Protein 1KCG (pdb70)

CATH classification: 3.10.100.10

Radius of gyration: 21.99 Å; Cα contacts (8 Å, |Δi|>4): 939; chains: 3; bounding box: 59×60×41 Å

GO terms:
  GO:0034260 negative regulation of GTPase activity (P, IDA)
  GO:2000502 negative regulation of natural killer cell chemotaxis (P, IDA)
  GO:0009986 cell surface (C, IDA)
  GO:0045954 positive regulation of natural killer cell mediated cytotoxicity (P, IDA)
  GO:0005515 protein binding (F, IPI)
  GO:0005886 plasma membrane (C, TAS)
  GO:0016020 membrane (C, TAS)
  GO:0038023 signaling receptor activity (F, TAS)
  GO:0007165 signal transduction (P, TAS)
  GO:0030101 natural killer cell activation (P, TAS)
  GO:0031295 T cell costimulation (P, TAS)
  GO:0005886 plasma membrane (C, IDA)
  GO:0042267 natural killer cell mediated cytotoxicity (P, IDA)
  GO:0038023 signaling receptor activity (F, IDA)

Organism: Homo sapiens (NCBI:txid9606)

Sequence (415 aa):
SYCGPCPKNWICYKNNCYQFFDESKNWYESQASCMSQNASLLKVYSKEDQDLLKLVKSYHWMGLVHIPTNGSWQWEDGSILSPNLLTIIEMQKGDCALYASSFKGYIENCSTPNTYICMQRTESYCGPCPKNWICYKNNCYQFFDESKNWYESQASCMSQNASLLKVYSKEDQDLLKLVKSYHWMGLVHIPTNGSWQWEDGSILSPNLLTIIEMQKGDCALYASSFKGYIENCSTPNTYICMQRTDAHSLWYNFTIIHLPRHGQQWCEVQSQVDQKNFLSYDCGSDKVLSMGHLEEQLYATDAWGKQLEMLREVGQRLRLELADTEPLTLQVRMSCECEADGYIRGSWQFSFDGRKFLLFDSNNRKWTVVHAGARRMKEKWEKDSGLTTFFKMVSMRDCKSWLRDFLMHRKKRLE

Secondary structure (DSSP, 8-state):
--EEEE-TT-EEETTEEEEEEEEEE-HHHHHHHHHTTT-BS-----TTTTGGGGTB-SEEE-SEEEETTTTEEEETTS-B--SSS-EEE---S--EEEEETTTEEEEE-TTS-EEEEEEEE-/-EEE----TT-EE-SSEEEEEEEEEE-HHHHHHHHHTTT-EE-----TTTTGGGGGB-SEEEEEEEE-TTT--EEETTS-B--TTS-EEEESSSSSEEEEETTTEEEEE-TTS-EEEEEEEE-/--EEEEEEEEEESS--SS--SEEEEEEETTEEEEEEETTTTEE-----TTS--SSSHHHHHHHHHHHHHHHHHHHHHHT----EEEEEEEEEE-SS---EEEEEEESSSSEEEEEETTTTEEEESSGGGHHHHHHHHH-HHHHHHHHHIIIIIHHHHHHHHHHHHHHHH-

InterPro domains:
  IPR001304 C-type lectin-like [PF00059] (117-212)
  IPR001304 C-type lectin-like [PS50041] (106-212)
  IPR001304 C-type lectin-like [SM00034] (99-212)
  IPR016186 C-type lectin-like/link domain superfamily [G3DSA:3.10.100.10] (93-215)
  IPR016187 C-type lectin fold [SSF56436] (95-213)
  IPR033992 Natural killer cell receptor-like, C-type lectin-like domain [cd03593] (99-213)
  IPR042169 NKG2-D type II integral membrane protein [PTHR47494] (1-216)

Structure (mmCIF, N/CA/C/O backbone):
data_1KCG
#
_entry.id   1KCG
#
_cell.length_a   62.050
_cell.length_b   62.050
_cell.length_c   237.310
_cell.angle_alpha   90.00
_cell.angle_beta   90.00
_cell.angle_gamma   90.00
#
_symmetry.space_group_name_H-M   'P 43 21 2'
#
loop_
_entity.id
_entity.type
_entity.pdbx_description
1 polymer 'NKG2-D type II integral membrane protein'
2 polymer 'UL16-binding protein 3'
3 non-polymer Glutathione
4 water water
#
loop_
_atom_site.group_PDB
_atom_site.id
_atom_site.type_symbol
_atom_site.label_atom_id
_atom_site.label_alt_id
_atom_site.label_comp_id
_atom_site.label_asym_id
_atom_site.label_entity_id
_atom_site.label_seq_id
_atom_site.pdbx_PDB_ins_code
_atom_site.Cartn_x
_atom_site.Cartn_y
_atom_site.Cartn_z
_atom_site.occupancy
_atom_site.B_iso_or_equiv
_atom_site.auth_seq_id
_atom_site.auth_comp_id
_atom_site.auth_asym_id
_atom_site.auth_atom_id
_atom_site.pdbx_PDB_model_num
ATOM 1 N N . SER A 1 2 ? 13.573 40.407 32.418 1.00 40.62 94 SER A N 1
ATOM 2 C CA . SER A 1 2 ? 14.693 41.372 32.629 1.00 47.53 94 SER A CA 1
ATOM 3 C C . SER A 1 2 ? 14.801 41.714 34.110 1.00 50.87 94 SER A C 1
ATOM 4 O O . SER A 1 2 ? 15.864 42.093 34.613 1.00 42.30 94 SER A O 1
ATOM 7 N N . TYR A 1 3 ? 13.677 41.579 34.799 1.00 54.93 95 TYR A N 1
ATOM 8 C CA . TYR A 1 3 ? 13.607 41.841 36.228 1.00 58.94 95 TYR A CA 1
ATOM 9 C C . TYR A 1 3 ? 12.932 40.653 36.887 1.00 58.00 95 TYR A C 1
ATOM 10 O O . TYR A 1 3 ? 11.871 40.205 36.438 1.00 54.28 95 TYR A O 1
ATOM 19 N N . CYS A 1 4 ? 13.551 40.128 37.941 1.00 50.63 96 CYS A N 1
ATOM 20 C CA . CYS A 1 4 ? 12.985 38.971 38.611 1.00 44.38 96 CYS A CA 1
ATOM 21 C C . CYS A 1 4 ? 11.968 39.394 39.654 1.00 38.00 96 CYS A C 1
ATOM 22 O O . CYS A 1 4 ? 12.282 40.163 40.562 1.00 26.09 96 CYS A O 1
ATOM 25 N N . GLY A 1 5 ? 10.752 38.872 39.490 1.00 39.24 97 GLY A N 1
ATOM 26 C CA . GLY A 1 5 ? 9.623 39.161 40.360 1.00 42.66 97 GLY A CA 1
ATOM 27 C C . GLY A 1 5 ? 9.911 39.649 41.762 1.00 49.63 97 GLY A C 1
ATOM 28 O O . GLY A 1 5 ? 11.005 39.466 42.280 1.00 58.79 97 GLY A O 1
ATOM 29 N N . PRO A 1 6 ? 8.924 40.274 42.413 1.00 47.56 98 PRO A N 1
ATOM 30 C CA . PRO A 1 6 ? 9.087 40.790 43.777 1.00 47.57 98 PRO A CA 1
ATOM 31 C C . PRO A 1 6 ? 9.591 39.729 44.762 1.00 38.56 98 PRO A C 1
ATOM 32 O O . PRO A 1 6 ? 9.053 38.626 44.824 1.00 30.66 98 PRO A O 1
ATOM 36 N N . CYS A 1 7 ? 10.627 40.082 45.520 1.00 27.09 99 CYS A N 1
ATOM 37 C CA . CYS A 1 7 ? 11.229 39.208 46.526 1.00 31.99 99 CYS A CA 1
ATOM 38 C C . CYS A 1 7 ? 11.815 40.041 47.654 1.00 39.86 99 CYS A C 1
ATOM 39 O O . CYS A 1 7 ? 12.034 41.242 47.499 1.00 52.79 99 CYS A O 1
ATOM 42 N N . PRO A 1 8 ? 12.080 39.411 48.809 1.00 44.74 100 PRO A N 1
ATOM 43 C CA . PRO A 1 8 ? 12.653 40.155 49.936 1.00 42.60 100 PRO A CA 1
ATOM 44 C C . PRO A 1 8 ? 14.086 40.574 49.609 1.00 42.93 100 PRO A C 1
ATOM 45 O O . PRO A 1 8 ? 14.531 40.467 48.477 1.00 46.87 100 PRO A O 1
ATOM 49 N N . LYS A 1 9 ? 14.841 40.964 50.624 1.00 47.01 101 LYS A N 1
ATOM 50 C CA . LYS A 1 9 ? 16.223 41.376 50.397 1.00 57.65 101 LYS A CA 1
ATOM 51 C C . LYS A 1 9 ? 17.122 40.161 50.524 1.00 55.86 101 LYS A C 1
ATOM 52 O O . LYS A 1 9 ? 16.985 39.401 51.479 1.00 55.61 101 LYS A O 1
ATOM 58 N N . ASN A 1 10 ? 18.033 39.981 49.569 1.00 48.28 102 ASN A N 1
ATOM 59 C CA . ASN A 1 10 ? 18.969 38.867 49.614 1.00 47.49 102 ASN A CA 1
ATOM 60 C C . ASN A 1 10 ? 18.322 37.481 49.559 1.00 40.65 102 ASN A C 1
ATOM 61 O O . ASN A 1 10 ? 18.734 36.568 50.279 1.00 44.83 102 ASN A O 1
ATOM 66 N N . TRP A 1 11 ? 17.310 37.332 48.712 1.00 28.63 103 TRP A N 1
ATOM 67 C CA . TRP A 1 11 ? 16.626 36.054 48.534 1.00 33.09 103 TRP A CA 1
ATOM 68 C C . TRP A 1 11 ? 16.827 35.616 47.085 1.00 31.82 103 TRP A C 1
ATOM 69 O O . TRP A 1 11 ? 16.717 36.418 46.168 1.00 27.05 103 TRP A O 1
ATOM 80 N N . ILE A 1 12 ? 17.120 34.345 46.869 1.00 33.26 104 ILE A N 1
ATOM 81 C CA . ILE A 1 12 ? 17.309 33.881 45.504 1.00 29.67 104 ILE A CA 1
ATOM 82 C C . ILE A 1 12 ? 16.009 34.045 44.725 1.00 27.62 104 ILE A C 1
ATOM 83 O O . ILE A 1 12 ? 14.951 33.615 45.169 1.00 35.29 104 ILE A O 1
ATOM 88 N N . CYS A 1 13 ? 16.092 34.688 43.567 1.00 32.39 105 CYS A N 1
ATOM 89 C CA . CYS A 1 13 ? 14.923 34.880 42.723 1.00 34.98 105 CYS A CA 1
ATOM 90 C C . CYS A 1 13 ? 15.186 34.246 41.370 1.00 34.06 105 CYS A C 1
ATOM 91 O O . CYS A 1 13 ? 16.227 34.478 40.762 1.00 43.33 105 CYS A O 1
ATOM 94 N N . TYR A 1 14 ? 14.238 33.440 40.910 1.00 28.03 106 TYR A N 1
ATOM 95 C CA . TYR A 1 14 ? 14.359 32.747 39.637 1.00 27.73 106 TYR A CA 1
ATOM 96 C C . TYR A 1 14 ? 12.958 32.552 39.092 1.00 29.93 106 TYR A C 1
ATOM 97 O O . TYR A 1 14 ? 12.113 31.920 39.725 1.00 31.38 106 TYR A O 1
ATOM 106 N N . LYS A 1 15 ? 12.723 33.113 37.913 1.00 30.52 107 LYS A N 1
ATOM 107 C CA . LYS A 1 15 ? 11.421 33.055 37.266 1.00 32.92 107 LYS A CA 1
ATOM 108 C C . LYS A 1 15 ? 10.337 33.537 38.228 1.00 32.81 107 LYS A C 1
ATOM 109 O O . LYS A 1 15 ? 9.283 32.925 38.360 1.00 22.53 107 LYS A O 1
ATOM 115 N N . ASN A 1 16 ? 10.636 34.645 38.903 1.00 43.36 108 ASN A N 1
ATOM 116 C CA . ASN A 1 16 ? 9.739 35.298 39.857 1.00 46.22 108 ASN A CA 1
ATOM 117 C C . ASN A 1 16 ? 9.374 34.513 41.106 1.00 49.74 108 ASN A C 1
ATOM 118 O O . ASN A 1 16 ? 8.406 34.851 41.799 1.00 48.28 108 ASN A O 1
ATOM 123 N N . ASN A 1 17 ? 10.121 33.453 41.388 1.00 46.15 109 ASN A N 1
ATOM 124 C CA . ASN A 1 17 ? 9.880 32.704 42.607 1.00 38.06 109 ASN A CA 1
ATOM 125 C C . ASN A 1 17 ? 10.995 33.209 43.502 1.00 36.43 109 ASN A C 1
ATOM 126 O O . ASN A 1 17 ? 12.027 33.663 43.000 1.00 30.77 109 ASN A O 1
ATOM 131 N N . CYS A 1 18 ? 10.785 33.166 44.814 1.00 34.60 110 CYS A N 1
ATOM 132 C CA . CYS A 1 18 ? 11.799 33.628 45.753 1.00 31.45 110 CYS A CA 1
ATOM 133 C C . CYS A 1 18 ? 12.174 32.514 46.702 1.00 31.44 110 CYS A C 1
ATOM 134 O O . CYS A 1 18 ? 11.356 32.054 47.493 1.00 42.89 110 CYS A O 1
ATOM 137 N N . TYR A 1 19 ? 13.419 32.086 46.632 1.00 25.19 111 TYR A N 1
ATOM 138 C CA . TYR A 1 19 ? 13.861 31.025 47.495 1.00 23.33 111 TYR A CA 1
ATOM 139 C C . TYR A 1 19 ? 14.877 31.537 48.489 1.00 26.31 111 TYR A C 1
ATOM 140 O O . TYR A 1 19 ? 15.494 32.586 48.288 1.00 30.77 111 TYR A O 1
ATOM 149 N N . GLN A 1 20 ? 15.026 30.793 49.576 1.00 27.86 112 GLN A N 1
ATOM 150 C CA . GLN A 1 20 ? 15.979 31.130 50.617 1.00 33.02 112 GLN A CA 1
ATOM 151 C C . GLN A 1 20 ? 16.417 29.859 51.340 1.00 31.89 112 GLN A C 1
ATOM 152 O O . GLN A 1 20 ? 15.592 29.150 51.933 1.00 34.81 112 GLN A O 1
ATOM 158 N N . PHE A 1 21 ? 17.716 29.576 51.261 1.00 17.37 113 PHE A N 1
ATOM 159 C CA . PHE A 1 21 ? 18.308 28.399 51.882 1.00 23.39 113 PHE A CA 1
ATOM 160 C C . PHE A 1 21 ? 18.903 28.722 53.237 1.00 23.36 113 PHE A C 1
ATOM 161 O O . PHE A 1 21 ? 19.894 29.441 53.324 1.00 33.17 113 PHE A O 1
ATOM 169 N N . PHE A 1 22 ? 18.314 28.178 54.297 1.00 32.35 114 PHE A N 1
ATOM 170 C CA . PHE A 1 22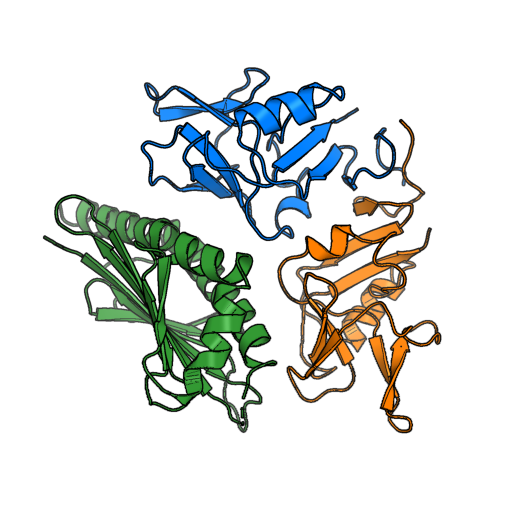 ? 18.820 28.444 55.634 1.00 33.73 114 PHE A CA 1
ATOM 171 C C . PHE A 1 22 ? 19.822 27.414 56.141 1.00 31.47 114 PHE A C 1
ATOM 172 O O . PHE A 1 22 ? 19.486 26.255 56.370 1.00 32.79 114 PHE A O 1
ATOM 180 N N . ASP A 1 23 ? 21.063 27.860 56.305 1.00 36.22 115 ASP A N 1
ATOM 181 C CA . ASP A 1 23 ? 22.147 27.016 56.799 1.00 44.01 115 ASP A CA 1
ATOM 182 C C . ASP A 1 23 ? 21.890 26.423 58.176 1.00 36.28 115 ASP A C 1
ATOM 183 O O . ASP A 1 23 ? 22.449 25.389 58.524 1.00 39.96 115 ASP A O 1
ATOM 188 N N . GLU A 1 24 ? 21.057 27.089 58.963 1.00 35.59 116 GLU A N 1
ATOM 189 C CA . GLU A 1 24 ? 20.759 26.627 60.309 1.00 41.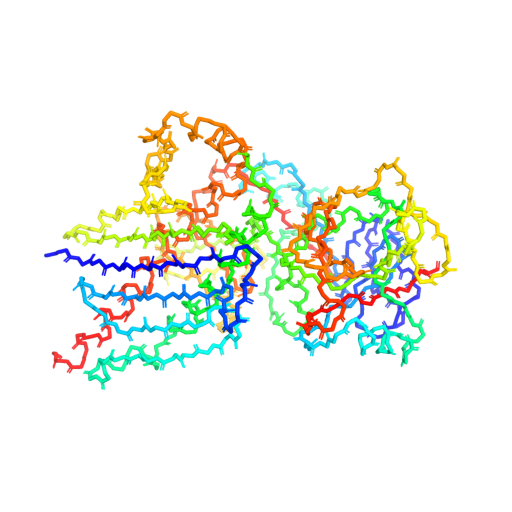82 116 GLU A CA 1
ATOM 190 C C . GLU A 1 24 ? 20.036 25.307 60.280 1.00 27.01 116 GLU A C 1
ATOM 191 O O . GLU A 1 24 ? 19.139 25.102 59.481 1.00 44.16 116 GLU A O 1
ATOM 197 N N . SER A 1 25 ? 20.432 24.411 61.168 1.00 33.24 117 SER A N 1
ATOM 198 C CA . SER A 1 25 ? 19.851 23.082 61.220 1.00 39.04 117 SER A CA 1
ATOM 199 C C . SER A 1 25 ? 18.759 22.941 62.275 1.00 43.19 117 SER A C 1
ATOM 200 O O . SER A 1 25 ? 19.040 22.942 63.476 1.00 50.95 117 SER A O 1
ATOM 203 N N . LYS A 1 26 ? 17.513 22.822 61.826 1.00 38.55 118 LYS A N 1
ATOM 204 C CA . LYS A 1 26 ? 16.393 22.653 62.741 1.00 42.09 118 LYS A CA 1
ATOM 205 C C . LYS A 1 26 ? 15.447 21.571 62.222 1.00 44.38 118 LYS A C 1
ATOM 206 O O . LYS A 1 26 ? 15.625 21.073 61.107 1.00 51.87 118 LYS A O 1
ATOM 212 N N . ASN A 1 27 ? 14.461 21.185 63.027 1.00 40.37 119 ASN A N 1
ATOM 213 C CA . ASN A 1 27 ? 13.527 20.139 62.606 1.00 38.37 119 ASN A CA 1
ATOM 214 C C . ASN A 1 27 ? 12.410 20.704 61.728 1.00 33.05 119 ASN A C 1
ATOM 215 O O . ASN A 1 27 ? 12.221 21.911 61.636 1.00 24.36 119 ASN A O 1
ATOM 220 N N . TRP A 1 28 ? 11.666 19.819 61.084 1.00 32.85 120 TRP A N 1
ATOM 221 C CA . TRP A 1 28 ? 10.592 20.247 60.209 1.00 32.89 120 TRP A CA 1
ATOM 222 C C . TRP A 1 28 ? 9.699 21.281 60.882 1.00 32.84 120 TRP A C 1
ATOM 223 O O . TRP A 1 28 ? 9.575 22.411 60.405 1.00 41.11 120 TRP A O 1
ATOM 234 N N . TYR A 1 29 ? 9.071 20.889 61.986 1.00 37.58 121 TYR A N 1
ATOM 235 C CA . TYR A 1 29 ? 8.180 21.779 62.736 1.00 29.97 121 TYR A CA 1
ATOM 236 C C . TYR A 1 29 ? 8.778 23.175 62.869 1.00 29.50 121 TYR A C 1
ATOM 237 O O . TYR A 1 29 ? 8.133 24.173 62.546 1.00 19.74 121 TYR A O 1
ATOM 246 N N . GLU A 1 30 ? 10.019 23.235 63.339 1.00 27.42 122 GLU A N 1
ATOM 247 C CA . GLU A 1 30 ? 10.705 24.504 63.495 1.00 27.37 122 GLU A CA 1
ATOM 248 C C . GLU A 1 30 ? 10.937 25.192 62.146 1.00 30.50 122 GLU A C 1
ATOM 249 O O . GLU A 1 30 ? 10.699 26.397 62.014 1.00 41.62 122 GLU A O 1
ATOM 255 N N . SER A 1 31 ? 11.390 24.430 61.149 1.00 30.32 123 SER A N 1
ATOM 256 C CA . SER A 1 31 ? 11.631 24.959 59.798 1.00 26.73 123 SER A CA 1
ATOM 257 C C . SER A 1 31 ? 10.357 25.607 59.265 1.00 26.78 123 SER A C 1
A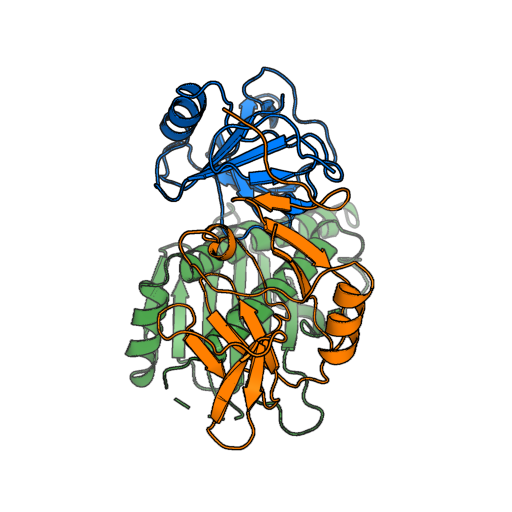TOM 258 O O . SER A 1 31 ? 10.394 26.679 58.665 1.00 22.44 123 SER A O 1
ATOM 261 N N . GLN A 1 32 ? 9.238 24.926 59.496 1.00 25.42 124 GLN A N 1
ATOM 262 C CA . GLN A 1 32 ? 7.910 25.369 59.091 1.00 30.52 124 GLN A CA 1
ATOM 263 C C . GLN A 1 32 ? 7.659 26.771 59.643 1.00 36.14 124 GLN A C 1
ATOM 264 O O . GLN A 1 32 ? 7.427 27.731 58.896 1.00 36.05 124 GLN A O 1
ATOM 270 N N . ALA A 1 33 ? 7.714 26.872 60.966 1.00 39.39 125 ALA A N 1
ATOM 271 C CA . ALA A 1 33 ? 7.504 28.131 61.667 1.00 41.04 125 ALA A CA 1
ATOM 272 C C . ALA A 1 33 ? 8.436 29.223 61.139 1.00 40.17 125 ALA A C 1
ATOM 273 O O . ALA A 1 33 ? 7.999 30.349 60.869 1.00 29.66 125 ALA A O 1
ATOM 275 N N . SER A 1 34 ? 9.717 28.881 61.001 1.00 28.45 126 SER A N 1
ATOM 276 C CA . SER A 1 34 ? 10.725 29.817 60.514 1.00 28.31 126 SER A CA 1
ATOM 277 C C . SER A 1 34 ? 10.272 30.502 59.220 1.00 31.96 126 SER A C 1
ATOM 278 O O . SER A 1 34 ? 10.301 31.729 59.106 1.00 29.15 126 SER A O 1
ATOM 281 N N . CYS A 1 35 ? 9.849 29.710 58.243 1.00 32.85 127 CYS A N 1
ATOM 282 C CA . CYS A 1 35 ? 9.391 30.286 56.988 1.00 35.97 127 CYS A CA 1
ATOM 283 C C . CYS A 1 35 ? 8.153 31.083 57.314 1.00 35.40 127 CYS A C 1
ATOM 284 O O . CYS A 1 35 ? 8.048 32.262 56.975 1.00 49.05 127 CYS A O 1
ATOM 287 N N . MET A 1 36 ? 7.222 30.418 57.989 1.00 40.40 128 MET A N 1
ATOM 288 C CA . MET A 1 36 ? 5.952 31.012 58.396 1.00 43.67 128 MET A CA 1
ATOM 289 C C . MET A 1 36 ? 6.159 32.438 58.913 1.00 44.06 128 MET A C 1
ATOM 290 O O . MET A 1 36 ? 5.524 33.382 58.444 1.00 29.61 128 MET A O 1
ATOM 295 N N . SER A 1 37 ? 7.072 32.570 59.870 1.00 34.18 129 SER A N 1
ATOM 296 C CA . SER A 1 37 ? 7.385 33.841 60.502 1.00 41.03 129 SER A CA 1
ATOM 297 C C . SER A 1 37 ? 7.913 34.939 59.584 1.00 46.49 129 SER A C 1
ATOM 298 O O . SER A 1 37 ? 8.367 35.974 60.067 1.00 45.56 129 SER A O 1
ATOM 301 N N . GLN A 1 38 ? 7.885 34.717 58.274 1.00 48.32 130 GLN A N 1
ATOM 302 C CA . GLN A 1 38 ? 8.349 35.732 57.335 1.00 50.51 130 GLN A CA 1
ATOM 303 C C . GLN A 1 38 ? 7.570 35.650 56.035 1.00 49.02 130 GLN A C 1
ATOM 304 O O . GLN A 1 38 ? 8.129 35.524 54.952 1.00 55.29 130 GLN A O 1
ATOM 310 N N . ASN A 1 39 ? 6.255 35.744 56.188 1.00 50.19 131 ASN A N 1
ATOM 311 C CA . ASN A 1 39 ? 5.291 35.695 55.104 1.00 44.54 131 ASN A CA 1
ATOM 312 C C . ASN A 1 39 ? 5.684 34.751 53.969 1.00 42.50 131 ASN A C 1
ATOM 313 O O . ASN A 1 39 ? 5.534 35.082 52.789 1.00 34.24 131 ASN A O 1
ATOM 318 N N . ALA A 1 40 ? 6.171 33.566 54.332 1.00 34.71 132 ALA A N 1
ATOM 319 C CA . ALA A 1 40 ? 6.574 32.579 53.341 1.00 33.95 132 ALA A CA 1
ATOM 320 C C . ALA A 1 40 ? 6.246 31.172 53.820 1.00 30.95 132 ALA A C 1
ATOM 321 O O . ALA A 1 40 ? 5.948 30.973 54.991 1.00 25.44 132 ALA A O 1
ATOM 323 N N . SER A 1 41 ? 6.295 30.213 52.893 1.00 26.10 133 SER A N 1
ATOM 324 C CA . SER A 1 41 ? 6.048 28.800 53.167 1.00 18.88 133 SER A CA 1
ATOM 325 C C . SER A 1 41 ? 7.398 28.108 53.170 1.00 27.98 133 SER A C 1
ATOM 326 O O . SER A 1 41 ? 8.435 28.753 53.065 1.00 26.00 133 SER A O 1
ATOM 329 N N . LEU A 1 42 ? 7.382 26.788 53.283 1.00 32.72 134 LEU A N 1
ATOM 330 C CA . LEU A 1 42 ? 8.616 26.024 53.285 1.00 37.00 134 LEU A CA 1
ATOM 331 C C . LEU A 1 42 ? 9.152 26.012 51.845 1.00 37.67 134 LEU A C 1
ATOM 332 O O . LEU A 1 42 ? 9.855 26.927 51.428 1.00 54.53 134 LEU A O 1
ATOM 337 N N . LEU A 1 43 ? 8.823 24.991 51.082 1.00 27.07 135 LEU A N 1
ATOM 338 C CA . LEU A 1 43 ? 9.267 24.913 49.701 1.00 25.30 135 LEU A CA 1
ATOM 339 C C . LEU A 1 43 ? 8.244 24.025 49.047 1.00 26.76 135 LEU A C 1
ATOM 340 O O . LEU A 1 43 ? 8.025 22.898 49.486 1.00 22.70 135 LEU A O 1
ATOM 345 N N . LYS A 1 44 ? 7.598 24.546 48.015 1.00 26.59 136 LYS A N 1
ATOM 346 C CA . LYS A 1 44 ? 6.587 23.794 47.306 1.00 25.07 136 LYS A CA 1
ATOM 347 C C . LYS A 1 44 ? 7.017 23.588 45.851 1.00 33.43 136 LYS A C 1
ATOM 348 O O . LYS A 1 44 ? 7.283 24.553 45.120 1.00 34.25 136 LYS A O 1
ATOM 354 N N . VAL A 1 45 ? 7.107 22.328 45.436 1.00 33.56 137 VAL A N 1
ATOM 355 C CA . VAL A 1 45 ? 7.490 22.012 44.061 1.00 24.20 137 VAL A CA 1
ATOM 356 C C . VAL A 1 45 ? 6.224 21.766 43.239 1.00 26.55 137 VAL A C 1
ATOM 357 O O . VAL A 1 45 ? 5.471 20.819 43.509 1.00 22.24 137 VAL A O 1
ATOM 361 N N . TYR A 1 46 ? 5.997 22.609 42.234 1.00 22.41 138 TYR A N 1
ATOM 362 C CA . TYR A 1 46 ? 4.809 22.479 41.400 1.00 24.47 138 TYR A CA 1
ATOM 363 C C . TYR A 1 46 ? 5.166 22.433 39.925 1.00 27.99 138 TYR A C 1
ATOM 364 O O . TYR A 1 46 ? 4.332 22.086 39.095 1.00 33.66 138 TYR A O 1
ATOM 373 N N . SER A 1 47 ? 6.400 22.802 39.600 1.00 31.23 139 SER A N 1
ATOM 374 C CA . SER A 1 47 ? 6.845 22.812 38.211 1.00 33.50 139 SER A CA 1
ATOM 375 C C . SER A 1 47 ? 8.340 22.537 38.028 1.00 36.58 139 SER A C 1
ATOM 376 O O . SER A 1 47 ? 9.185 23.263 38.549 1.00 28.35 139 SER A O 1
ATOM 379 N N . LYS A 1 48 ? 8.660 21.486 37.280 1.00 38.84 140 LYS A N 1
ATOM 380 C CA . LYS A 1 48 ? 10.053 21.146 37.011 1.00 36.56 140 LYS A CA 1
ATOM 381 C C . LYS A 1 48 ? 10.701 22.238 36.157 1.00 38.80 140 LYS A C 1
ATOM 382 O O . LYS A 1 48 ? 11.877 22.571 36.347 1.00 44.57 140 LYS A O 1
ATOM 388 N N . GLU A 1 49 ? 9.915 22.791 35.227 1.00 40.19 141 GLU A N 1
ATOM 389 C CA . GLU A 1 49 ? 10.355 23.859 34.329 1.00 32.03 141 GLU A CA 1
ATOM 390 C C . GLU A 1 49 ? 10.530 25.181 35.065 1.00 37.83 141 GLU A C 1
ATOM 391 O O . GLU A 1 49 ? 11.624 25.746 35.082 1.00 43.61 141 GLU A O 1
ATOM 397 N N . ASP A 1 50 ? 9.449 25.676 35.665 1.00 26.99 142 ASP A N 1
ATOM 398 C CA . ASP A 1 50 ? 9.498 26.933 36.411 1.00 28.69 142 ASP A CA 1
ATOM 399 C C . ASP A 1 50 ? 10.475 26.885 37.576 1.00 26.71 142 ASP A C 1
ATOM 400 O O . ASP A 1 50 ? 10.975 27.917 38.008 1.00 28.75 142 ASP A O 1
ATOM 405 N N . GLN A 1 51 ? 10.734 25.686 38.091 1.00 20.98 143 GLN A N 1
ATOM 406 C CA . GLN A 1 51 ? 11.626 25.520 39.227 1.00 22.17 143 GLN A CA 1
ATOM 407 C C . GLN A 1 51 ? 12.788 24.647 38.818 1.00 27.17 143 GLN A C 1
ATOM 408 O O . GLN A 1 51 ? 13.113 23.647 39.457 1.00 31.17 143 GLN A O 1
ATOM 414 N N . ASP A 1 52 ? 13.421 25.075 37.739 1.00 31.19 144 ASP A N 1
ATOM 415 C CA . ASP A 1 52 ? 14.555 24.399 37.138 1.00 33.74 144 ASP A CA 1
ATOM 416 C C . ASP A 1 52 ? 15.831 24.380 37.987 1.00 29.41 144 ASP A C 1
ATOM 417 O O . ASP A 1 52 ? 16.489 23.351 38.109 1.00 33.03 144 ASP A O 1
ATOM 422 N N . LEU A 1 53 ? 16.180 25.521 38.566 1.00 22.96 145 LEU A N 1
ATOM 423 C CA . LEU A 1 53 ? 17.395 25.626 39.363 1.00 17.07 145 LEU A CA 1
ATOM 424 C C . LEU A 1 53 ? 17.509 24.606 40.493 1.00 23.91 145 LEU A C 1
ATOM 425 O O . LEU A 1 53 ? 18.606 24.338 40.979 1.00 31.53 145 LEU A O 1
ATOM 430 N N . LEU A 1 54 ? 16.384 24.034 40.910 1.00 27.33 146 LEU A N 1
ATOM 431 C CA . LEU A 1 54 ? 16.398 23.063 41.990 1.00 18.90 146 LEU A CA 1
ATOM 432 C C . LEU A 1 54 ? 17.228 21.817 41.722 1.00 25.12 146 LEU A C 1
ATOM 433 O O . LEU A 1 54 ? 17.455 21.031 42.631 1.00 23.73 146 LEU A O 1
ATOM 438 N N . LYS A 1 55 ? 17.674 21.615 40.487 1.00 26.24 147 LYS A N 1
ATOM 439 C CA . LYS A 1 55 ? 18.485 20.440 40.194 1.00 24.34 147 LYS A CA 1
ATOM 440 C C . LYS A 1 55 ? 19.978 20.742 40.274 1.00 25.41 147 LYS A C 1
ATOM 441 O O . LYS A 1 55 ? 20.802 19.913 39.906 1.00 23.21 147 LYS A O 1
ATOM 447 N N . LEU A 1 56 ? 20.333 21.931 40.752 1.00 26.35 148 LEU A N 1
ATOM 448 C CA . LEU A 1 56 ? 21.748 22.276 40.887 1.00 35.04 148 LEU A CA 1
ATOM 449 C C . LEU A 1 56 ? 22.146 22.298 42.353 1.00 34.69 148 LEU A C 1
ATOM 450 O O . LEU A 1 56 ? 23.328 22.315 42.693 1.00 34.24 148 LEU A O 1
ATOM 455 N N . VAL A 1 57 ? 21.130 22.285 43.210 1.00 33.57 149 VAL A N 1
ATOM 456 C CA . VAL A 1 57 ? 21.288 22.292 44.661 1.00 33.83 149 VAL A CA 1
ATOM 457 C C . VAL A 1 57 ? 21.855 20.973 45.208 1.00 31.84 149 VAL A C 1
ATOM 458 O O . VAL A 1 57 ? 21.460 19.894 44.772 1.00 28.65 149 VAL A O 1
ATOM 462 N N . LYS A 1 58 ? 22.781 21.056 46.159 1.00 20.65 150 LYS A N 1
ATOM 463 C CA . LYS A 1 58 ? 23.329 19.841 46.753 1.00 32.04 150 LYS A CA 1
ATOM 464 C C . LYS A 1 58 ? 22.781 19.710 48.174 1.00 30.66 150 LYS A C 1
ATOM 465 O O . LYS A 1 58 ? 22.154 20.635 48.683 1.00 31.98 150 LYS A O 1
ATOM 471 N N . SER A 1 59 ? 23.026 18.561 48.802 1.00 34.21 151 SER A N 1
ATOM 472 C CA . SER A 1 59 ? 22.575 18.273 50.170 1.00 32.91 151 SER A CA 1
ATOM 473 C C . SER A 1 59 ? 21.050 18.053 50.256 1.00 33.32 151 SER A C 1
ATOM 474 O O . SER A 1 59 ? 20.373 17.990 49.231 1.00 25.82 151 SER A O 1
ATOM 477 N N . TYR A 1 60 ? 20.516 17.935 51.473 1.00 32.00 152 TYR A N 1
ATOM 478 C CA . TYR A 1 60 ? 19.079 17.707 51.663 1.00 28.32 152 TYR A CA 1
ATOM 479 C C . TYR A 1 60 ? 18.448 18.849 52.462 1.00 31.12 152 TYR A C 1
ATOM 480 O O . TYR A 1 60 ? 19.067 19.374 53.389 1.00 34.23 152 TYR A O 1
ATOM 489 N N . HIS A 1 61 ? 17.218 19.230 52.112 1.00 26.72 153 HIS A N 1
ATOM 490 C CA . HIS A 1 61 ? 16.545 20.351 52.788 1.00 29.34 153 HIS A CA 1
ATOM 491 C C . HIS A 1 61 ? 15.038 20.132 52.997 1.00 29.28 153 HIS A C 1
ATOM 492 O O . HIS A 1 61 ? 14.349 19.663 52.090 1.00 29.87 153 HIS A O 1
ATOM 499 N N . TRP A 1 62 ? 14.523 20.475 54.177 1.00 21.67 154 TRP A N 1
ATOM 500 C CA . TRP A 1 62 ? 13.096 20.298 54.439 1.00 17.96 154 TRP A CA 1
ATOM 501 C C . TRP A 1 62 ? 12.271 21.025 53.384 1.00 18.59 154 TRP A C 1
ATOM 502 O O . TRP A 1 62 ? 12.652 22.096 52.931 1.00 16.48 154 TRP A O 1
ATOM 513 N N . MET A 1 63 ? 11.150 20.421 53.003 1.00 19.40 155 MET A N 1
ATOM 514 C CA . MET A 1 63 ? 10.204 20.977 52.039 1.00 18.61 155 MET A CA 1
ATOM 515 C C . MET A 1 63 ? 8.891 21.124 52.801 1.00 21.25 155 MET A C 1
ATOM 516 O O . MET A 1 63 ? 8.768 20.635 53.920 1.00 28.76 155 MET A O 1
ATOM 521 N N . GLY A 1 64 ? 7.897 21.751 52.177 1.00 19.20 156 GLY A N 1
ATOM 522 C CA . GLY A 1 64 ? 6.610 21.918 52.830 1.00 25.02 156 GLY A CA 1
ATOM 523 C C . GLY A 1 64 ? 5.665 20.762 52.548 1.00 23.06 156 GLY A C 1
ATOM 524 O O . GLY A 1 64 ? 4.487 20.966 52.256 1.00 30.19 156 GLY A O 1
ATOM 525 N N . LEU A 1 65 ? 6.179 19.542 52.649 1.00 24.08 157 LEU A N 1
ATOM 526 C CA . LEU A 1 65 ? 5.384 18.348 52.384 1.00 25.93 157 LEU A CA 1
ATOM 527 C C . LEU A 1 65 ? 4.885 17.717 53.674 1.00 29.32 157 LEU A C 1
ATOM 528 O O . LEU A 1 65 ? 5.642 17.590 54.640 1.00 34.83 157 LEU A O 1
ATOM 533 N N . VAL A 1 66 ? 3.606 17.342 53.689 1.00 29.07 158 VAL A N 1
ATOM 534 C CA . VAL A 1 66 ? 2.980 16.706 54.853 1.00 25.77 158 VAL A CA 1
ATOM 535 C C . VAL A 1 66 ? 2.117 15.564 54.336 1.00 24.92 158 VAL A C 1
ATOM 536 O O . VAL A 1 66 ? 1.247 15.790 53.498 1.00 16.80 158 VAL A O 1
ATOM 540 N N . HIS A 1 67 ? 2.337 14.338 54.808 1.00 29.94 159 HIS A N 1
ATOM 541 C CA . HIS A 1 67 ? 1.505 13.265 54.282 1.00 45.08 159 HIS A CA 1
ATOM 542 C C . HIS A 1 67 ? 0.440 12.722 55.193 1.00 50.03 159 HIS A C 1
ATOM 543 O O . HIS A 1 67 ? 0.434 12.946 56.410 1.00 38.45 159 HIS A O 1
ATOM 550 N N . ILE A 1 68 ? -0.485 12.027 54.544 1.00 56.76 160 ILE A N 1
ATOM 551 C CA . ILE A 1 68 ? -1.611 11.398 55.191 1.00 64.00 160 ILE A CA 1
ATOM 552 C C . ILE A 1 68 ? -1.314 9.921 55.041 1.00 61.33 160 ILE A C 1
ATOM 553 O O . ILE A 1 68 ? -1.623 9.322 54.010 1.00 52.43 160 ILE A O 1
ATOM 558 N N . PRO A 1 69 ? -0.668 9.327 56.054 1.00 66.05 161 PRO A N 1
ATOM 559 C CA . PRO A 1 69 ? -0.313 7.907 56.052 1.00 71.01 161 PRO A CA 1
ATOM 560 C C . PRO A 1 69 ? -1.552 7.018 56.120 1.00 72.92 161 PRO A C 1
ATOM 561 O O . PRO A 1 69 ? -1.691 6.180 57.010 1.00 79.01 161 PRO A O 1
ATOM 565 N N . THR A 1 70 ? -2.452 7.226 55.170 1.00 72.08 162 THR A N 1
ATOM 566 C CA . THR A 1 70 ? -3.682 6.458 55.081 1.00 73.49 162 THR A CA 1
ATOM 567 C C . THR A 1 70 ? -4.007 6.305 53.602 1.00 74.21 162 THR A C 1
ATOM 568 O O . THR A 1 70 ? -4.681 5.366 53.185 1.00 76.88 162 THR A O 1
ATOM 572 N N . ASN A 1 71 ? -3.498 7.241 52.813 1.00 74.94 163 ASN A N 1
ATOM 573 C CA . ASN A 1 71 ? -3.683 7.218 51.374 1.00 76.89 163 ASN A CA 1
ATOM 574 C C . ASN A 1 71 ? -2.276 7.159 50.794 1.00 77.74 163 ASN A C 1
ATOM 575 O O . ASN A 1 71 ? -2.081 7.207 49.576 1.00 79.80 163 ASN A O 1
ATOM 580 N N . GLY A 1 72 ? -1.299 7.060 51.693 1.00 76.78 164 GLY A N 1
ATOM 581 C CA . GLY A 1 72 ? 0.093 7.023 51.292 1.00 73.57 164 GLY A CA 1
ATOM 582 C C . GLY A 1 72 ? 0.407 8.259 50.473 1.00 71.37 164 GLY A C 1
ATOM 583 O O . GLY A 1 72 ? 1.494 8.385 49.905 1.00 76.97 164 GLY A O 1
ATOM 584 N N . SER A 1 73 ? -0.555 9.175 50.419 1.00 61.78 165 SER A N 1
ATOM 585 C CA . SER A 1 73 ? -0.408 10.406 49.659 1.00 53.68 165 SER A CA 1
ATOM 586 C C . SER A 1 73 ? 0.279 11.513 50.453 1.00 46.54 165 SER A C 1
ATOM 587 O O . SER A 1 73 ? 0.403 11.442 51.678 1.00 36.72 165 SER A O 1
ATOM 590 N N . TRP A 1 74 ? 0.730 12.533 49.730 1.00 41.56 166 TRP A N 1
ATOM 591 C CA . TRP A 1 74 ? 1.389 13.686 50.336 1.00 40.77 166 TRP A CA 1
ATOM 592 C C . TRP A 1 74 ? 0.662 14.940 49.853 1.00 34.36 166 TRP A C 1
ATOM 593 O O . TRP A 1 74 ? 0.022 14.923 48.802 1.00 24.02 166 TRP A O 1
ATOM 604 N N . GLN A 1 75 ? 0.740 16.011 50.638 1.00 35.14 167 GLN A N 1
ATOM 605 C CA . GLN A 1 75 ? 0.128 17.293 50.278 1.00 35.37 167 GLN A CA 1
ATOM 606 C C . GLN A 1 75 ? 1.000 18.402 50.843 1.00 26.45 167 GLN A C 1
ATOM 607 O O . GLN A 1 75 ? 1.764 18.183 51.779 1.00 35.18 167 GLN A O 1
ATOM 613 N N . TRP A 1 76 ? 0.910 19.592 50.275 1.00 19.65 168 TRP A N 1
ATOM 614 C CA . TRP A 1 76 ? 1.738 20.673 50.775 1.00 30.86 168 TRP A CA 1
ATOM 615 C C . TRP A 1 76 ? 1.050 21.388 51.923 1.00 33.00 168 TRP A C 1
ATOM 616 O O . TRP A 1 76 ? -0.114 21.123 52.225 1.00 37.78 168 TRP A O 1
ATOM 627 N N . GLU A 1 77 ? 1.788 22.288 52.562 1.00 27.93 169 GLU A N 1
ATOM 628 C CA . GLU A 1 77 ? 1.268 23.077 53.665 1.00 27.50 169 GLU A CA 1
ATOM 629 C C . GLU A 1 77 ? -0.015 23.795 53.260 1.00 29.16 169 GLU A C 1
ATOM 630 O O . GLU A 1 77 ? -1.009 23.755 53.981 1.00 39.92 169 GLU A O 1
ATOM 636 N N . ASP A 1 78 ? 0.013 24.447 52.101 1.00 28.02 170 ASP A N 1
ATOM 637 C CA . ASP A 1 78 ? -1.137 25.201 51.622 1.00 18.06 170 ASP A CA 1
ATOM 638 C C . ASP A 1 78 ? -2.354 24.371 51.289 1.00 14.16 170 ASP A C 1
ATOM 639 O O . ASP A 1 78 ? -3.259 24.854 50.619 1.00 25.61 170 ASP A O 1
ATOM 644 N N . GLY A 1 79 ? -2.365 23.121 51.730 1.00 15.79 171 GLY A N 1
ATOM 645 C CA . GLY A 1 79 ? -3.502 22.250 51.476 1.00 22.88 171 GLY A CA 1
ATOM 646 C C . GLY A 1 79 ? -3.550 21.523 50.144 1.00 22.24 171 GLY A C 1
ATOM 647 O O . GLY A 1 79 ? -4.276 20.532 50.010 1.00 23.12 171 GLY A O 1
ATOM 648 N N . SER A 1 80 ? -2.795 22.002 49.158 1.00 23.58 172 SER A N 1
ATOM 649 C CA . SER A 1 80 ? -2.785 21.356 47.848 1.00 26.57 172 SER A CA 1
ATOM 650 C C . SER A 1 80 ? -2.074 20.006 47.865 1.00 28.38 172 SER A C 1
ATOM 651 O O . SER A 1 80 ? -1.181 19.761 48.675 1.00 36.59 172 SER A O 1
ATOM 654 N N . ILE A 1 81 ? -2.503 19.129 46.967 1.00 37.50 173 ILE A N 1
ATOM 655 C CA . ILE A 1 81 ? -1.952 17.785 46.841 1.00 37.13 173 ILE A CA 1
ATOM 656 C C . ILE A 1 81 ? -0.669 17.816 46.014 1.00 33.86 173 ILE A C 1
ATOM 657 O O . ILE A 1 81 ? -0.450 18.740 45.232 1.00 39.39 173 ILE A O 1
ATOM 662 N N . LEU A 1 82 ? 0.178 16.808 46.192 1.00 29.19 174 LEU A N 1
ATOM 663 C CA . LEU A 1 82 ? 1.411 16.722 45.428 1.00 30.23 174 LEU A CA 1
ATOM 664 C C . LEU A 1 82 ? 1.079 16.141 44.061 1.00 33.17 174 LEU A C 1
ATOM 665 O O . LEU A 1 82 ? 0.908 14.931 43.924 1.00 39.16 174 LEU A O 1
ATOM 670 N N . SER A 1 83 ? 0.984 16.997 43.049 1.00 31.89 175 SER A N 1
ATOM 671 C CA . SER A 1 83 ? 0.677 16.523 41.703 1.00 34.87 175 SER A CA 1
ATOM 672 C C . SER A 1 83 ? 1.664 15.432 41.340 1.00 28.48 175 SER A C 1
ATOM 673 O O . SER A 1 83 ? 2.797 15.434 41.815 1.00 15.60 175 SER A O 1
ATOM 676 N N . PRO A 1 84 ? 1.244 14.473 40.507 1.00 31.16 176 PRO A N 1
ATOM 677 C CA . PRO A 1 84 ? 2.178 13.412 40.134 1.00 32.86 176 PRO A CA 1
ATOM 678 C C . PRO A 1 84 ? 3.229 13.891 39.131 1.00 32.33 176 PRO A C 1
ATOM 679 O O . PRO A 1 84 ? 3.140 14.995 38.593 1.00 25.40 176 PRO A O 1
ATOM 683 N N . ASN A 1 85 ? 4.246 13.062 38.925 1.00 36.56 177 ASN A N 1
ATOM 684 C CA . ASN A 1 85 ? 5.319 13.337 37.975 1.00 34.10 177 ASN A CA 1
ATOM 685 C C . ASN A 1 85 ? 6.152 14.589 38.258 1.00 33.47 177 ASN A C 1
ATOM 686 O O . ASN A 1 85 ? 6.644 15.234 37.331 1.00 36.57 177 ASN A O 1
ATOM 691 N N . LEU A 1 86 ? 6.320 14.927 39.534 1.00 32.21 178 LEU A N 1
ATOM 692 C CA . LEU A 1 86 ? 7.111 16.100 39.905 1.00 29.69 178 LEU A CA 1
ATOM 693 C C . LEU A 1 86 ? 8.251 15.723 40.825 1.00 25.25 178 LEU A C 1
ATOM 694 O O . LEU A 1 86 ? 9.355 16.255 40.722 1.00 35.50 178 LEU A O 1
ATOM 699 N N . LEU A 1 87 ? 7.972 14.803 41.733 1.00 24.34 179 LEU A N 1
ATOM 700 C CA . LEU A 1 87 ? 8.965 14.391 42.701 1.00 26.20 179 LEU A CA 1
ATOM 701 C C . LEU A 1 87 ? 9.079 12.887 42.839 1.00 22.89 179 LEU A C 1
ATOM 702 O O . LEU A 1 87 ? 8.076 12.186 42.939 1.00 28.31 179 LEU A O 1
ATOM 707 N N . THR A 1 88 ? 10.301 12.379 42.822 1.00 23.00 180 THR A N 1
ATOM 708 C CA . THR A 1 88 ? 10.475 10.951 43.009 1.00 29.20 180 THR A CA 1
ATOM 709 C C . THR A 1 88 ? 10.688 10.736 44.501 1.00 26.90 180 THR A C 1
ATOM 710 O O . THR A 1 88 ? 11.786 10.913 45.003 1.00 25.53 180 THR A O 1
ATOM 714 N N . ILE A 1 89 ? 9.627 10.377 45.209 1.00 33.51 181 ILE A N 1
ATOM 715 C CA . ILE A 1 89 ? 9.702 10.147 46.642 1.00 34.67 181 ILE A CA 1
ATOM 716 C C . ILE A 1 89 ? 10.407 8.838 46.965 1.00 33.87 181 ILE A C 1
ATOM 717 O O . ILE A 1 89 ? 10.036 7.785 46.472 1.00 41.66 181 ILE A O 1
ATOM 722 N N . ILE A 1 90 ? 11.463 8.928 47.764 1.00 36.94 182 ILE A N 1
ATOM 723 C CA . ILE A 1 90 ? 12.212 7.749 48.194 1.00 38.24 182 ILE A CA 1
ATOM 724 C C . ILE A 1 90 ? 11.645 7.332 49.544 1.00 48.15 182 ILE A C 1
ATOM 725 O O . ILE A 1 90 ? 11.748 8.059 50.548 1.00 39.67 182 ILE A O 1
ATOM 730 N N . GLU A 1 91 ? 11.043 6.147 49.513 1.00 61.86 183 GLU A N 1
ATOM 731 C CA . GLU A 1 91 ? 10.330 5.515 50.606 1.00 68.53 183 GLU A CA 1
ATOM 732 C C . GLU A 1 91 ? 10.886 4.751 51.881 1.00 74.36 183 GLU A C 1
ATOM 733 O O . GLU A 1 91 ? 10.175 3.865 52.396 1.00 78.88 183 GLU A O 1
ATOM 739 N N . MET A 1 92 ? 12.097 4.931 52.421 1.00 80.03 184 MET A N 1
ATOM 740 C CA . MET A 1 92 ? 12.197 4.171 53.692 1.00 84.44 184 MET A CA 1
ATOM 741 C C . MET A 1 92 ? 11.561 5.126 54.667 1.00 83.76 184 MET A C 1
ATOM 742 O O . MET A 1 92 ? 11.836 6.329 54.695 1.00 82.35 184 MET A O 1
ATOM 747 N N . GLN A 1 93 ? 10.700 4.553 55.482 1.00 84.08 185 GLN A N 1
ATOM 748 C CA . GLN A 1 93 ? 9.883 5.327 56.370 1.00 85.05 185 GLN A CA 1
ATOM 749 C C . GLN A 1 93 ? 9.893 5.171 57.855 1.00 85.21 185 GLN A C 1
ATOM 750 O O . GLN A 1 93 ? 10.896 4.851 58.504 1.00 83.54 185 GLN A O 1
ATOM 756 N N . LYS A 1 94 ? 8.663 5.380 58.324 1.00 86.44 186 LYS A N 1
ATOM 757 C CA . LYS A 1 94 ? 8.224 5.455 59.687 1.00 81.14 186 LYS A CA 1
ATOM 758 C C . LYS A 1 94 ? 8.281 6.966 59.845 1.00 76.04 186 LYS A C 1
ATOM 759 O O . LYS A 1 94 ? 7.543 7.541 60.666 1.00 77.18 186 LYS A O 1
ATOM 765 N N . GLY A 1 95 ? 9.148 7.585 59.033 1.00 62.31 187 GLY A N 1
ATOM 766 C CA . GLY A 1 95 ? 9.254 9.026 59.029 1.00 51.96 187 GLY A CA 1
ATOM 767 C C . GLY A 1 95 ? 8.022 9.591 58.340 1.00 50.20 187 GLY A C 1
ATOM 768 O O . GLY A 1 95 ? 7.362 8.893 57.565 1.00 48.07 187 GLY A O 1
ATOM 769 N N . ASP A 1 96 ? 7.685 10.843 58.635 1.00 40.19 188 ASP A N 1
ATOM 770 C CA . ASP A 1 96 ? 6.509 11.464 58.031 1.00 44.33 188 ASP A CA 1
ATOM 771 C C . ASP A 1 96 ? 6.762 12.836 57.407 1.00 40.68 188 ASP A C 1
ATOM 772 O O . ASP A 1 96 ? 5.854 13.620 57.185 1.00 36.60 188 ASP A O 1
ATOM 777 N N . CYS A 1 97 ? 8.016 13.111 57.105 1.00 38.97 189 CYS A N 1
ATOM 778 C CA . CYS A 1 97 ? 8.404 14.367 56.491 1.00 40.90 189 CYS A CA 1
ATOM 779 C C . CYS A 1 97 ? 9.335 14.071 55.326 1.00 43.29 189 CYS A C 1
ATOM 780 O O . CYS A 1 97 ? 9.898 12.978 55.239 1.00 44.74 189 CYS A O 1
ATOM 783 N N . ALA A 1 98 ? 9.465 15.022 54.408 1.00 37.11 190 ALA A N 1
ATOM 784 C CA . ALA A 1 98 ? 10.321 14.815 53.255 1.00 31.41 190 ALA A CA 1
ATOM 785 C C . ALA A 1 98 ? 11.384 15.883 53.134 1.00 30.86 190 ALA A C 1
ATOM 786 O O . ALA A 1 98 ? 11.151 17.050 53.441 1.00 32.89 190 ALA A O 1
ATOM 788 N N . LEU A 1 99 ? 12.568 15.465 52.706 1.00 32.41 191 LEU A N 1
ATOM 789 C CA . LEU A 1 99 ? 13.674 16.391 52.492 1.00 26.75 191 LEU A CA 1
ATOM 790 C C . LEU A 1 99 ? 13.861 16.498 50.980 1.00 23.33 191 LEU A C 1
ATOM 791 O O . LEU A 1 99 ? 13.961 15.468 50.295 1.00 13.28 191 LEU A O 1
ATOM 796 N N . TYR A 1 100 ? 13.879 17.727 50.462 1.00 12.55 192 TYR A N 1
ATOM 797 C CA . TYR A 1 100 ? 14.107 17.922 49.046 1.00 18.61 192 TYR A CA 1
ATOM 798 C C . TYR A 1 100 ? 15.568 17.610 48.756 1.00 19.94 192 TYR A C 1
ATOM 799 O O . TYR A 1 100 ? 16.467 18.035 49.489 1.00 24.82 192 TYR A O 1
ATOM 808 N N . ALA A 1 101 ? 15.805 16.892 47.670 1.00 13.88 193 ALA A N 1
ATOM 809 C CA . ALA A 1 101 ? 17.160 16.549 47.304 1.00 20.99 193 ALA A CA 1
ATOM 810 C C . ALA A 1 101 ? 17.301 16.766 45.806 1.00 27.88 193 ALA A C 1
ATOM 811 O O . ALA A 1 101 ? 16.327 16.697 45.061 1.00 17.35 193 ALA A O 1
ATOM 813 N N . SER A 1 102 ? 18.530 17.001 45.369 1.00 34.66 194 SER A N 1
ATOM 814 C CA . SER A 1 102 ? 18.793 17.310 43.976 1.00 25.60 194 SER A CA 1
ATOM 815 C C . SER A 1 102 ? 18.265 16.393 42.900 1.00 26.30 194 SER A C 1
ATOM 816 O O . SER A 1 102 ? 18.485 15.180 42.891 1.00 19.94 194 SER A O 1
ATOM 819 N N . SER A 1 103 ? 17.581 17.048 41.973 1.00 33.30 195 SER A N 1
ATOM 820 C CA . SER A 1 103 ? 16.942 16.472 40.802 1.00 28.85 195 SER A CA 1
ATOM 821 C C . SER A 1 103 ? 15.572 15.931 41.122 1.00 25.49 195 SER A C 1
ATOM 822 O O . SER A 1 103 ? 15.240 14.792 40.834 1.00 27.75 195 SER A O 1
ATOM 825 N N . PHE A 1 104 ? 14.785 16.800 41.738 1.00 29.06 196 PHE A N 1
ATOM 826 C CA . PHE A 1 104 ? 13.414 16.521 42.103 1.00 27.43 196 PHE A CA 1
ATOM 827 C C . PHE A 1 104 ? 13.169 15.223 42.840 1.00 25.62 196 PHE A C 1
ATOM 828 O O . PHE A 1 104 ? 12.415 14.358 42.397 1.00 26.06 196 PHE A O 1
ATOM 836 N N . LYS A 1 105 ? 13.812 15.114 43.994 1.00 21.72 197 LYS A N 1
ATOM 837 C CA . LYS A 1 105 ? 13.666 13.950 44.841 1.00 25.74 197 LYS A CA 1
ATOM 838 C C . LYS A 1 105 ? 13.254 14.427 46.227 1.00 23.77 197 LYS A C 1
ATOM 839 O O . LYS A 1 105 ? 13.511 15.567 46.606 1.00 27.84 197 LYS A O 1
ATOM 845 N N . GLY A 1 106 ? 12.601 13.547 46.966 1.00 21.56 198 GLY A N 1
ATOM 846 C CA . GLY A 1 106 ? 12.172 13.870 48.309 1.00 20.41 198 GLY A CA 1
ATOM 847 C C . GLY A 1 106 ? 12.418 12.646 49.165 1.00 27.03 198 GLY A C 1
ATOM 848 O O . GLY A 1 106 ? 11.811 11.599 48.939 1.00 29.42 198 GLY A O 1
ATOM 849 N N . TYR A 1 107 ? 13.330 12.755 50.124 1.00 26.35 199 TYR A N 1
ATOM 850 C CA . TYR A 1 107 ? 13.610 11.633 51.005 1.00 28.76 199 TYR A CA 1
ATOM 851 C C . TYR A 1 107 ? 12.736 11.784 52.230 1.00 29.23 199 TYR A C 1
ATOM 852 O O . TYR A 1 107 ? 12.704 12.857 52.832 1.00 27.36 199 TYR A O 1
ATOM 861 N N . ILE A 1 108 ? 12.026 10.719 52.590 1.00 28.83 200 ILE A N 1
ATOM 862 C CA . ILE A 1 108 ? 11.173 10.750 53.767 1.00 38.22 200 ILE A CA 1
ATOM 863 C C . ILE A 1 108 ? 12.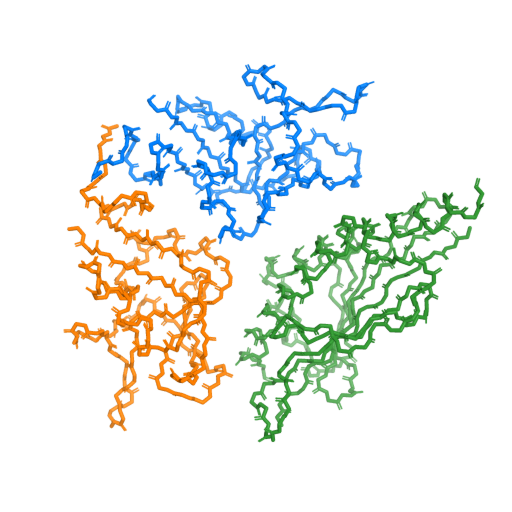080 10.577 54.975 1.00 41.08 200 ILE A C 1
ATOM 864 O O . ILE A 1 108 ? 12.963 9.720 54.957 1.00 42.81 200 ILE A O 1
ATOM 869 N N . GLU A 1 109 ? 11.872 11.386 56.013 1.00 38.44 201 GLU A N 1
ATOM 870 C CA . GLU A 1 109 ? 12.702 11.296 57.213 1.00 42.23 201 GLU A CA 1
ATOM 871 C C . GLU A 1 109 ? 11.901 11.611 58.467 1.00 38.93 201 GLU A C 1
ATOM 872 O O . GLU A 1 109 ? 10.759 12.059 58.396 1.00 35.37 201 GLU A O 1
ATOM 878 N N . ASN A 1 110 ? 12.506 11.381 59.621 1.00 31.72 202 ASN A N 1
ATOM 879 C CA . ASN A 1 110 ? 11.828 11.675 60.862 1.00 35.85 202 ASN A CA 1
ATOM 880 C C . ASN A 1 110 ? 11.664 13.187 60.936 1.00 33.92 202 ASN A C 1
ATOM 881 O O . ASN A 1 110 ? 12.642 13.915 60.777 1.00 35.48 202 ASN A O 1
ATOM 886 N N . CYS A 1 111 ? 10.442 13.660 61.181 1.00 30.48 203 CYS A N 1
ATOM 887 C CA . CYS A 1 111 ? 10.179 15.102 61.261 1.00 31.51 203 CYS A CA 1
ATOM 888 C C . CYS A 1 111 ? 10.940 15.814 62.375 1.00 25.30 203 CYS A C 1
ATOM 889 O O . CYS A 1 111 ? 11.060 17.036 62.374 1.00 39.20 203 CYS A O 1
ATOM 892 N N . SER A 1 112 ? 11.466 15.056 63.323 1.00 30.59 204 SER A N 1
ATOM 893 C CA . SER A 1 112 ? 12.191 15.658 64.427 1.00 30.37 204 SER A CA 1
ATOM 894 C C . SER A 1 112 ? 13.702 15.678 64.240 1.00 29.09 204 SER A C 1
ATOM 895 O O . SER A 1 112 ? 14.426 16.121 65.129 1.00 28.16 204 SER A O 1
ATOM 898 N N . THR A 1 113 ? 14.179 15.205 63.089 1.00 29.57 205 THR A N 1
ATOM 899 C CA . THR A 1 113 ? 15.617 15.203 62.798 1.00 32.17 205 THR A CA 1
ATOM 900 C C . THR A 1 113 ? 16.040 16.584 62.296 1.00 32.40 205 THR A C 1
ATOM 901 O O . THR A 1 113 ? 15.529 17.071 61.285 1.00 42.21 205 THR A O 1
ATOM 905 N N . PRO A 1 114 ? 16.976 17.237 62.991 1.00 31.03 206 PRO A N 1
ATOM 906 C CA . PRO A 1 114 ? 17.419 18.569 62.555 1.00 38.04 206 PRO A CA 1
ATOM 907 C C . PRO A 1 114 ? 17.925 18.547 61.111 1.00 34.07 206 PRO A C 1
ATOM 908 O O . PRO A 1 114 ? 18.558 17.577 60.696 1.00 36.50 206 PRO A O 1
ATOM 912 N N . ASN A 1 115 ? 17.635 19.607 60.355 1.00 34.14 207 ASN A N 1
ATOM 913 C CA . ASN A 1 115 ? 18.043 19.713 58.946 1.00 32.17 207 ASN A CA 1
ATOM 914 C C . ASN A 1 115 ? 17.895 21.127 58.377 1.00 25.97 207 ASN A C 1
ATOM 915 O O . ASN A 1 115 ? 17.030 21.894 58.814 1.00 27.52 207 ASN A O 1
ATOM 920 N N . THR A 1 116 ? 18.739 21.465 57.403 1.00 19.35 208 THR A N 1
ATOM 921 C CA . THR A 1 116 ? 18.682 22.777 56.741 1.00 17.37 208 THR A CA 1
ATOM 922 C C . THR A 1 116 ? 17.377 22.787 55.945 1.00 12.20 208 THR A C 1
ATOM 923 O O . THR A 1 116 ? 16.835 21.732 55.619 1.00 24.86 208 THR A O 1
ATOM 927 N N . TYR A 1 117 ? 16.853 23.957 55.627 1.00 23.76 209 TYR A N 1
ATOM 928 C CA . TYR A 1 117 ? 15.584 23.994 54.900 1.00 24.28 209 TYR A CA 1
ATOM 929 C C . TYR A 1 117 ? 15.481 25.143 53.900 1.00 17.20 209 TYR A C 1
ATOM 930 O O . TYR A 1 117 ? 16.293 26.064 53.904 1.00 23.01 209 TYR A O 1
ATOM 939 N N . ILE A 1 118 ? 14.469 25.073 53.045 1.00 22.10 210 ILE A N 1
ATOM 940 C CA . ILE A 1 118 ? 14.247 26.074 52.012 1.00 25.66 210 ILE A CA 1
ATOM 941 C C . ILE A 1 118 ? 12.888 26.748 52.178 1.00 31.56 210 ILE A C 1
ATOM 942 O O . ILE A 1 118 ? 11.867 26.071 52.319 1.00 34.55 210 ILE A O 1
ATOM 947 N N . CYS A 1 119 ? 12.881 28.078 52.169 1.00 26.92 211 CYS A N 1
ATOM 948 C CA . CYS A 1 119 ? 11.635 28.831 52.273 1.00 27.34 211 CYS A CA 1
ATOM 949 C C . CYS A 1 119 ? 11.370 29.417 50.893 1.00 23.06 211 CYS A C 1
ATOM 950 O O . CYS A 1 119 ? 12.298 29.832 50.202 1.00 33.09 211 CYS A O 1
ATOM 953 N N . MET A 1 120 ? 10.108 29.447 50.488 1.00 16.68 212 MET A N 1
ATOM 954 C CA . MET A 1 120 ? 9.756 29.982 49.184 1.00 24.36 212 MET A CA 1
ATOM 955 C C . MET A 1 120 ? 8.658 31.018 49.318 1.00 30.93 212 MET A C 1
ATOM 956 O O . MET A 1 120 ? 7.877 30.988 50.261 1.00 35.35 212 MET A O 1
ATOM 961 N N . GLN A 1 121 ? 8.603 31.933 48.357 1.00 46.15 213 GLN A N 1
ATOM 962 C CA . GLN A 1 121 ? 7.610 33.002 48.350 1.00 44.34 213 GLN A CA 1
ATOM 963 C C . GLN A 1 121 ? 7.472 33.540 46.933 1.00 49.80 213 GLN A C 1
ATOM 964 O O . GLN A 1 121 ? 8.423 34.115 46.416 1.00 55.63 213 GLN A O 1
ATOM 970 N N . ARG A 1 122 ? 6.326 33.342 46.285 1.00 55.73 214 ARG A N 1
ATOM 971 C CA . ARG A 1 122 ? 6.161 33.906 44.945 1.00 65.14 214 ARG A CA 1
ATOM 972 C C . ARG A 1 122 ? 5.136 35.029 44.943 1.00 67.61 214 ARG A C 1
ATOM 973 O O . ARG A 1 122 ? 4.008 34.855 45.405 1.00 61.49 214 ARG A O 1
ATOM 981 N N . THR A 1 123 ? 5.554 36.178 44.416 1.00 74.08 215 THR A N 1
ATOM 982 C CA . THR A 1 123 ? 4.721 37.374 44.312 1.00 77.50 215 THR A CA 1
ATOM 983 C C . THR A 1 123 ? 4.580 38.080 45.652 1.00 77.76 215 THR A C 1
ATOM 984 O O . THR A 1 123 ? 3.829 37.569 46.509 1.00 83.39 215 THR A O 1
ATOM 988 N N . GLU B 1 1 ? 11.650 44.134 51.556 1.00 65.53 93 GLU B N 1
ATOM 989 C CA . GLU B 1 1 ? 11.127 43.597 50.264 1.00 78.93 93 GLU B CA 1
ATOM 990 C C . GLU B 1 1 ? 11.501 44.507 49.098 1.00 78.29 93 GLU B C 1
ATOM 991 O O . GLU B 1 1 ? 11.359 45.728 49.190 1.00 82.64 93 GLU B O 1
ATOM 997 N N . SER B 1 2 ? 11.966 43.916 47.998 1.00 73.93 94 SER B N 1
ATOM 998 C CA . SER B 1 2 ? 12.364 44.700 46.835 1.00 66.94 94 SER B CA 1
ATOM 999 C C . SER B 1 2 ? 12.574 43.895 45.555 1.00 64.26 94 SER B C 1
ATOM 1000 O O . SER B 1 2 ? 12.063 42.788 45.413 1.00 62.85 94 SER B O 1
ATOM 1003 N N . TYR B 1 3 ? 13.325 44.470 44.620 1.00 64.63 95 TYR B N 1
ATOM 1004 C CA . TYR B 1 3 ? 13.602 43.824 43.336 1.00 68.02 95 TYR B CA 1
ATOM 1005 C C . TYR B 1 3 ? 15.060 43.442 43.149 1.00 66.58 95 TYR B C 1
ATOM 1006 O O . TYR B 1 3 ? 15.958 44.045 43.743 1.00 68.53 95 TYR B O 1
ATOM 1015 N N . CYS B 1 4 ? 15.285 42.450 42.292 1.00 63.21 96 CYS B N 1
ATOM 1016 C CA . CYS B 1 4 ? 16.631 41.972 42.018 1.00 55.23 96 CYS B CA 1
ATOM 1017 C C . CYS B 1 4 ? 17.087 42.396 40.623 1.00 51.01 96 CYS B C 1
ATOM 1018 O O . CYS B 1 4 ? 16.485 42.004 39.622 1.00 28.54 96 CYS B O 1
ATOM 1021 N N . GLY B 1 5 ? 18.155 43.202 40.598 1.00 49.13 97 GLY B N 1
ATOM 1022 C CA . GLY B 1 5 ? 18.754 43.750 39.386 1.00 54.86 97 GLY B CA 1
ATOM 1023 C C . GLY B 1 5 ? 18.377 43.235 38.003 1.00 59.12 97 GLY B C 1
ATOM 1024 O O . GLY B 1 5 ? 17.802 42.150 37.860 1.00 61.52 97 GLY B O 1
ATOM 1025 N N . PRO B 1 6 ? 18.703 44.004 36.947 1.00 54.23 98 PRO B N 1
ATOM 1026 C CA . PRO B 1 6 ? 18.380 43.582 35.578 1.00 52.96 98 PRO B CA 1
ATOM 1027 C C . PRO B 1 6 ? 19.208 42.357 35.197 1.00 50.70 98 PRO B C 1
ATOM 1028 O O . PRO B 1 6 ? 20.438 42.378 35.294 1.00 51.81 98 PRO B O 1
ATOM 1032 N N . CYS B 1 7 ? 18.532 41.290 34.784 1.00 47.16 99 CYS B N 1
ATOM 1033 C CA . CYS B 1 7 ? 19.214 40.060 34.392 1.00 44.03 99 CYS B CA 1
ATOM 1034 C C . CYS B 1 7 ? 18.586 39.486 33.142 1.00 46.63 99 CYS B C 1
ATOM 1035 O O . CYS B 1 7 ? 17.388 39.648 32.908 1.00 56.93 99 CYS B O 1
ATOM 1038 N N . PRO B 1 8 ? 19.386 38.788 32.326 1.00 44.40 100 PRO B N 1
ATOM 1039 C CA . PRO B 1 8 ? 18.854 38.197 31.098 1.00 41.43 100 PRO B CA 1
ATOM 1040 C C . PRO B 1 8 ? 17.602 37.384 31.417 1.00 42.65 100 PRO B C 1
ATOM 1041 O O . PRO B 1 8 ? 17.266 37.178 32.583 1.00 46.83 100 PRO B O 1
ATOM 1045 N N . LYS B 1 9 ? 16.915 36.920 30.386 1.00 36.33 101 LYS B N 1
ATOM 1046 C CA . LYS B 1 9 ? 15.699 36.158 30.596 1.00 41.32 101 LYS B CA 1
ATOM 1047 C C . LYS B 1 9 ? 15.946 34.795 31.235 1.00 43.07 101 LYS B C 1
ATOM 1048 O O . LYS B 1 9 ? 16.750 34.006 30.738 1.00 47.84 101 LYS B O 1
ATOM 1054 N N . ASN B 1 10 ? 15.244 34.533 32.338 1.00 42.95 102 ASN B N 1
ATOM 1055 C CA . ASN 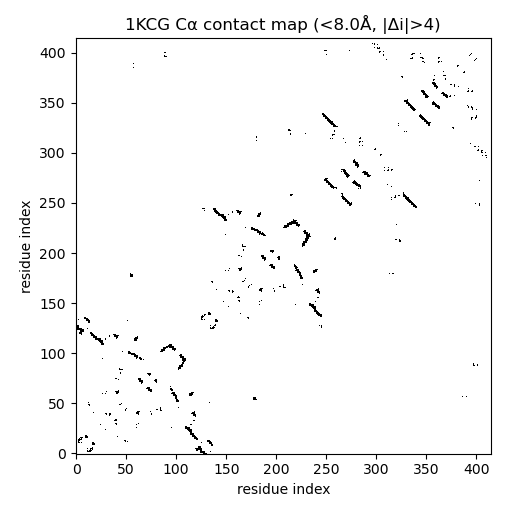B 1 10 ? 15.321 33.258 33.062 1.00 41.95 102 ASN B CA 1
ATOM 1056 C C . ASN B 1 10 ? 16.660 32.947 33.691 1.00 37.01 102 ASN B C 1
ATOM 1057 O O . ASN B 1 10 ? 17.168 31.836 33.571 1.00 40.98 102 ASN B O 1
ATOM 1062 N N . TRP B 1 11 ? 17.221 33.928 34.376 1.00 35.87 103 TRP B N 1
ATOM 1063 C CA . TRP B 1 11 ? 18.503 33.762 35.020 1.00 32.62 103 TRP B CA 1
ATOM 1064 C C . TRP B 1 11 ? 18.380 33.975 36.513 1.00 36.15 103 TRP B C 1
ATOM 1065 O O . TRP B 1 11 ? 17.672 34.869 36.978 1.00 44.83 103 TRP B O 1
ATOM 1076 N N . ILE B 1 12 ? 19.076 33.132 37.258 1.00 35.73 104 ILE B N 1
ATOM 1077 C CA . ILE B 1 12 ? 19.066 33.204 38.702 1.00 33.03 104 ILE B CA 1
ATOM 1078 C C . ILE B 1 12 ? 19.593 34.555 39.161 1.00 44.17 104 ILE B C 1
ATOM 1079 O O . ILE B 1 12 ? 20.796 34.828 39.057 1.00 51.90 104 ILE B O 1
ATOM 1084 N N . CYS B 1 13 ? 18.699 35.396 39.673 1.00 44.03 105 CYS B N 1
ATOM 1085 C CA . CYS B 1 13 ? 19.103 36.706 40.152 1.00 39.63 105 CYS B CA 1
ATOM 1086 C C . CYS B 1 13 ? 19.339 36.662 41.658 1.00 40.92 105 CYS B C 1
ATOM 1087 O O . CYS B 1 13 ? 18.458 36.263 42.422 1.00 42.61 105 CYS B O 1
ATOM 1090 N N . TYR B 1 14 ? 20.527 37.081 42.081 1.00 35.99 106 TYR B N 1
ATOM 1091 C CA . TYR B 1 14 ? 20.866 37.084 43.495 1.00 31.41 106 TYR B CA 1
ATOM 1092 C C . TYR B 1 14 ? 21.932 38.128 43.829 1.00 37.41 106 TYR B C 1
ATOM 1093 O O . TYR B 1 14 ? 22.972 38.201 43.168 1.00 30.85 106 TYR B O 1
ATOM 1102 N N . LYS B 1 15 ? 21.658 38.922 44.864 1.00 37.54 107 LYS B N 1
ATOM 1103 C CA . LYS B 1 15 ? 22.554 39.976 45.314 1.00 33.96 107 LYS B CA 1
ATOM 1104 C C . LYS B 1 15 ? 23.025 40.827 44.145 1.00 48.56 107 LYS B C 1
ATOM 1105 O O . LYS B 1 15 ? 24.191 41.234 44.095 1.00 48.44 107 LYS B O 1
ATOM 1111 N N . ASN B 1 16 ? 22.118 41.094 43.208 1.00 53.76 108 ASN B N 1
ATOM 1112 C CA . ASN B 1 16 ? 22.442 41.900 42.034 1.00 57.04 108 ASN B CA 1
ATOM 1113 C C . ASN B 1 16 ? 23.575 41.278 41.223 1.00 56.52 108 ASN B C 1
ATOM 1114 O O . ASN B 1 16 ? 24.641 41.870 41.051 1.00 61.73 108 ASN B O 1
ATOM 1119 N N . ASN B 1 17 ? 23.321 40.064 40.745 1.00 52.09 109 ASN B N 1
ATOM 1120 C CA . ASN B 1 17 ? 24.247 39.298 39.919 1.00 40.94 109 ASN B CA 1
ATOM 1121 C C . ASN B 1 17 ? 23.405 38.293 39.174 1.00 41.16 109 ASN B C 1
ATOM 1122 O O . ASN B 1 17 ? 22.355 37.876 39.664 1.00 40.04 109 ASN B O 1
ATOM 1127 N N . CYS B 1 18 ? 23.861 37.890 37.997 1.00 38.70 110 CYS B N 1
ATOM 1128 C CA . CYS B 1 18 ? 23.098 36.942 37.215 1.00 41.53 110 CYS B CA 1
ATOM 1129 C C . CYS B 1 18 ? 23.925 35.707 36.895 1.00 39.41 110 CYS B C 1
ATOM 1130 O O . CYS B 1 18 ? 25.100 35.806 36.542 1.00 29.12 110 CYS B O 1
ATOM 1133 N N . TYR B 1 19 ? 23.295 34.543 37.043 1.00 38.21 111 TYR B N 1
ATOM 1134 C CA . TYR B 1 19 ? 23.938 33.270 36.756 1.00 26.04 111 TYR B CA 1
ATOM 1135 C C . TYR B 1 19 ? 23.030 32.384 35.920 1.00 20.66 111 TYR B C 1
ATOM 1136 O O . TYR B 1 19 ? 21.823 32.575 35.853 1.00 22.18 111 TYR B O 1
ATOM 1145 N N . GLN B 1 20 ? 23.634 31.412 35.265 1.00 20.87 112 GLN B N 1
ATOM 1146 C CA . GLN B 1 20 ? 22.892 30.486 34.446 1.00 20.75 112 GLN B CA 1
ATOM 1147 C C . GLN B 1 20 ? 23.798 29.288 34.260 1.00 25.70 112 GLN B C 1
ATOM 1148 O O . GLN B 1 20 ? 24.942 29.418 33.832 1.00 42.43 112 GLN B O 1
ATOM 1154 N N . PHE B 1 21 ? 23.291 28.120 34.607 1.00 23.81 113 PHE B N 1
ATOM 1155 C CA . PHE B 1 21 ? 24.066 26.907 34.490 1.00 13.16 113 PHE B CA 1
ATOM 1156 C C . PHE B 1 21 ? 23.714 26.200 33.198 1.00 20.06 113 PHE B C 1
ATOM 1157 O O . PHE B 1 21 ? 22.534 26.034 32.872 1.00 14.94 113 PHE B O 1
ATOM 1165 N N . PHE B 1 22 ? 24.745 25.798 32.460 1.00 15.48 114 PHE B N 1
ATOM 1166 C CA . PHE B 1 22 ? 24.539 25.093 31.212 1.00 20.11 114 PHE B CA 1
ATOM 1167 C C . PHE B 1 22 ? 24.948 23.632 31.355 1.00 25.31 114 PHE B C 1
ATOM 1168 O O . PHE B 1 22 ? 26.076 23.327 31.762 1.00 23.66 114 PHE B O 1
ATOM 1176 N N . ASP B 1 23 ? 24.000 22.748 31.035 1.00 27.15 115 ASP B N 1
ATOM 1177 C CA . ASP B 1 23 ? 24.168 21.294 31.086 1.00 27.87 115 ASP B CA 1
ATOM 1178 C C . ASP B 1 23 ? 24.990 20.814 29.893 1.00 30.19 115 ASP B C 1
ATOM 1179 O O . ASP B 1 23 ? 25.383 19.649 29.826 1.00 32.39 115 ASP B O 1
ATOM 1184 N N . GLU B 1 24 ? 25.233 21.724 28.954 1.00 35.69 116 GLU B N 1
ATOM 1185 C CA . GLU B 1 24 ? 26.001 21.436 27.741 1.00 40.51 116 GLU B CA 1
ATOM 1186 C C . GLU B 1 24 ? 27.493 21.415 28.061 1.00 30.77 116 GLU B C 1
ATOM 1187 O O . GLU B 1 24 ? 28.022 22.362 28.636 1.00 43.72 116 GLU B O 1
ATOM 1193 N N . SER B 1 25 ? 28.170 20.332 27.703 1.00 30.14 117 SER B N 1
ATOM 1194 C CA . SER B 1 25 ? 29.599 20.224 27.976 1.00 28.00 117 SER B CA 1
ATOM 1195 C C . SER B 1 25 ? 30.447 20.790 26.848 1.00 24.23 117 SER B C 1
ATOM 1196 O O . SER B 1 25 ? 30.374 20.336 25.707 1.00 35.61 117 SE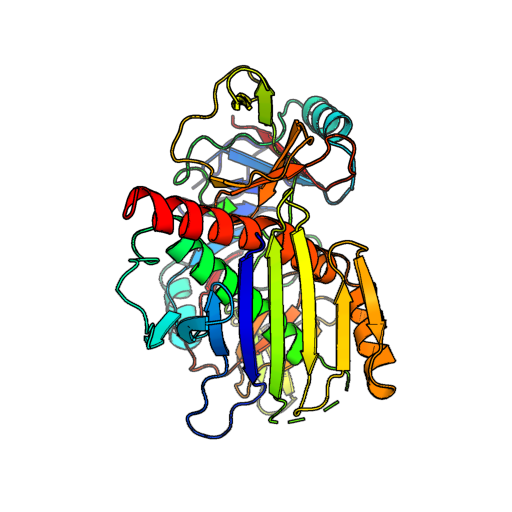R B O 1
ATOM 1199 N N . LYS B 1 26 ? 31.249 21.791 27.192 1.00 27.02 118 LYS B N 1
ATOM 1200 C CA . LYS B 1 26 ? 32.151 22.469 26.264 1.00 24.00 118 LYS B CA 1
ATOM 1201 C C . LYS B 1 26 ? 33.504 22.594 26.963 1.00 18.90 118 LYS B C 1
ATOM 1202 O O . LYS B 1 26 ? 33.588 22.393 28.180 1.00 24.39 118 LYS B O 1
ATOM 1208 N N . ASN B 1 27 ? 34.570 22.894 26.225 1.00 17.56 119 ASN B N 1
ATOM 1209 C CA . ASN B 1 27 ? 35.852 23.044 26.907 1.00 12.29 119 ASN B CA 1
ATOM 1210 C C . ASN B 1 27 ? 35.874 24.483 27.371 1.00 19.87 119 ASN B C 1
ATOM 1211 O O . ASN B 1 27 ? 34.916 25.224 27.135 1.00 20.52 119 ASN B O 1
ATOM 1216 N N . TRP B 1 28 ? 36.938 24.887 28.041 1.00 17.10 120 TRP B N 1
ATOM 1217 C CA . TRP B 1 28 ? 36.978 26.235 28.557 1.00 18.04 120 TRP B CA 1
ATOM 1218 C C . TRP B 1 28 ? 36.721 27.254 27.461 1.00 25.78 120 TRP B C 1
ATOM 1219 O O . TRP B 1 28 ? 35.775 28.038 27.557 1.00 29.79 120 TRP B O 1
ATOM 1230 N N . TYR B 1 29 ? 37.539 27.235 26.410 1.00 28.23 121 TYR B N 1
ATOM 1231 C CA . TYR B 1 29 ? 37.387 28.193 25.306 1.00 27.63 121 TYR B CA 1
ATOM 1232 C C . TYR B 1 29 ? 35.964 28.220 24.766 1.00 19.03 121 TYR B C 1
ATOM 1233 O O . TYR B 1 29 ? 35.356 29.279 24.684 1.00 30.55 121 TYR B O 1
ATOM 1242 N N . GLU B 1 30 ? 35.433 27.053 24.418 1.00 24.11 122 GLU B N 1
ATOM 1243 C CA . GLU B 1 30 ? 34.077 26.962 23.883 1.00 31.50 122 GLU B CA 1
ATOM 1244 C C . GLU B 1 30 ? 33.044 27.515 24.866 1.00 33.21 122 GLU B C 1
ATOM 1245 O O . GLU B 1 30 ? 32.050 28.120 24.460 1.00 41.70 122 GLU B O 1
ATOM 1251 N N . SER B 1 31 ? 33.274 27.311 26.157 1.00 36.09 123 SER B N 1
ATOM 1252 C CA . SER B 1 31 ? 32.354 27.816 27.170 1.00 29.74 123 SER B CA 1
ATOM 1253 C C . SER B 1 31 ? 32.492 29.321 27.239 1.00 34.48 123 SER B C 1
ATOM 1254 O O . SER B 1 31 ? 31.507 30.045 27.088 1.00 39.28 123 SER B O 1
ATOM 1257 N N . GLN B 1 32 ? 33.716 29.790 27.468 1.00 31.07 124 GLN B N 1
ATOM 1258 C CA . GLN B 1 32 ? 33.964 31.222 27.554 1.00 32.40 124 GLN B CA 1
ATOM 1259 C C . GLN B 1 32 ? 33.277 31.928 26.397 1.00 37.15 124 GLN B C 1
ATOM 1260 O O . GLN B 1 32 ? 32.686 32.996 26.570 1.00 46.45 124 GLN B O 1
ATOM 1266 N N . ALA B 1 33 ? 33.365 31.332 25.215 1.00 24.06 125 ALA B N 1
ATOM 1267 C CA . ALA B 1 33 ? 32.753 31.926 24.046 1.00 31.03 125 ALA B CA 1
ATOM 1268 C C . ALA B 1 33 ? 31.247 32.026 24.240 1.00 34.30 125 ALA B C 1
ATOM 1269 O O . ALA B 1 33 ? 30.643 33.056 23.920 1.00 42.59 125 ALA B O 1
ATOM 1271 N N . SER B 1 34 ? 30.643 30.966 24.773 1.00 33.22 126 SER B N 1
ATOM 1272 C CA . SER B 1 34 ? 29.204 30.952 24.987 1.00 28.15 126 SER B CA 1
ATOM 1273 C C . SER B 1 34 ? 28.719 32.103 25.850 1.00 23.23 126 SER B C 1
ATOM 1274 O O . SER B 1 34 ? 27.718 32.740 25.524 1.00 28.72 126 SER B O 1
ATOM 1277 N N . CYS B 1 35 ? 29.423 32.367 26.947 1.00 22.80 127 CYS B N 1
ATOM 1278 C CA . CYS B 1 35 ? 29.042 33.451 27.855 1.00 29.24 127 CYS B CA 1
ATOM 1279 C C . CYS B 1 35 ? 29.226 34.806 27.183 1.00 30.49 127 CYS B C 1
ATOM 1280 O O . CYS B 1 35 ? 28.440 35.734 27.413 1.00 34.63 127 CYS B O 1
ATOM 1283 N N . MET B 1 36 ? 30.263 34.926 26.360 1.00 28.13 128 MET B N 1
ATOM 1284 C CA . MET B 1 36 ? 30.501 36.176 25.662 1.00 19.83 128 MET B CA 1
ATOM 1285 C C . MET B 1 36 ? 29.349 36.453 24.701 1.00 14.00 128 MET B C 1
ATOM 1286 O O . MET B 1 36 ? 28.890 37.587 24.607 1.00 26.21 128 MET B O 1
ATOM 1291 N N . SER B 1 37 ? 28.860 35.418 24.019 1.00 16.43 129 SER B N 1
ATOM 1292 C CA . SER B 1 37 ? 27.752 35.573 23.072 1.00 26.89 129 SER B CA 1
ATOM 1293 C C . SER B 1 37 ? 26.422 35.827 23.788 1.00 37.39 129 SER B C 1
ATOM 1294 O O . SER B 1 37 ? 25.348 35.618 23.217 1.00 39.31 129 SER B O 1
ATOM 1297 N N . GLN B 1 38 ? 26.496 36.266 25.040 1.00 40.36 130 GLN B N 1
ATOM 1298 C CA . GLN B 1 38 ? 25.302 36.555 25.824 1.00 42.59 130 GLN B CA 1
ATOM 1299 C C . GLN B 1 38 ? 25.565 37.694 26.783 1.00 37.90 130 GLN B C 1
ATOM 1300 O O . GLN B 1 38 ? 25.014 37.728 27.877 1.00 47.40 130 GLN B O 1
ATOM 1306 N N . ASN B 1 39 ? 26.414 38.620 26.368 1.00 40.32 131 ASN B N 1
ATOM 1307 C CA . ASN B 1 39 ? 26.745 39.779 27.183 1.00 49.90 131 ASN B CA 1
ATOM 1308 C C . ASN B 1 39 ? 27.162 39.378 28.589 1.00 49.37 131 ASN B C 1
ATOM 1309 O O . ASN B 1 39 ? 26.943 40.125 29.545 1.00 52.33 131 ASN B O 1
ATOM 1314 N N . ALA B 1 40 ? 27.772 38.202 28.713 1.00 48.44 132 ALA B N 1
ATOM 1315 C CA . ALA B 1 40 ? 28.213 37.712 30.015 1.00 39.51 132 ALA B CA 1
ATOM 1316 C C . ALA B 1 40 ? 29.577 37.043 29.948 1.00 41.06 132 ALA B C 1
ATOM 1317 O O . ALA B 1 40 ? 30.161 36.893 28.876 1.00 38.42 132 ALA B O 1
ATOM 1319 N N . SER B 1 41 ? 30.078 36.640 31.110 1.00 43.83 133 SER B N 1
ATOM 1320 C CA . SER B 1 41 ? 31.363 35.968 31.208 1.00 40.70 133 SER B CA 1
ATOM 1321 C C . SER B 1 41 ? 31.180 34.683 32.015 1.00 40.25 133 SER B C 1
ATOM 1322 O O . SER B 1 41 ? 30.064 34.346 32.422 1.00 42.49 133 SER B O 1
ATOM 1325 N N . LEU B 1 42 ? 32.275 33.964 32.237 1.00 31.04 134 LEU B N 1
ATOM 1326 C CA . LEU B 1 42 ? 32.234 32.736 33.020 1.00 27.17 134 LEU B CA 1
ATOM 1327 C C . LEU B 1 42 ? 32.187 33.182 34.481 1.00 26.93 134 LEU B C 1
ATOM 1328 O O . LEU B 1 42 ? 32.657 34.271 34.806 1.00 34.22 134 LEU B O 1
ATOM 1333 N N . LEU B 1 43 ? 31.619 32.352 35.350 1.00 23.99 135 LEU B N 1
ATOM 1334 C CA . LEU B 1 43 ? 31.513 32.674 36.764 1.00 17.53 135 LEU B CA 1
ATOM 1335 C C . LEU B 1 43 ? 32.776 33.318 37.296 1.00 22.88 135 LEU B C 1
ATOM 1336 O O . LEU B 1 43 ? 33.881 32.931 36.917 1.00 26.19 135 LEU B O 1
ATOM 1341 N N . LYS B 1 44 ? 32.609 34.308 38.171 1.00 27.92 136 LYS B N 1
ATOM 1342 C CA . LYS B 1 44 ? 33.750 34.978 38.796 1.00 28.03 136 LYS B CA 1
ATOM 1343 C C . LYS B 1 44 ? 33.499 35.160 40.288 1.00 28.50 136 LYS B C 1
ATOM 1344 O O . LYS B 1 44 ? 32.522 35.795 40.690 1.00 25.21 136 LYS B O 1
ATOM 1350 N N . VAL B 1 45 ? 34.405 34.619 41.098 1.00 30.26 137 VAL B N 1
ATOM 1351 C CA . VAL B 1 45 ? 34.287 34.681 42.549 1.00 34.37 137 VAL B CA 1
ATOM 1352 C C . VAL B 1 45 ? 35.072 35.819 43.193 1.00 36.35 137 VAL B C 1
ATOM 1353 O O . VAL B 1 45 ? 36.300 35.780 43.266 1.00 32.65 137 VAL B O 1
ATOM 1357 N N . TYR B 1 46 ? 34.350 36.823 43.680 1.00 42.18 138 TYR B N 1
ATOM 1358 C CA . TYR B 1 46 ? 34.979 37.969 44.325 1.00 44.28 138 TYR B CA 1
ATOM 1359 C C . TYR B 1 46 ? 34.539 38.120 45.771 1.00 42.64 138 TYR B C 1
ATOM 1360 O O . TYR B 1 46 ? 35.225 38.761 46.560 1.00 40.75 138 TYR B O 1
ATOM 1369 N N . SER B 1 47 ? 33.402 37.523 46.119 1.00 45.36 139 SER B N 1
ATOM 1370 C CA . SER B 1 47 ? 32.882 37.636 47.478 1.00 42.12 139 SER B CA 1
ATOM 1371 C C . SER B 1 47 ? 32.046 36.462 47.972 1.00 40.76 139 SER B C 1
ATOM 1372 O O . SER B 1 47 ? 30.973 36.175 47.434 1.00 37.12 139 SER B O 1
ATOM 1375 N N . LYS B 1 48 ? 32.539 35.801 49.015 1.00 39.82 140 LYS B N 1
ATOM 1376 C CA . LYS B 1 48 ? 31.837 34.678 49.616 1.00 38.57 140 LYS B CA 1
ATOM 1377 C C . LYS B 1 48 ? 30.557 35.231 50.233 1.00 43.70 140 LYS 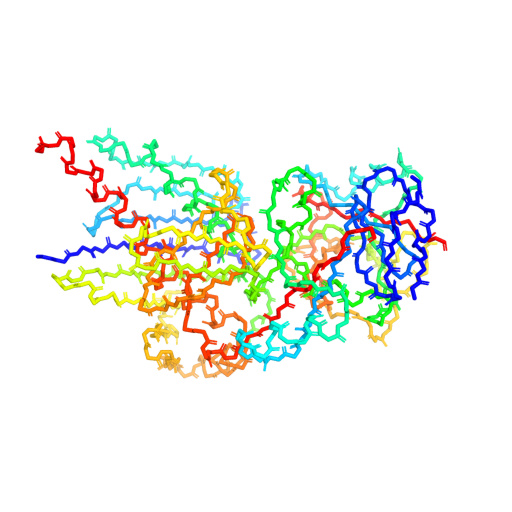B C 1
ATOM 1378 O O . LYS B 1 48 ? 29.591 34.506 50.476 1.00 52.77 140 LYS B O 1
ATOM 1384 N N . GLU B 1 49 ? 30.573 36.533 50.485 1.00 46.67 141 GLU B N 1
ATOM 1385 C CA . GLU B 1 49 ? 29.443 37.227 51.075 1.00 44.56 141 GLU B CA 1
ATOM 1386 C C . GLU B 1 49 ? 28.369 37.451 50.021 1.00 45.21 141 GLU B C 1
ATOM 1387 O O . GLU B 1 49 ? 27.259 36.938 50.132 1.00 43.52 141 GLU B O 1
ATOM 1393 N N . ASP B 1 50 ? 28.706 38.209 48.987 1.00 44.87 142 ASP B N 1
ATOM 1394 C CA . ASP B 1 50 ? 27.756 38.499 47.925 1.00 46.52 142 ASP B CA 1
ATOM 1395 C C . ASP B 1 50 ? 27.377 37.285 47.076 1.00 50.62 142 ASP B C 1
ATOM 1396 O O . ASP B 1 50 ? 26.393 37.330 46.337 1.00 47.03 142 ASP B O 1
ATOM 1401 N N . GLN B 1 51 ? 28.143 36.201 47.181 1.00 45.79 143 GLN B N 1
ATOM 1402 C CA . GLN B 1 51 ? 27.862 35.009 46.386 1.00 46.41 143 GLN B CA 1
ATOM 1403 C C . GLN B 1 51 ? 27.837 33.726 47.220 1.00 56.76 143 GLN B C 1
ATOM 1404 O O . GLN B 1 51 ? 28.329 32.672 46.784 1.00 59.79 143 GLN B O 1
ATOM 1410 N N . ASP B 1 52 ? 27.258 33.813 48.413 1.00 52.65 144 ASP B N 1
ATOM 1411 C CA . ASP B 1 52 ? 27.177 32.670 49.311 1.00 46.71 144 ASP B CA 1
ATOM 1412 C C . ASP B 1 52 ? 26.378 31.500 48.736 1.00 41.39 144 ASP B C 1
ATOM 1413 O O . ASP B 1 52 ? 26.587 30.359 49.123 1.00 41.49 144 ASP B O 1
ATOM 1418 N N . LEU B 1 53 ? 25.462 31.773 47.816 1.00 33.71 145 LEU B N 1
ATOM 1419 C CA . LEU B 1 53 ? 24.659 30.693 47.249 1.00 31.68 145 LEU B CA 1
ATOM 1420 C C . LEU B 1 53 ? 25.528 29.721 46.454 1.00 31.66 145 LEU B C 1
ATOM 1421 O O . LEU B 1 53 ? 25.064 28.661 46.018 1.00 29.49 145 LEU B O 1
ATOM 1426 N N . LEU B 1 54 ? 26.785 30.096 46.253 1.00 30.03 146 LEU B N 1
ATOM 1427 C CA . LEU B 1 54 ? 27.721 29.262 45.519 1.00 27.38 146 LEU B CA 1
ATOM 1428 C C . LEU B 1 54 ? 28.097 28.009 46.311 1.00 29.85 146 LEU B C 1
ATOM 1429 O O . LEU B 1 54 ? 28.617 27.051 45.751 1.00 36.09 146 LEU B O 1
ATOM 1434 N N . LYS B 1 55 ? 27.840 28.010 47.614 1.00 33.63 147 LYS B N 1
ATOM 1435 C CA . LYS B 1 55 ? 28.163 26.835 48.416 1.00 37.62 147 LYS B CA 1
ATOM 1436 C C . LYS B 1 55 ? 26.984 25.882 48.339 1.00 30.39 147 LYS B C 1
ATOM 1437 O O . LYS B 1 55 ? 26.968 24.832 48.968 1.00 36.15 147 LYS B O 1
ATOM 1443 N N . LEU B 1 56 ? 26.006 26.264 47.528 1.00 29.16 148 LEU B N 1
ATOM 1444 C CA . LEU B 1 56 ? 24.803 25.477 47.316 1.00 26.02 148 LEU B CA 1
ATOM 1445 C C . LEU B 1 56 ? 24.934 24.613 46.066 1.00 24.16 148 LEU B C 1
ATOM 1446 O O . LEU B 1 56 ? 24.202 23.645 45.888 1.00 19.34 148 LEU B O 1
ATOM 1451 N N . VAL B 1 57 ? 25.883 24.973 45.210 1.00 27.23 149 VAL B N 1
ATOM 1452 C CA . VAL B 1 57 ? 26.101 24.292 43.940 1.00 27.69 149 VAL B CA 1
ATOM 1453 C C . VAL B 1 57 ? 26.628 22.865 43.958 1.00 30.95 149 VAL B C 1
ATOM 1454 O O . VAL B 1 57 ? 27.678 22.580 44.535 1.00 28.74 149 VAL B O 1
ATOM 1458 N N . LYS B 1 58 ? 25.902 21.975 43.288 1.00 23.29 150 LYS B N 1
ATOM 1459 C CA . LYS B 1 58 ? 26.305 20.581 43.176 1.00 24.96 150 LYS B CA 1
ATOM 1460 C C . LYS B 1 58 ? 27.131 20.424 41.887 1.00 27.88 150 LYS B C 1
ATOM 1461 O O . LYS B 1 58 ? 26.866 21.102 40.891 1.00 30.75 150 LYS B O 1
ATOM 1467 N N . SER B 1 59 ? 28.123 19.533 41.920 1.00 25.78 151 SER B N 1
ATOM 1468 C CA . SER B 1 59 ? 28.997 19.226 40.780 1.00 22.57 151 SER B CA 1
ATOM 1469 C C . SER B 1 59 ? 30.043 20.307 40.468 1.00 27.71 151 SER B C 1
ATOM 1470 O O . SER B 1 59 ? 30.081 21.362 41.108 1.00 30.91 151 SER B O 1
ATOM 1473 N N . TYR B 1 60 ? 30.906 20.026 39.493 1.00 20.93 152 TYR B N 1
ATOM 1474 C CA . TYR B 1 60 ? 31.936 20.973 39.105 1.00 18.47 152 TYR B CA 1
ATOM 1475 C C . TYR B 1 60 ? 31.627 21.595 37.763 1.00 17.61 152 TYR B C 1
ATOM 1476 O O . TYR B 1 60 ? 31.062 20.942 36.883 1.00 22.09 152 TYR B O 1
ATOM 1485 N N . HIS B 1 61 ? 31.986 22.866 37.617 1.00 16.95 153 HIS B N 1
ATOM 1486 C CA . HIS B 1 61 ? 31.715 23.608 36.389 1.00 16.31 153 HIS B CA 1
ATOM 1487 C C . HIS B 1 61 ? 32.816 24.617 36.082 1.00 14.53 153 HIS B C 1
ATOM 1488 O O . HIS B 1 61 ? 33.465 25.137 36.986 1.00 19.94 153 HIS B O 1
ATOM 1495 N N . TRP B 1 62 ? 33.016 24.901 34.803 1.00 16.09 154 TRP B N 1
ATOM 1496 C CA . TRP B 1 62 ? 34.011 25.887 34.397 1.00 17.55 154 TRP B CA 1
ATOM 1497 C C . TRP B 1 62 ? 33.701 27.242 35.031 1.00 19.76 154 TRP B C 1
ATOM 1498 O O . TRP B 1 62 ? 32.541 27.621 35.172 1.00 17.96 154 TRP B O 1
ATOM 1509 N N . MET B 1 63 ? 34.746 27.961 35.419 1.00 22.78 155 MET B N 1
ATOM 1510 C CA . MET B 1 63 ? 34.594 29.298 35.962 1.00 21.64 155 MET B CA 1
ATOM 1511 C C . MET B 1 63 ? 35.673 30.071 35.197 1.00 31.22 155 MET B C 1
ATOM 1512 O O . MET B 1 63 ? 36.642 29.465 34.719 1.00 32.06 155 MET B O 1
ATOM 1517 N N . GLY B 1 64 ? 35.508 31.383 35.045 1.00 31.73 156 GLY B N 1
ATOM 1518 C CA . GLY B 1 64 ? 36.474 32.157 34.274 1.00 34.96 156 GLY B CA 1
ATOM 1519 C C . GLY B 1 64 ? 37.846 32.337 34.880 1.00 32.83 156 GLY B C 1
ATOM 1520 O O . GLY B 1 64 ? 38.456 33.397 34.747 1.00 43.29 156 GLY B O 1
ATOM 1521 N N . LEU B 1 65 ? 38.350 31.297 35.525 1.00 29.47 157 LEU B N 1
ATOM 1522 C CA . LEU B 1 65 ? 39.648 31.385 36.176 1.00 32.24 157 LEU B CA 1
ATOM 1523 C C . LEU B 1 65 ? 40.750 30.721 35.354 1.00 35.12 157 LEU B C 1
ATOM 1524 O O . LEU B 1 65 ? 40.633 29.552 34.978 1.00 40.40 157 LEU B O 1
ATOM 1529 N N . VAL B 1 66 ? 41.818 31.472 35.084 1.00 34.19 158 VAL B N 1
ATOM 1530 C CA . VAL B 1 66 ? 42.944 30.976 34.294 1.00 30.52 158 VAL B CA 1
ATOM 1531 C C . VAL B 1 66 ? 44.272 31.089 35.020 1.00 34.93 158 VAL B C 1
ATOM 1532 O O . VAL B 1 66 ? 44.437 31.905 35.926 1.00 42.46 158 VAL B O 1
ATOM 1536 N N . HIS B 1 67 ? 45.230 30.276 34.592 1.00 38.60 159 HIS B N 1
ATOM 1537 C CA . HIS B 1 67 ? 46.557 30.253 35.200 1.00 38.84 159 HIS B CA 1
ATOM 1538 C C . HIS B 1 67 ? 47.598 31.032 34.390 1.00 34.60 159 HIS B C 1
ATOM 1539 O O . HIS B 1 67 ? 47.662 30.915 33.165 1.00 32.28 159 HIS B O 1
ATOM 1546 N N . ILE B 1 68 ? 48.413 31.825 35.075 1.00 34.61 160 ILE B N 1
ATOM 1547 C CA . ILE B 1 68 ? 49.450 32.598 34.395 1.00 34.79 160 ILE B CA 1
ATOM 1548 C C . ILE B 1 68 ? 50.722 31.756 34.397 1.00 29.90 160 ILE B C 1
ATOM 1549 O O . ILE B 1 68 ? 51.318 31.510 35.446 1.00 25.83 160 ILE B O 1
ATOM 1554 N N . PRO B 1 69 ? 51.140 31.295 33.209 1.00 30.16 161 PRO B N 1
ATOM 1555 C CA . PRO B 1 69 ? 52.317 30.453 32.944 1.00 37.42 161 PRO B CA 1
ATOM 1556 C C . PRO B 1 69 ? 53.630 30.829 33.623 1.00 37.48 161 PRO B C 1
ATOM 1557 O O . PRO B 1 69 ? 54.522 29.997 33.737 1.00 38.71 161 PRO B O 1
ATOM 1561 N N . THR B 1 70 ? 53.757 32.071 34.068 1.00 36.82 162 THR B N 1
ATOM 1562 C CA . THR B 1 70 ? 54.990 32.495 34.708 1.00 36.84 162 THR B CA 1
ATOM 1563 C C . THR B 1 70 ? 54.934 32.550 36.226 1.00 38.94 162 THR B C 1
ATOM 1564 O O . THR B 1 70 ? 55.453 31.665 36.901 1.00 33.61 162 THR B O 1
ATOM 1568 N N . ASN B 1 71 ? 54.305 33.599 36.753 1.00 44.63 163 ASN B N 1
ATOM 1569 C CA . ASN B 1 71 ? 54.205 33.811 38.195 1.00 52.99 163 ASN B CA 1
ATOM 1570 C C . ASN B 1 71 ? 53.309 32.815 38.927 1.00 57.11 163 ASN B C 1
ATOM 1571 O O . ASN B 1 71 ? 53.069 32.957 40.129 1.00 70.99 163 ASN B O 1
ATOM 1576 N N . GLY B 1 72 ? 52.809 31.821 38.201 1.00 56.41 164 GLY B N 1
ATOM 1577 C CA . GLY B 1 72 ? 51.966 30.799 38.801 1.00 47.22 164 GLY B CA 1
ATOM 1578 C C . GLY B 1 72 ? 50.746 31.244 39.598 1.00 44.31 164 GLY B C 1
ATOM 1579 O O . GLY B 1 72 ? 50.310 30.519 40.497 1.00 44.20 164 GLY B O 1
ATOM 1580 N N . SER B 1 73 ? 50.199 32.419 39.291 1.00 31.13 165 SER B N 1
ATOM 1581 C CA . SER B 1 73 ? 49.007 32.904 39.981 1.00 30.87 165 SER B CA 1
ATOM 1582 C C . SER B 1 73 ? 47.812 32.777 39.038 1.00 37.32 165 SER B C 1
ATOM 1583 O O . SER B 1 73 ? 47.987 32.614 37.822 1.00 41.46 165 SER B O 1
ATOM 1586 N N . TRP B 1 74 ? 46.603 32.860 39.593 1.00 34.35 166 TRP B N 1
ATOM 1587 C CA . TRP B 1 74 ? 45.384 32.740 38.789 1.00 33.75 166 TRP B CA 1
ATOM 1588 C C . TRP B 1 74 ? 44.680 34.072 38.619 1.00 37.61 166 TRP B C 1
ATOM 1589 O O . TRP B 1 74 ? 44.656 34.888 39.540 1.00 41.34 166 TRP B O 1
ATOM 1600 N N . GLN B 1 75 ? 44.105 34.284 37.438 1.00 29.12 167 GLN B N 1
ATOM 1601 C CA . GLN B 1 75 ? 43.399 35.526 37.148 1.00 35.09 167 GLN B CA 1
ATOM 1602 C C . GLN B 1 75 ? 42.098 35.253 36.422 1.00 26.99 167 GLN B C 1
ATOM 1603 O O . GLN B 1 75 ? 41.942 34.212 35.789 1.00 25.75 167 GLN B O 1
ATOM 1609 N N . TRP B 1 76 ? 41.161 36.188 36.514 1.00 19.91 168 TRP B N 1
ATOM 1610 C CA . TRP B 1 76 ? 39.885 36.012 35.838 1.00 30.17 168 TRP B CA 1
ATOM 1611 C C . TRP B 1 76 ? 39.996 36.479 34.402 1.00 20.85 168 TRP B C 1
ATOM 1612 O O . TRP B 1 76 ? 41.028 36.984 33.990 1.00 30.99 168 TRP B O 1
ATOM 1623 N N . GLU B 1 77 ? 38.933 36.288 33.639 1.00 22.09 169 GLU B N 1
ATOM 1624 C CA . GLU B 1 77 ? 38.923 36.700 32.252 1.00 24.49 169 GLU B CA 1
ATOM 1625 C C . GLU B 1 77 ? 39.151 38.205 32.131 1.00 33.82 169 GLU B C 1
ATOM 1626 O O . GLU B 1 77 ? 39.890 38.658 31.254 1.00 27.74 169 GLU B O 1
ATOM 1632 N N . ASP B 1 78 ? 38.515 38.972 33.020 1.00 33.10 170 ASP B N 1
ATOM 1633 C CA . ASP B 1 78 ? 38.616 40.424 32.989 1.00 27.12 170 ASP B CA 1
ATOM 1634 C C . ASP B 1 78 ? 40.017 40.956 33.232 1.00 33.07 170 ASP B C 1
ATOM 1635 O O . ASP B 1 78 ? 40.288 42.132 32.998 1.00 46.92 170 ASP B O 1
ATOM 1640 N N . GLY B 1 79 ? 40.902 40.105 33.727 1.00 27.95 171 GLY B N 1
ATOM 1641 C CA . GLY B 1 79 ? 42.263 40.539 33.968 1.00 31.20 171 GLY B CA 1
ATOM 1642 C C . GLY B 1 79 ? 42.643 40.614 35.431 1.00 39.71 171 GLY B C 1
ATOM 1643 O O . GLY B 1 79 ? 43.801 40.380 35.788 1.00 43.80 171 GLY B O 1
ATOM 1644 N N . SER B 1 80 ? 41.682 40.950 36.284 1.00 35.43 172 SER B N 1
ATOM 1645 C CA . SER B 1 80 ? 41.956 41.051 37.711 1.00 35.52 172 SER B CA 1
ATOM 1646 C C . SER B 1 80 ? 42.573 39.762 38.219 1.00 30.87 172 SER B C 1
ATOM 1647 O O . SER B 1 80 ? 42.569 38.743 37.529 1.00 32.74 172 SER B O 1
ATOM 1650 N N . ILE B 1 81 ? 43.108 39.804 39.429 1.00 27.94 173 ILE B N 1
ATOM 1651 C CA . ILE B 1 81 ? 43.725 38.622 39.998 1.00 36.06 173 ILE B CA 1
ATOM 1652 C C . ILE B 1 81 ? 42.953 38.091 41.202 1.00 36.73 173 ILE B C 1
ATOM 1653 O O . ILE B 1 81 ? 42.409 38.853 41.999 1.00 48.24 173 ILE B O 1
ATOM 1658 N N . LEU B 1 82 ? 42.897 36.769 41.305 1.00 38.16 174 LEU B N 1
ATOM 1659 C CA . LEU B 1 82 ? 42.201 36.089 42.391 1.00 39.12 174 LEU B CA 1
ATOM 1660 C C . LEU B 1 82 ? 42.720 36.622 43.718 1.00 42.43 174 LEU B C 1
ATOM 1661 O O . LEU B 1 82 ? 43.929 36.649 43.953 1.00 44.73 174 LEU B O 1
ATOM 1666 N N . SER B 1 83 ? 41.796 37.042 44.579 1.00 45.15 175 SER B N 1
ATOM 1667 C CA . SER B 1 83 ? 42.159 37.609 45.868 1.00 51.54 175 SER B CA 1
ATOM 1668 C C . SER B 1 83 ? 42.261 36.565 46.954 1.00 53.03 175 SER B C 1
ATOM 1669 O O . SER B 1 83 ? 41.339 35.788 47.169 1.00 55.06 175 SER B O 1
ATOM 1672 N N . PRO B 1 84 ? 43.399 36.542 47.670 1.00 68.84 176 PRO B N 1
ATOM 1673 C CA . PRO B 1 84 ? 43.638 35.570 48.757 1.00 77.19 176 PRO B CA 1
ATOM 1674 C C . PRO B 1 84 ? 42.607 35.674 49.882 1.00 78.75 176 PRO B C 1
ATOM 1675 O O . PRO B 1 84 ? 42.784 36.496 50.782 1.00 83.89 176 PRO B O 1
ATOM 1679 N N . ASN B 1 85 ? 41.588 34.819 49.868 1.00 76.69 177 ASN B N 1
ATOM 1680 C CA . ASN B 1 85 ? 40.491 34.951 50.822 1.00 73.56 177 ASN B CA 1
ATOM 1681 C C . ASN B 1 85 ? 39.238 34.307 50.255 1.00 67.87 177 ASN B C 1
ATOM 1682 O O . ASN B 1 85 ? 38.299 34.136 50.992 1.00 71.53 177 ASN B O 1
ATOM 1687 N N . LEU B 1 86 ? 39.200 34.037 48.946 1.00 52.30 178 LEU B N 1
ATOM 1688 C CA . LEU B 1 86 ? 38.005 33.469 48.306 1.00 44.02 178 LEU B CA 1
ATOM 1689 C C . LEU B 1 86 ? 38.011 31.971 47.965 1.00 46.60 178 LEU B C 1
ATOM 1690 O O . LEU B 1 86 ? 37.111 31.214 48.365 1.00 44.77 178 LEU B O 1
ATOM 1695 N N . LEU B 1 87 ? 39.019 31.531 47.223 1.00 41.16 179 LEU B N 1
ATOM 1696 C CA . LEU B 1 87 ? 39.078 30.133 46.827 1.00 34.11 179 LEU B CA 1
ATOM 1697 C C . LEU B 1 87 ? 40.280 29.325 47.287 1.00 32.90 179 LEU B C 1
ATOM 1698 O O . LEU B 1 87 ? 41.344 29.865 47.565 1.00 33.40 179 LEU B O 1
ATOM 1703 N N . THR B 1 88 ? 40.073 28.013 47.356 1.00 39.15 180 THR B N 1
ATOM 1704 C CA . THR B 1 88 ? 41.090 27.037 47.742 1.00 30.80 180 THR B CA 1
ATOM 1705 C C . THR B 1 88 ? 41.261 26.226 46.463 1.00 33.93 180 THR B C 1
ATOM 1706 O O . THR B 1 88 ? 40.318 25.587 45.980 1.00 22.88 180 THR B O 1
ATOM 1710 N N . ILE B 1 89 ? 42.461 26.263 45.905 1.00 33.06 181 ILE B N 1
ATOM 1711 C CA . ILE B 1 89 ? 42.705 25.566 44.661 1.00 28.66 181 ILE B CA 1
ATOM 1712 C C . ILE B 1 89 ? 43.379 24.220 44.820 1.00 29.72 181 ILE B C 1
ATOM 1713 O O . ILE B 1 89 ? 44.462 24.107 45.367 1.00 35.46 181 ILE B O 1
ATOM 1718 N N . ILE B 1 90 ? 42.706 23.189 44.330 1.00 37.86 182 ILE B N 1
ATOM 1719 C CA . ILE B 1 90 ? 43.212 21.831 44.404 1.00 25.79 182 ILE B CA 1
ATOM 1720 C C . ILE B 1 90 ? 43.354 21.308 42.985 1.00 29.72 182 ILE B C 1
ATOM 1721 O O . ILE B 1 90 ? 42.501 21.566 42.122 1.00 31.13 182 ILE B O 1
ATOM 1726 N N . GLU B 1 91 ? 44.426 20.569 42.741 1.00 22.98 183 GLU B N 1
ATOM 1727 C CA . GLU B 1 91 ? 44.657 20.024 41.418 1.00 23.26 183 GLU B CA 1
ATOM 1728 C C . GLU B 1 91 ? 43.872 18.742 41.203 1.00 24.21 183 GLU B C 1
ATOM 1729 O O . GLU B 1 91 ? 44.067 17.764 41.923 1.00 23.15 183 GLU B O 1
ATOM 1735 N N . MET B 1 92 ? 42.986 18.752 40.211 1.00 21.27 184 MET B N 1
ATOM 1736 C CA . MET B 1 92 ? 42.201 17.565 39.885 1.00 12.92 184 MET B CA 1
ATOM 1737 C C . MET B 1 92 ? 42.827 16.927 38.668 1.00 24.68 184 MET B C 1
ATOM 1738 O O . MET B 1 92 ? 42.960 15.702 38.572 1.00 15.46 184 MET B O 1
ATOM 1743 N N . GLN B 1 93 ? 43.211 17.781 37.726 1.00 20.73 185 GLN B N 1
ATOM 1744 C CA . GLN B 1 93 ? 43.822 17.313 36.490 1.00 23.08 185 GLN B CA 1
ATOM 1745 C C . GLN B 1 93 ? 44.735 18.392 35.872 1.00 24.46 185 GLN B C 1
ATOM 1746 O O . GLN B 1 93 ? 44.555 19.578 36.127 1.00 27.07 185 GLN B O 1
ATOM 1752 N N . LYS B 1 94 ? 45.698 17.955 35.061 1.00 34.81 186 LYS B N 1
ATOM 1753 C CA . LYS B 1 94 ? 46.664 18.805 34.346 1.00 39.83 186 LYS B CA 1
ATOM 1754 C C . LYS B 1 94 ? 46.324 20.300 34.122 1.00 32.87 186 LYS B C 1
ATOM 1755 O O . LYS B 1 94 ? 46.663 21.154 34.887 1.00 40.03 186 LYS B O 1
ATOM 1761 N N . GLY B 1 95 ? 45.834 20.594 32.928 1.00 30.76 187 GLY B N 1
ATOM 1762 C CA . GLY B 1 95 ? 45.430 21.947 32.504 1.00 34.94 187 GLY B CA 1
ATOM 1763 C C . GLY B 1 95 ? 45.814 23.298 33.159 1.00 27.49 187 GLY B C 1
ATOM 1764 O O . GLY B 1 95 ? 46.578 23.397 34.130 1.00 9.77 187 GLY B O 1
ATOM 1765 N N . ASP B 1 96 ? 45.284 24.380 32.588 1.00 22.89 188 ASP B N 1
ATOM 1766 C CA . ASP B 1 96 ? 45.560 25.738 33.079 1.00 27.19 188 ASP B CA 1
ATOM 1767 C C . ASP B 1 96 ? 44.264 26.483 33.366 1.00 26.14 188 ASP B C 1
ATOM 1768 O O . ASP B 1 96 ? 44.244 27.711 33.497 1.00 18.12 188 ASP B O 1
ATOM 1773 N N . CYS B 1 97 ? 43.180 25.723 33.440 1.00 18.82 189 CYS B N 1
ATOM 1774 C CA . CYS B 1 97 ? 41.864 26.280 33.711 1.00 21.14 189 CYS B CA 1
ATOM 1775 C C . CYS B 1 97 ? 41.326 25.701 35.026 1.00 16.53 189 CYS B C 1
ATOM 1776 O O . CYS B 1 97 ? 41.773 24.649 35.473 1.00 19.27 189 CYS B O 1
ATOM 1779 N N . ALA B 1 98 ? 40.388 26.400 35.654 1.00 14.95 190 ALA B N 1
ATOM 1780 C CA . ALA B 1 98 ? 39.834 25.944 36.912 1.00 11.23 190 ALA B CA 1
ATOM 1781 C C . ALA B 1 98 ? 38.314 25.759 36.921 1.00 19.54 190 ALA B C 1
ATOM 1782 O O . ALA B 1 98 ? 37.553 26.619 36.453 1.00 18.02 190 ALA B O 1
ATOM 1784 N N . LEU B 1 99 ? 37.882 24.621 37.458 1.00 17.25 191 LEU B N 1
ATOM 1785 C CA . LEU B 1 99 ? 36.464 24.312 37.584 1.00 16.57 191 LEU B CA 1
ATOM 1786 C C . LEU B 1 99 ? 36.036 24.771 38.973 1.00 14.14 191 LEU B C 1
ATOM 1787 O O . LEU B 1 99 ? 36.818 24.716 39.915 1.00 19.79 191 LEU B O 1
ATOM 1792 N N . TYR B 1 100 ? 34.800 25.225 39.100 1.00 12.94 192 TYR B N 1
ATOM 1793 C CA . TYR B 1 100 ? 34.280 25.616 40.402 1.00 20.43 192 TYR B CA 1
ATOM 1794 C C . TYR B 1 100 ? 33.592 24.394 41.049 1.00 14.23 192 TYR B C 1
ATOM 1795 O O . TYR B 1 100 ? 32.994 23.574 40.365 1.00 19.01 192 TYR B O 1
ATOM 1804 N N . ALA B 1 101 ? 33.679 24.272 42.366 1.00 23.19 193 ALA B N 1
ATOM 1805 C CA . ALA B 1 101 ? 33.008 23.179 43.073 1.00 20.38 193 ALA B CA 1
ATOM 1806 C C . ALA B 1 101 ? 32.458 23.751 44.368 1.00 16.40 193 ALA B C 1
ATOM 1807 O O . ALA B 1 101 ? 33.138 24.523 45.041 1.00 15.24 193 ALA B O 1
ATOM 1809 N N . SER B 1 102 ? 31.231 23.360 44.703 1.00 32.42 194 SER B N 1
ATOM 1810 C CA . SER B 1 102 ? 30.540 23.804 45.916 1.00 32.77 194 SER B CA 1
ATOM 1811 C C . SER B 1 102 ? 31.428 24.008 47.122 1.00 37.16 194 SER B C 1
ATOM 1812 O O . SER B 1 102 ? 32.244 23.150 47.466 1.00 34.93 194 SER B O 1
ATOM 1815 N N . SER B 1 103 ? 31.218 25.142 47.778 1.00 47.45 195 SER B N 1
ATOM 1816 C CA . SER B 1 103 ? 31.963 25.533 48.965 1.00 49.41 195 SER B CA 1
ATOM 1817 C C . SER B 1 103 ? 33.298 26.138 48.560 1.00 45.04 195 SER B C 1
ATOM 1818 O O . SER B 1 103 ? 34.370 25.702 48.986 1.00 37.50 195 SER B O 1
ATOM 1821 N N . PHE B 1 104 ? 33.199 27.150 47.713 1.00 40.89 196 PHE B N 1
ATOM 1822 C CA . PHE B 1 104 ? 34.345 27.888 47.226 1.00 40.93 196 PHE B CA 1
ATOM 1823 C C . PHE B 1 104 ? 35.613 27.081 47.111 1.00 38.24 196 PHE B C 1
ATOM 1824 O O . PHE B 1 104 ? 36.535 27.204 47.920 1.00 41.55 196 PHE B O 1
ATOM 1832 N N . LYS B 1 105 ? 35.641 26.242 46.089 1.00 36.23 197 LYS B N 1
ATOM 1833 C CA . LYS B 1 105 ? 36.794 25.416 45.820 1.00 30.66 197 LYS B CA 1
ATOM 1834 C C . LYS B 1 105 ? 37.041 25.476 44.330 1.00 24.95 197 LYS B C 1
ATOM 1835 O O . LYS B 1 105 ? 36.114 25.429 43.525 1.00 28.77 197 LYS B O 1
ATOM 1841 N N . GLY B 1 106 ? 38.300 25.624 43.964 1.00 24.64 198 GLY B N 1
ATOM 1842 C CA . GLY B 1 106 ? 38.638 25.684 42.563 1.00 17.65 198 GLY B CA 1
ATOM 1843 C C . GLY B 1 106 ? 39.462 24.461 42.241 1.00 22.82 198 GLY B C 1
ATOM 1844 O O . GLY B 1 106 ? 40.512 24.251 42.853 1.00 24.11 198 GLY B O 1
ATOM 1845 N N . TYR B 1 107 ? 38.979 23.650 41.302 1.00 19.60 199 TYR B N 1
ATOM 1846 C CA . TYR B 1 107 ? 39.677 22.436 40.897 1.00 19.06 199 TYR B CA 1
ATOM 1847 C C . TYR B 1 107 ? 40.327 22.606 39.547 1.00 17.45 199 TYR B C 1
ATOM 1848 O O . TYR B 1 107 ? 39.667 22.974 38.575 1.00 17.53 199 TYR B O 1
ATOM 1857 N N . ILE B 1 108 ? 41.631 22.342 39.489 1.00 26.10 200 ILE B N 1
ATOM 1858 C CA . ILE B 1 108 ? 42.371 22.493 38.240 1.00 28.75 200 ILE B CA 1
ATOM 1859 C C . ILE B 1 108 ? 41.963 21.419 37.249 1.00 27.21 200 ILE B C 1
ATOM 1860 O O . ILE B 1 108 ? 41.853 20.236 37.610 1.00 31.82 200 ILE B O 1
ATOM 1865 N N . GLU B 1 109 ? 41.746 21.833 36.004 1.00 16.44 201 GLU B N 1
ATOM 1866 C CA . GLU B 1 109 ? 41.324 20.913 34.951 1.00 28.42 201 GLU B CA 1
ATOM 1867 C C . GLU B 1 109 ? 41.935 21.239 33.571 1.00 28.47 201 GLU B C 1
ATOM 1868 O O . GLU B 1 109 ? 42.356 22.369 33.308 1.00 21.40 201 GLU B O 1
ATOM 1874 N N . ASN B 1 110 ? 41.993 20.231 32.703 1.00 30.96 202 ASN B N 1
ATOM 1875 C CA . ASN B 1 110 ? 42.533 20.381 31.355 1.00 23.38 202 ASN B CA 1
ATOM 1876 C C . ASN B 1 110 ? 41.614 21.342 30.602 1.00 27.91 202 ASN B C 1
ATOM 1877 O O . ASN B 1 110 ? 40.455 21.005 30.346 1.00 29.98 202 ASN B O 1
ATOM 1882 N N . CYS B 1 111 ? 42.125 22.524 30.247 1.00 16.92 203 CYS B N 1
ATOM 1883 C CA . CYS B 1 111 ? 41.319 23.526 29.545 1.00 23.18 203 CYS B CA 1
ATOM 1884 C C . CYS B 1 111 ? 40.543 22.977 28.363 1.00 18.36 203 CYS B C 1
ATOM 1885 O O . CYS B 1 111 ? 39.532 23.546 27.956 1.00 23.30 203 CYS B O 1
ATOM 1888 N N . SER B 1 112 ? 41.015 21.864 27.818 1.00 17.17 204 SER B N 1
ATOM 1889 C CA . SER B 1 112 ? 40.395 21.296 26.643 1.00 16.23 204 SER B CA 1
ATOM 1890 C C . SER B 1 112 ? 39.366 20.207 26.899 1.00 19.63 204 SER B C 1
ATOM 1891 O O . SER B 1 112 ? 38.688 19.757 25.968 1.00 16.55 204 SER B O 1
ATOM 1894 N N . THR B 1 113 ? 39.239 19.776 28.148 1.00 14.34 205 THR B N 1
ATOM 1895 C CA . THR B 1 113 ? 38.248 18.753 28.449 1.00 22.56 205 THR B CA 1
ATOM 1896 C C . THR B 1 113 ? 36.880 19.407 28.636 1.00 15.27 205 THR B C 1
ATOM 1897 O O . THR B 1 113 ? 36.744 20.414 29.330 1.00 24.89 205 THR B O 1
ATOM 1901 N N . PRO B 1 114 ? 35.851 18.852 27.987 1.00 13.10 206 PRO B N 1
ATOM 1902 C CA . PRO B 1 114 ? 34.468 19.341 28.047 1.00 21.87 206 PRO B CA 1
ATOM 1903 C C . PRO B 1 114 ? 33.843 19.209 29.432 1.00 15.13 206 PRO B C 1
ATOM 1904 O O . PRO B 1 114 ? 33.908 18.155 30.052 1.00 17.09 206 PRO B O 1
ATOM 1908 N N . ASN B 1 115 ? 33.219 20.289 29.888 1.00 23.09 207 ASN B N 1
ATOM 1909 C CA . ASN B 1 115 ? 32.554 20.349 31.187 1.00 19.04 207 ASN B CA 1
ATOM 1910 C C . ASN B 1 115 ? 31.346 21.269 31.111 1.00 26.44 207 ASN B C 1
ATOM 1911 O O . ASN B 1 115 ? 31.184 22.024 30.148 1.00 19.08 207 ASN B O 1
ATOM 1916 N N . THR B 1 116 ? 30.498 21.212 32.131 1.00 16.34 208 THR B N 1
ATOM 1917 C CA . THR B 1 116 ? 29.359 22.108 32.164 1.00 24.12 208 THR B CA 1
ATOM 1918 C C . THR B 1 116 ? 29.958 23.443 32.589 1.00 24.01 208 THR B C 1
ATOM 1919 O O . THR B 1 116 ? 31.127 23.489 32.989 1.00 24.25 208 THR B O 1
ATOM 1923 N N . TYR B 1 117 ? 29.184 24.521 32.496 1.00 25.65 209 TYR B N 1
ATOM 1924 C CA . TYR B 1 117 ? 29.697 25.833 32.866 1.00 17.49 209 TYR B CA 1
ATOM 1925 C C . TYR B 1 117 ? 28.677 26.791 33.476 1.00 27.22 209 TYR B C 1
ATOM 1926 O O . TYR B 1 117 ? 27.461 26.592 33.378 1.00 29.15 209 TYR B O 1
ATOM 1935 N N . ILE B 1 118 ? 29.190 27.853 34.085 1.00 23.59 210 ILE B N 1
ATOM 1936 C CA . ILE B 1 118 ? 28.346 28.846 34.724 1.00 26.93 210 ILE B CA 1
ATOM 1937 C C . ILE B 1 118 ? 28.643 30.247 34.203 1.00 29.01 210 ILE B C 1
ATOM 1938 O O . ILE B 1 118 ? 29.720 30.785 34.447 1.00 26.24 210 ILE B O 1
ATOM 1943 N N . CYS B 1 119 ? 27.697 30.835 33.476 1.00 31.77 211 CYS B N 1
ATOM 1944 C CA . CYS B 1 119 ? 27.880 32.193 32.964 1.00 29.77 211 CYS B CA 1
ATOM 1945 C C . CYS B 1 119 ? 27.370 33.149 34.021 1.00 36.73 211 CYS B C 1
ATOM 1946 O O . CYS B 1 119 ? 26.350 32.879 34.668 1.00 29.49 211 CYS B O 1
ATOM 1949 N N . MET B 1 120 ? 28.073 34.265 34.184 1.00 34.68 212 MET B N 1
ATOM 1950 C CA . MET B 1 120 ? 27.698 35.284 35.156 1.00 33.56 212 MET B CA 1
ATOM 1951 C C . MET B 1 120 ? 27.608 36.631 34.438 1.00 37.67 212 MET B C 1
ATOM 1952 O O . MET B 1 120 ? 28.075 36.768 33.312 1.00 36.19 212 MET B O 1
ATOM 1957 N N . GLN B 1 121 ? 26.988 37.614 35.082 1.00 46.75 213 GLN B N 1
ATOM 1958 C CA . GLN B 1 121 ? 26.862 38.957 34.518 1.00 47.97 213 GLN B CA 1
ATOM 1959 C C . GLN B 1 121 ? 26.720 39.915 35.688 1.00 49.25 213 GLN B C 1
ATOM 1960 O O . GLN B 1 121 ? 25.630 40.087 36.227 1.00 42.61 213 GLN B O 1
ATOM 1966 N N . ARG B 1 122 ? 27.832 40.519 36.100 1.00 62.42 214 ARG B N 1
ATOM 1967 C CA . ARG B 1 122 ? 27.811 41.447 37.227 1.00 67.08 214 ARG B CA 1
ATOM 1968 C C . ARG B 1 122 ? 26.885 42.605 36.889 1.00 69.07 214 ARG B C 1
ATOM 1969 O O . ARG B 1 122 ? 27.089 43.308 35.902 1.00 68.11 214 ARG B O 1
ATOM 1977 N N . THR B 1 123 ? 25.853 42.780 37.706 1.00 74.94 215 THR B N 1
ATOM 1978 C CA . THR B 1 123 ? 24.879 43.844 37.500 1.00 77.02 215 THR B CA 1
ATOM 1979 C C . THR B 1 123 ? 25.509 45.217 37.754 1.00 72.44 215 THR B C 1
ATOM 1980 O O . THR B 1 123 ? 25.753 45.547 38.933 1.00 70.27 215 THR B O 1
ATOM 1984 N N . ASP C 2 1 ? 14.129 -14.576 52.192 1.00 75.44 9 ASP C N 1
ATOM 1985 C CA . ASP C 2 1 ? 15.535 -14.540 51.696 1.00 74.99 9 ASP C CA 1
ATOM 1986 C C . ASP C 2 1 ? 16.102 -13.122 51.660 1.00 72.34 9 ASP C C 1
ATOM 1987 O O . ASP C 2 1 ? 15.385 -12.143 51.908 1.00 71.03 9 ASP C O 1
ATOM 1992 N N . ALA C 2 2 ? 17.395 -13.023 51.364 1.00 62.08 10 ALA C N 1
ATOM 1993 C CA . ALA C 2 2 ? 18.074 -11.734 51.302 1.00 54.90 10 ALA C CA 1
ATOM 1994 C C . ALA C 2 2 ? 18.606 -11.432 49.901 1.00 54.02 10 ALA C C 1
ATOM 1995 O O . ALA C 2 2 ? 19.017 -12.329 49.161 1.00 55.39 10 ALA C O 1
ATOM 1997 N N . HIS C 2 3 ? 18.590 -10.156 49.541 1.00 45.50 11 HIS C N 1
ATOM 1998 C CA . HIS C 2 3 ? 19.072 -9.727 48.239 1.00 41.00 11 HIS C CA 1
ATOM 1999 C C . HIS C 2 3 ? 20.067 -8.590 48.405 1.00 35.52 11 HIS C C 1
ATOM 2000 O O . HIS C 2 3 ? 19.983 -7.815 49.353 1.00 44.57 11 HIS C O 1
ATOM 2007 N N . SER C 2 4 ? 21.014 -8.487 47.486 1.00 26.81 12 SER C N 1
ATOM 2008 C CA . SER C 2 4 ? 22.003 -7.433 47.593 1.00 29.86 12 SER C CA 1
ATOM 2009 C C . SER C 2 4 ? 22.258 -6.726 46.274 1.00 25.57 12 SER C C 1
ATOM 2010 O O . SER C 2 4 ? 21.853 -7.177 45.211 1.00 31.45 12 SER C O 1
ATOM 2013 N N . LEU C 2 5 ? 22.959 -5.609 46.372 1.00 29.31 13 LEU C N 1
ATOM 2014 C CA . LEU C 2 5 ? 23.309 -4.800 45.227 1.00 27.61 13 LEU C CA 1
ATOM 2015 C C . LEU C 2 5 ? 24.718 -4.296 45.521 1.00 20.40 13 LEU C C 1
ATOM 2016 O O . LEU C 2 5 ? 24.944 -3.674 46.547 1.00 18.99 13 LEU C O 1
ATOM 2021 N N . TRP C 2 6 ? 25.660 -4.596 44.627 1.00 24.23 14 TRP C N 1
ATOM 2022 C CA . TRP C 2 6 ? 27.059 -4.189 44.777 1.00 18.96 14 TRP C CA 1
ATOM 2023 C C . TRP C 2 6 ? 27.529 -3.298 43.631 1.00 23.55 14 TRP C C 1
ATOM 2024 O O . TRP C 2 6 ? 27.371 -3.635 42.461 1.00 15.35 14 TRP C O 1
ATOM 2035 N N . TYR C 2 7 ? 28.105 -2.152 43.975 1.00 29.36 15 TYR C N 1
ATOM 2036 C CA . TYR C 2 7 ? 28.625 -1.240 42.968 1.00 20.40 15 TYR C CA 1
ATOM 2037 C C . TYR C 2 7 ? 30.093 -1.057 43.239 1.00 24.96 15 TYR C C 1
ATOM 2038 O O . TYR C 2 7 ? 30.484 -0.564 44.297 1.00 30.68 15 TYR C O 1
ATOM 2047 N N . ASN C 2 8 ? 30.909 -1.468 42.278 1.00 17.21 16 ASN C N 1
ATOM 2048 C CA . ASN C 2 8 ? 32.341 -1.375 42.436 1.00 25.69 16 ASN C CA 1
ATOM 2049 C C . ASN C 2 8 ? 32.902 -0.306 41.537 1.00 23.42 16 ASN C C 1
ATOM 2050 O O . ASN C 2 8 ? 32.989 -0.461 40.316 1.00 25.03 16 ASN C O 1
ATOM 2055 N N . PHE C 2 9 ? 33.273 0.792 42.174 1.00 22.27 17 PHE C N 1
ATOM 2056 C CA . PHE C 2 9 ? 33.829 1.942 41.492 1.00 21.09 17 PHE C CA 1
ATOM 2057 C C . PHE C 2 9 ? 35.340 1.847 41.422 1.00 23.40 17 PHE C C 1
ATOM 2058 O O . PHE C 2 9 ? 35.998 1.269 42.294 1.00 24.16 17 PHE C O 1
ATOM 2066 N N . THR C 2 10 ? 35.876 2.430 40.366 1.00 12.67 18 THR C N 1
ATOM 2067 C CA . THR C 2 10 ? 37.303 2.504 40.173 1.00 15.59 18 THR C CA 1
ATOM 2068 C C . THR C 2 10 ? 37.483 3.943 39.722 1.00 22.91 18 THR C C 1
ATOM 2069 O O . THR C 2 10 ? 37.070 4.316 38.618 1.00 25.91 18 THR C O 1
ATOM 2073 N N . ILE C 2 11 ? 38.056 4.754 40.603 1.00 17.21 19 ILE C N 1
ATOM 2074 C CA . ILE C 2 11 ? 38.249 6.166 40.327 1.00 17.47 19 ILE C CA 1
ATOM 2075 C C . ILE C 2 11 ? 39.721 6.485 40.255 1.00 18.77 19 ILE C C 1
ATOM 2076 O O . ILE C 2 11 ? 40.469 6.196 41.185 1.00 21.37 19 ILE C O 1
ATOM 2081 N N . ILE C 2 12 ? 40.148 7.091 39.153 1.00 21.99 20 ILE C N 1
ATOM 2082 C CA . ILE C 2 12 ? 41.569 7.381 38.999 1.00 19.50 20 ILE C CA 1
ATOM 2083 C C . ILE C 2 12 ? 41.936 8.857 38.959 1.00 15.87 20 ILE C C 1
ATOM 2084 O O . ILE C 2 12 ? 41.378 9.636 38.194 1.00 19.15 20 ILE C O 1
ATOM 2089 N N . HIS C 2 13 ? 42.879 9.239 39.802 1.00 23.62 21 HIS C N 1
ATOM 2090 C CA . HIS C 2 13 ? 43.357 10.606 39.820 1.00 25.20 21 HIS C CA 1
ATOM 2091 C C . HIS C 2 13 ? 44.581 10.640 38.884 1.00 29.49 21 HIS C C 1
ATOM 2092 O O . HIS C 2 13 ? 45.521 9.866 39.057 1.00 28.60 21 HIS C O 1
ATOM 2099 N N . LEU C 2 14 ? 44.560 11.523 37.889 1.00 35.71 22 LEU C N 1
ATOM 2100 C CA . LEU C 2 14 ? 45.663 11.660 36.926 1.00 35.93 22 LEU C CA 1
ATOM 2101 C C . LEU C 2 14 ? 45.862 10.442 36.019 1.00 35.62 22 LEU C C 1
ATOM 2102 O O . LEU C 2 14 ? 46.955 9.873 35.970 1.00 40.94 22 LEU C O 1
ATOM 2107 N N . PRO C 2 15 ? 44.811 10.034 35.283 1.00 31.49 23 PRO C N 1
ATOM 2108 C CA . PRO C 2 15 ? 44.828 8.888 34.359 1.00 33.82 23 PRO C CA 1
ATOM 2109 C C . PRO C 2 15 ? 46.019 9.012 33.409 1.00 35.67 23 PRO C C 1
ATOM 2110 O O . PRO C 2 15 ? 46.273 10.107 32.896 1.00 36.91 23 PRO C O 1
ATOM 2114 N N . ARG C 2 16 ? 46.719 7.900 33.154 1.00 40.53 24 ARG C N 1
ATOM 2115 C CA . ARG C 2 16 ? 47.921 7.906 32.301 1.00 50.23 24 ARG C CA 1
ATOM 2116 C C . ARG C 2 16 ? 47.827 7.686 30.793 1.00 51.87 24 ARG C C 1
ATOM 2117 O O . ARG C 2 16 ? 48.387 8.465 30.012 1.00 55.37 24 ARG C O 1
ATOM 2125 N N . HIS C 2 17 ? 47.159 6.619 30.377 1.00 49.99 25 HIS C N 1
ATOM 2126 C CA . HIS C 2 17 ? 47.063 6.323 28.952 1.00 46.47 25 HIS C CA 1
ATOM 2127 C C . HIS C 2 17 ? 45.678 6.633 28.421 1.00 52.07 25 HIS C C 1
ATOM 2128 O O . HIS C 2 17 ? 45.296 7.802 28.316 1.00 62.04 25 HIS C O 1
ATOM 2135 N N . GLY C 2 18 ? 44.930 5.592 28.074 1.00 50.70 26 GLY C N 1
ATOM 2136 C CA . GLY C 2 18 ? 43.584 5.791 27.574 1.00 47.51 26 GLY C CA 1
ATOM 2137 C C . GLY C 2 18 ? 42.629 5.469 28.699 1.00 41.21 26 GLY C C 1
ATOM 2138 O O . GLY C 2 18 ? 41.446 5.219 28.487 1.00 46.64 26 GLY C O 1
ATOM 2139 N N . GLN C 2 19 ? 43.169 5.463 29.910 1.00 35.31 27 GLN C N 1
ATOM 2140 C CA . GLN C 2 19 ? 42.387 5.178 31.098 1.00 32.22 27 GLN C CA 1
ATOM 2141 C C . GLN C 2 19 ? 41.271 6.204 31.323 1.00 22.28 27 GLN C C 1
ATOM 2142 O O . GLN C 2 19 ? 41.482 7.411 31.219 1.00 26.40 27 GLN C O 1
ATOM 2148 N N . GLN C 2 20 ? 40.087 5.700 31.637 1.00 22.77 28 GLN C N 1
ATOM 2149 C CA . GLN C 2 20 ? 38.922 6.522 31.927 1.00 29.04 28 GLN C CA 1
ATOM 2150 C C . GLN C 2 20 ? 38.953 6.749 33.441 1.00 26.21 28 GLN C C 1
ATOM 2151 O O . GLN C 2 20 ? 39.140 5.799 34.200 1.00 31.61 28 GLN C O 1
ATOM 2157 N N . TRP C 2 21 ? 38.768 7.985 33.894 1.00 21.89 29 TRP C N 1
ATOM 2158 C CA . TRP C 2 21 ? 38.844 8.228 35.332 1.00 24.25 29 TRP C CA 1
ATOM 2159 C C . TRP C 2 21 ? 37.750 7.557 36.134 1.00 23.98 29 TRP C C 1
ATOM 2160 O O . TRP C 2 21 ? 37.943 7.292 37.323 1.00 22.96 29 TRP C O 1
ATOM 2171 N N . CYS C 2 22 ? 36.616 7.272 35.492 1.00 25.07 30 CYS C N 1
ATOM 2172 C CA . CYS C 2 22 ? 35.487 6.641 36.180 1.00 27.61 30 CYS C CA 1
ATOM 2173 C C . CYS C 2 22 ? 34.981 5.349 35.541 1.00 26.28 30 CYS C C 1
ATOM 2174 O O . CYS C 2 22 ? 34.619 5.323 34.362 1.00 42.49 30 CYS C O 1
ATOM 2177 N N . GLU C 2 23 ? 34.948 4.284 36.334 1.00 20.57 31 GLU C N 1
ATOM 2178 C CA . GLU C 2 23 ? 34.445 2.992 35.884 1.00 20.03 31 GLU C CA 1
ATOM 2179 C C . GLU C 2 23 ? 33.663 2.346 37.040 1.00 24.06 31 GLU C C 1
ATOM 2180 O O . GLU C 2 23 ? 34.067 2.449 38.196 1.00 34.01 31 GLU C O 1
ATOM 2186 N N . VAL C 2 24 ? 32.546 1.694 36.731 1.00 19.68 32 VAL C N 1
ATOM 2187 C CA . VAL C 2 24 ? 31.729 1.055 37.756 1.00 15.43 32 VAL C CA 1
ATOM 2188 C C . VAL C 2 24 ? 31.141 -0.255 37.288 1.00 24.23 32 VAL C C 1
ATOM 2189 O O . VAL C 2 24 ? 30.514 -0.312 36.231 1.00 23.72 32 VAL C O 1
ATOM 2193 N N . GLN C 2 25 ? 31.343 -1.306 38.078 1.00 29.15 33 GLN C N 1
ATOM 2194 C CA . GLN C 2 25 ? 30.775 -2.613 37.771 1.00 25.67 33 GLN C CA 1
ATOM 2195 C C . GLN C 2 25 ? 29.733 -2.865 38.847 1.00 26.14 33 GLN C C 1
ATOM 2196 O O . GLN C 2 25 ? 29.943 -2.530 40.017 1.00 28.30 33 GLN C O 1
ATOM 2202 N N . SER C 2 26 ? 28.606 -3.440 38.451 1.00 28.96 34 SER C N 1
ATOM 2203 C CA . SER C 2 26 ? 27.523 -3.705 39.390 1.00 35.43 34 SER C CA 1
ATOM 2204 C C . SER C 2 26 ? 27.104 -5.165 39.381 1.00 30.75 34 SER C C 1
ATOM 2205 O O . SER C 2 26 ? 27.319 -5.875 38.400 1.00 32.84 34 SER C O 1
ATOM 2208 N N . GLN C 2 27 ? 26.477 -5.595 40.470 1.00 25.59 35 GLN C N 1
ATOM 2209 C CA . GLN C 2 27 ? 26.001 -6.969 40.603 1.00 30.30 35 GLN C CA 1
ATOM 2210 C C . GLN C 2 27 ? 24.698 -6.982 41.405 1.00 26.07 35 GLN C C 1
ATOM 2211 O O . GLN C 2 27 ? 24.597 -6.312 42.437 1.00 24.93 35 GLN C O 1
ATOM 2217 N N . VAL C 2 28 ? 23.701 -7.726 40.923 1.00 23.30 36 VAL C N 1
ATOM 2218 C CA . VAL C 2 28 ? 22.409 -7.841 41.618 1.00 27.01 36 VAL C CA 1
ATOM 2219 C C . VAL C 2 28 ? 22.459 -9.225 42.226 1.00 29.45 36 VAL C C 1
ATOM 2220 O O . VAL C 2 28 ? 22.741 -10.186 41.527 1.00 29.50 36 VAL C O 1
ATOM 2224 N N . ASP C 2 29 ? 22.156 -9.340 43.511 1.00 38.73 37 ASP C N 1
ATOM 2225 C CA . ASP C 2 29 ? 22.225 -10.634 44.180 1.00 41.91 37 ASP C CA 1
ATOM 2226 C C . ASP C 2 29 ? 23.479 -11.347 43.690 1.00 42.17 37 ASP C C 1
ATOM 2227 O O . ASP C 2 29 ? 23.441 -12.345 42.967 1.00 46.87 37 ASP C O 1
ATOM 2232 N N . GLN C 2 30 ? 24.592 -10.771 44.121 1.00 48.64 38 GLN C N 1
ATOM 2233 C CA . GLN C 2 30 ? 25.954 -11.185 43.846 1.00 61.12 38 GLN C CA 1
ATOM 2234 C C . GLN C 2 30 ? 26.376 -11.330 42.394 1.00 63.20 38 GLN C C 1
ATOM 2235 O O . GLN C 2 30 ? 27.541 -11.602 42.108 1.00 68.51 38 GLN C O 1
ATOM 2241 N N . LYS C 2 31 ? 25.491 -11.134 41.434 1.00 62.14 39 LYS C N 1
ATOM 2242 C CA . LYS C 2 31 ? 26.061 -11.220 40.096 1.00 57.44 39 LYS C CA 1
ATOM 2243 C C . LYS C 2 31 ? 25.801 -10.109 39.084 1.00 48.31 39 LYS C C 1
ATOM 2244 O O . LYS C 2 31 ? 24.728 -9.524 39.019 1.00 40.90 39 LYS C O 1
ATOM 2250 N N . ASN C 2 32 ? 26.856 -9.833 38.313 1.00 43.05 40 ASN C N 1
ATOM 2251 C CA . ASN C 2 32 ? 26.935 -8.787 37.289 1.00 41.01 40 ASN C CA 1
ATOM 2252 C C . ASN C 2 32 ? 25.713 -8.492 36.468 1.00 40.08 40 ASN C C 1
ATOM 2253 O O . ASN C 2 32 ? 24.867 -9.352 36.259 1.00 44.52 40 ASN C O 1
ATOM 2258 N N . PHE C 2 33 ? 25.622 -7.247 36.018 1.00 36.14 41 PHE C N 1
ATOM 2259 C CA . PHE C 2 33 ? 24.510 -6.839 35.185 1.00 34.20 41 PHE C CA 1
ATOM 2260 C C . PHE C 2 33 ? 24.816 -5.518 34.520 1.00 33.14 41 PHE C C 1
ATOM 2261 O O . PHE C 2 33 ? 24.102 -5.109 33.607 1.00 37.37 41 PHE C O 1
ATOM 2269 N N . LEU C 2 34 ? 25.887 -4.858 34.953 1.00 34.57 42 LEU C N 1
ATOM 2270 C CA . LEU C 2 34 ? 26.242 -3.574 34.365 1.00 21.92 42 LEU C CA 1
ATOM 2271 C C . LEU C 2 34 ? 27.650 -3.086 34.614 1.00 19.66 42 LEU C C 1
ATOM 2272 O O . LEU C 2 34 ? 28.144 -3.126 35.731 1.00 26.19 42 LEU C O 1
ATOM 2277 N N . SER C 2 35 ? 28.286 -2.629 33.542 1.00 26.44 43 SER C N 1
ATOM 2278 C CA . SER C 2 35 ? 29.627 -2.043 33.580 1.00 24.28 43 SER C CA 1
ATOM 2279 C C . SER C 2 35 ? 29.352 -0.650 33.019 1.00 25.81 43 SER C C 1
ATOM 2280 O O . SER C 2 35 ? 28.828 -0.511 31.905 1.00 24.99 43 SER C O 1
ATOM 2283 N N . TYR C 2 36 ? 29.702 0.378 33.778 1.00 13.90 44 TYR C N 1
ATOM 2284 C CA . TYR C 2 36 ? 29.387 1.717 33.348 1.00 14.54 44 TYR C CA 1
ATOM 2285 C C . TYR C 2 36 ? 30.468 2.757 33.554 1.00 12.77 44 TYR C C 1
ATOM 2286 O O . TYR C 2 36 ? 31.061 2.848 34.624 1.00 18.32 44 TYR C O 1
ATOM 2295 N N . ASP C 2 37 ? 30.717 3.528 32.498 1.00 17.64 45 ASP C N 1
ATOM 2296 C CA . ASP C 2 37 ? 31.692 4.613 32.500 1.00 15.79 45 ASP C CA 1
ATOM 2297 C C . ASP C 2 37 ? 30.960 5.809 33.119 1.00 27.08 45 ASP C C 1
ATOM 2298 O O . ASP C 2 37 ? 30.273 6.546 32.415 1.00 31.37 45 ASP C O 1
ATOM 2303 N N . CYS C 2 38 ? 31.095 5.984 34.433 1.00 27.68 46 CYS C N 1
ATOM 2304 C CA . CYS C 2 38 ? 30.431 7.074 35.140 1.00 35.54 46 CYS C CA 1
ATOM 2305 C C . CYS C 2 38 ? 31.009 8.450 34.832 1.00 39.71 46 CYS C C 1
ATOM 2306 O O . CYS C 2 38 ? 30.538 9.457 35.374 1.00 39.22 46 CYS C O 1
ATOM 2309 N N . GLY C 2 39 ? 32.023 8.487 33.968 1.00 37.89 47 GLY C N 1
ATOM 2310 C CA . GLY C 2 39 ? 32.649 9.747 33.605 1.00 35.11 47 GLY C CA 1
ATOM 2311 C C . GLY C 2 39 ? 32.151 10.317 32.284 1.00 30.82 47 GLY C C 1
ATOM 2312 O O . GLY C 2 39 ? 32.198 11.527 32.070 1.00 28.34 47 GLY C O 1
ATOM 2313 N N . SER C 2 40 ? 31.680 9.456 31.390 1.00 19.71 48 SER C N 1
ATOM 2314 C CA . SER C 2 40 ? 31.181 9.918 30.106 1.00 21.49 48 SER C CA 1
ATOM 2315 C C . SER C 2 40 ? 29.760 9.427 29.859 1.00 22.49 48 SER C C 1
ATOM 2316 O O . SER C 2 40 ? 29.260 9.457 28.743 1.00 34.37 48 SER C O 1
ATOM 2319 N N . ASP C 2 41 ? 29.106 8.988 30.922 1.00 33.31 49 ASP C N 1
ATOM 2320 C CA . ASP C 2 41 ? 27.742 8.510 30.830 1.00 29.53 49 ASP C CA 1
ATOM 2321 C C . ASP C 2 41 ? 27.656 7.463 29.732 1.00 36.92 49 ASP C C 1
ATOM 2322 O O . ASP C 2 41 ? 27.027 7.690 28.699 1.00 36.75 49 ASP C O 1
ATOM 2327 N N . LYS C 2 42 ? 28.287 6.314 29.943 1.00 31.23 50 LYS C N 1
ATOM 2328 C CA . LYS C 2 42 ? 28.240 5.281 28.927 1.00 32.37 50 LYS C CA 1
ATOM 2329 C C . LYS C 2 42 ? 28.222 3.860 29.456 1.00 31.67 50 LYS C C 1
ATOM 2330 O O . LYS C 2 42 ? 29.105 3.437 30.204 1.00 25.22 50 LYS C O 1
ATOM 2336 N N . VAL C 2 43 ? 27.185 3.134 29.059 1.00 20.77 51 VAL C N 1
ATOM 2337 C CA . VAL C 2 43 ? 27.031 1.746 29.436 1.00 23.02 51 VAL C CA 1
ATOM 2338 C C . VAL C 2 43 ? 28.064 1.077 28.551 1.00 28.92 51 VAL C C 1
ATOM 2339 O O . VAL C 2 43 ? 28.091 1.318 27.348 1.00 44.43 51 VAL C O 1
ATOM 2343 N N . LEU C 2 44 ? 28.938 0.272 29.145 1.00 32.09 52 LEU C N 1
ATOM 2344 C CA . LEU C 2 44 ? 29.987 -0.406 28.388 1.00 31.06 52 LEU C CA 1
ATOM 2345 C C . LEU C 2 44 ? 29.652 -1.857 28.081 1.00 33.97 52 LEU C C 1
ATOM 2346 O O . LEU C 2 44 ? 29.953 -2.356 26.996 1.00 27.99 52 LEU C O 1
ATOM 2351 N N . SER C 2 45 ? 29.040 -2.535 29.044 1.00 25.33 53 SER C N 1
ATOM 2352 C CA . SER C 2 45 ? 28.674 -3.922 28.851 1.00 33.95 53 SER C CA 1
ATOM 2353 C C . SER C 2 45 ? 27.740 -4.360 29.955 1.00 39.23 53 SER C C 1
ATOM 2354 O O . SER C 2 45 ? 28.169 -4.918 30.967 1.00 51.44 53 SER C O 1
ATOM 2357 N N . MET C 2 46 ? 26.453 -4.115 29.762 1.00 31.75 54 MET C N 1
ATOM 2358 C CA . MET C 2 46 ? 25.495 -4.502 30.773 1.00 38.75 54 MET C CA 1
ATOM 2359 C C . MET C 2 46 ? 24.977 -5.905 30.523 1.00 31.94 54 MET C C 1
ATOM 2360 O O . MET C 2 46 ? 23.845 -6.081 30.099 1.00 50.75 54 MET C O 1
ATOM 2365 N N . GLY C 2 47 ? 25.809 -6.907 30.788 1.00 40.60 55 GLY C N 1
ATOM 2366 C CA . GLY C 2 47 ? 25.392 -8.285 30.584 1.00 42.85 55 GLY C CA 1
ATOM 2367 C C . GLY C 2 47 ? 24.220 -8.645 31.483 1.00 46.45 55 GLY C C 1
ATOM 2368 O O . GLY C 2 47 ? 24.070 -8.046 32.543 1.00 42.37 55 GLY C O 1
ATOM 2369 N N . HIS C 2 48 ? 23.387 -9.597 31.051 1.00 55.48 56 HIS C N 1
ATOM 2370 C CA . HIS C 2 48 ? 22.217 -10.060 31.814 1.00 55.44 56 HIS C CA 1
ATOM 2371 C C . HIS C 2 48 ? 20.896 -9.453 31.343 1.00 58.02 56 HIS C C 1
ATOM 2372 O O . HIS C 2 48 ? 20.044 -9.090 32.162 1.00 54.65 56 HIS C O 1
ATOM 2379 N N . LEU C 2 49 ? 20.719 -9.378 30.026 1.00 52.27 57 LEU C N 1
ATOM 2380 C CA . LEU C 2 49 ? 19.522 -8.787 29.429 1.00 56.19 57 LEU C CA 1
ATOM 2381 C C . LEU C 2 49 ? 18.286 -9.670 29.380 1.00 57.03 57 LEU C C 1
ATOM 2382 O O . LEU C 2 49 ? 17.556 -9.647 28.397 1.00 71.38 57 LEU C O 1
ATOM 2387 N N . GLU C 2 50 ? 18.035 -10.447 30.419 1.00 54.22 58 GLU C N 1
ATOM 2388 C CA . GLU C 2 50 ? 16.859 -11.291 30.400 1.00 44.79 58 GLU C CA 1
ATOM 2389 C C . GLU C 2 50 ? 15.994 -10.959 31.587 1.00 44.83 58 GLU C C 1
ATOM 2390 O O . GLU C 2 50 ? 15.189 -11.768 32.036 1.00 58.04 58 GLU C O 1
ATOM 2396 N N . GLU C 2 51 ? 16.178 -9.749 32.093 1.00 42.34 59 GLU C N 1
ATOM 2397 C CA . GLU C 2 51 ? 15.403 -9.256 33.215 1.00 43.90 59 GLU C CA 1
ATOM 2398 C C . GLU C 2 51 ? 15.063 -7.794 32.993 1.00 41.06 59 GLU C C 1
ATOM 2399 O O . GLU C 2 51 ? 14.379 -7.180 33.807 1.00 44.60 59 GLU C O 1
ATOM 2405 N N . GLN C 2 52 ? 15.543 -7.249 31.880 1.00 34.96 60 GLN C N 1
ATOM 2406 C CA . GLN C 2 52 ? 15.289 -5.857 31.532 1.00 38.35 60 GLN C CA 1
ATOM 2407 C C . GLN C 2 52 ? 15.319 -5.002 32.786 1.00 36.08 60 GLN C C 1
ATOM 2408 O O . GLN C 2 52 ? 14.281 -4.479 33.204 1.00 32.35 60 GLN C O 1
ATOM 2414 N N . LEU C 2 53 ? 16.478 -4.888 33.420 1.00 37.90 61 LEU C N 1
ATOM 2415 C CA . LEU C 2 53 ? 16.566 -4.056 34.613 1.00 27.67 61 LEU C CA 1
ATOM 2416 C C . LEU C 2 53 ? 16.445 -2.634 34.098 1.00 22.95 61 LEU C C 1
ATOM 2417 O O . LEU C 2 53 ? 15.918 -1.753 34.778 1.00 22.31 61 LEU C O 1
ATOM 2422 N N . TYR C 2 54 ? 16.948 -2.431 32.881 1.00 16.34 62 TYR C N 1
ATOM 2423 C CA . TYR C 2 54 ? 16.854 -1.148 32.199 1.00 22.96 62 TYR C CA 1
ATOM 2424 C C . TYR C 2 54 ? 15.383 -1.230 31.890 1.00 30.61 62 TYR C C 1
ATOM 2425 O O . TYR C 2 54 ? 14.843 -2.329 31.858 1.00 43.87 62 TYR C O 1
ATOM 2434 N N . ALA C 2 55 ? 14.720 -0.111 31.655 1.00 26.75 63 ALA C N 1
ATOM 2435 C CA . ALA C 2 55 ? 13.284 -0.170 31.396 1.00 31.34 63 ALA C CA 1
ATOM 2436 C C . ALA C 2 55 ? 12.605 -0.282 32.764 1.00 23.84 63 ALA C C 1
ATOM 2437 O O . ALA C 2 55 ? 11.583 -0.935 32.930 1.00 24.45 63 ALA C O 1
ATOM 2439 N N . THR C 2 56 ? 13.232 0.361 33.740 1.00 25.70 64 THR C N 1
ATOM 2440 C CA . THR C 2 56 ? 12.762 0.442 35.111 1.00 28.06 64 THR C CA 1
ATOM 2441 C C . THR C 2 56 ? 13.069 1.887 35.434 1.00 27.73 64 THR C C 1
ATOM 2442 O O . THR C 2 56 ? 14.022 2.442 34.890 1.00 30.21 64 THR C O 1
ATOM 2446 N N . ASP C 2 57 ? 12.273 2.503 36.297 1.00 26.79 65 ASP C N 1
ATOM 2447 C CA . ASP C 2 57 ? 12.509 3.892 36.662 1.00 26.69 65 ASP C CA 1
ATOM 2448 C C . ASP C 2 57 ? 13.838 3.979 37.408 1.00 24.59 65 ASP C C 1
ATOM 2449 O O . ASP C 2 57 ? 14.566 4.970 37.306 1.00 33.49 65 ASP C O 1
ATOM 2454 N N . ALA C 2 58 ? 14.162 2.919 38.138 1.00 19.67 66 ALA C N 1
ATOM 2455 C CA . ALA C 2 58 ? 15.399 2.864 38.911 1.00 15.43 66 ALA C CA 1
ATOM 2456 C C . ALA C 2 58 ? 16.670 2.929 38.064 1.00 12.12 66 ALA C C 1
ATOM 2457 O O . ALA C 2 58 ? 17.692 3.454 38.488 1.00 20.36 66 ALA C O 1
ATOM 2459 N N . TRP C 2 59 ? 16.607 2.386 36.864 1.00 16.38 67 TRP C N 1
ATOM 2460 C CA . TRP C 2 59 ? 17.769 2.351 35.998 1.00 16.49 67 TRP C CA 1
ATOM 2461 C C . TRP C 2 59 ? 18.447 3.695 35.787 1.00 19.44 67 TRP C C 1
ATOM 2462 O O . TRP C 2 59 ? 19.645 3.817 35.998 1.00 30.17 67 TRP C O 1
ATOM 2473 N N . GLY C 2 60 ? 17.685 4.703 35.372 1.00 31.42 68 GLY C N 1
ATOM 2474 C CA . GLY C 2 60 ? 18.254 6.022 35.133 1.00 20.41 68 GLY C CA 1
ATOM 2475 C C . GLY C 2 60 ? 18.650 6.723 36.416 1.00 20.11 68 GLY C C 1
ATOM 2476 O O . GLY C 2 60 ? 19.682 7.397 36.486 1.00 18.66 68 GLY C O 1
ATOM 2477 N N . LYS C 2 61 ? 17.808 6.587 37.433 1.00 18.56 69 LYS C N 1
ATOM 2478 C CA . LYS C 2 61 ? 18.099 7.190 38.718 1.00 21.63 69 LYS C CA 1
ATOM 2479 C C . LYS C 2 61 ? 19.446 6.600 39.149 1.00 25.31 69 LYS C C 1
ATOM 2480 O O . LYS C 2 61 ? 20.351 7.333 39.557 1.00 29.53 69 LYS C O 1
ATOM 2486 N N . GLN C 2 62 ? 19.562 5.273 39.039 1.00 24.44 70 GLN C N 1
ATOM 2487 C CA . GLN C 2 62 ? 20.777 4.536 39.391 1.00 24.74 70 GLN C CA 1
ATOM 2488 C C . GLN C 2 62 ? 22.015 5.139 38.706 1.00 24.13 70 GLN C C 1
ATOM 2489 O O . GLN C 2 62 ? 23.013 5.444 39.367 1.00 18.92 70 GLN C O 1
ATOM 2495 N N . LEU C 2 63 ? 21.944 5.304 37.385 1.00 19.51 71 LEU C N 1
ATOM 2496 C CA . LEU C 2 63 ? 23.048 5.877 36.625 1.00 19.30 71 LEU C CA 1
ATOM 2497 C C . LEU C 2 63 ? 23.320 7.308 37.069 1.00 23.36 71 LEU C C 1
ATOM 2498 O O . LEU C 2 63 ? 24.476 7.751 37.092 1.00 23.99 71 LEU C O 1
ATOM 2503 N N . GLU C 2 64 ? 22.254 8.029 37.410 1.00 19.98 72 GLU C N 1
ATOM 2504 C CA . GLU C 2 64 ? 22.388 9.403 37.870 1.00 20.33 72 GLU C CA 1
ATOM 2505 C C . GLU C 2 64 ? 23.279 9.398 39.111 1.00 18.51 72 GLU C C 1
ATOM 2506 O O . GLU C 2 64 ? 24.308 10.072 39.154 1.00 23.42 72 GLU C O 1
ATOM 2512 N N . MET C 2 65 ? 22.892 8.614 40.113 1.00 20.44 73 MET C N 1
ATOM 2513 C CA . MET C 2 65 ? 23.670 8.535 41.347 1.00 28.18 73 MET C CA 1
ATOM 2514 C C . MET C 2 65 ? 25.075 7.986 41.139 1.00 23.56 73 MET C C 1
ATOM 2515 O O . MET C 2 65 ? 26.012 8.443 41.793 1.00 14.40 73 MET C O 1
ATOM 2520 N N . LEU C 2 66 ? 25.228 7.013 40.241 1.00 16.55 74 LEU C N 1
ATOM 2521 C CA . LEU C 2 66 ? 26.554 6.450 39.983 1.00 24.63 74 LEU C CA 1
ATOM 2522 C C . LEU C 2 66 ? 27.487 7.568 39.500 1.00 23.21 74 LEU C C 1
ATOM 2523 O O . LEU C 2 66 ? 28.676 7.609 39.847 1.00 12.81 74 LEU C O 1
ATOM 2528 N N . ARG C 2 67 ? 26.938 8.481 38.705 1.00 18.11 75 ARG C N 1
ATOM 2529 C CA . ARG C 2 67 ? 27.721 9.598 38.214 1.00 16.20 75 ARG C CA 1
ATOM 2530 C C . ARG C 2 67 ? 28.024 10.575 39.359 1.00 13.68 75 ARG C C 1
ATOM 2531 O O . ARG C 2 67 ? 29.144 11.048 39.497 1.00 19.06 75 ARG C O 1
ATOM 2539 N N . GLU C 2 68 ? 27.029 10.868 40.186 1.00 15.84 76 GLU C N 1
ATOM 2540 C CA . GLU C 2 68 ? 27.231 11.785 41.296 1.00 16.49 76 GLU C CA 1
ATOM 2541 C C . GLU C 2 68 ? 28.236 11.239 42.298 1.00 22.01 76 GLU C C 1
ATOM 2542 O O . GLU C 2 68 ? 29.099 11.975 42.787 1.00 28.88 76 GLU C O 1
ATOM 2548 N N . VAL C 2 69 ? 28.140 9.949 42.599 1.00 15.96 77 VAL C N 1
ATOM 2549 C CA . VAL C 2 69 ? 29.064 9.347 43.541 1.00 18.16 77 VAL C CA 1
ATOM 2550 C C . VAL C 2 69 ? 30.471 9.411 42.961 1.00 19.52 77 VAL C C 1
ATOM 2551 O O . VAL C 2 69 ? 31.427 9.701 43.671 1.00 19.91 77 VAL C O 1
ATOM 2555 N N . GLY C 2 70 ? 30.586 9.157 41.661 1.00 15.60 78 GLY C N 1
ATOM 2556 C CA . GLY C 2 70 ? 31.885 9.204 41.005 1.00 10.97 78 GLY C CA 1
ATOM 2557 C C . GLY C 2 70 ? 32.519 10.587 41.039 1.00 18.36 78 GLY C C 1
ATOM 2558 O O . GLY C 2 70 ? 33.732 10.704 41.245 1.00 14.95 78 GLY C O 1
ATOM 2559 N N . GLN C 2 71 ? 31.710 11.633 40.852 1.00 11.51 79 GLN C N 1
ATOM 2560 C CA . GLN C 2 71 ? 32.213 13.004 40.863 1.00 13.19 79 GLN C CA 1
ATOM 2561 C C . GLN C 2 71 ? 32.640 13.448 42.260 1.00 14.36 79 GLN C C 1
ATOM 2562 O O . GLN C 2 71 ? 33.632 14.153 42.412 1.00 12.71 79 GLN C O 1
ATOM 2568 N N . ARG C 2 72 ? 31.888 13.038 43.275 1.00 16.85 80 ARG C N 1
ATOM 2569 C CA . ARG C 2 72 ? 32.216 13.372 44.661 1.00 15.20 80 ARG C CA 1
ATOM 2570 C C . ARG C 2 72 ? 33.537 12.717 45.052 1.00 21.56 80 ARG C C 1
ATOM 2571 O O . ARG C 2 72 ? 34.428 13.361 45.604 1.00 22.72 80 ARG C O 1
ATOM 2579 N N . LEU C 2 73 ? 33.658 11.427 44.757 1.00 20.03 81 LEU C N 1
ATOM 2580 C CA . LEU C 2 73 ? 34.861 10.698 45.098 1.00 17.67 81 LEU C CA 1
ATOM 2581 C C . LEU C 2 73 ? 36.050 11.299 44.350 1.00 24.99 81 LEU C C 1
ATOM 2582 O O . LEU C 2 73 ? 37.155 11.367 44.897 1.00 22.67 81 LEU C O 1
ATOM 2587 N N . ARG C 2 74 ? 35.817 11.780 43.126 1.00 25.39 82 ARG C N 1
ATOM 2588 C CA . ARG C 2 74 ? 36.892 12.383 42.336 1.00 22.05 82 ARG C CA 1
ATOM 2589 C C . ARG C 2 74 ? 37.524 13.580 43.022 1.00 29.55 82 ARG C C 1
ATOM 2590 O O . ARG C 2 74 ? 38.756 13.661 43.133 1.00 20.21 82 ARG C O 1
ATOM 2598 N N . LEU C 2 75 ? 36.677 14.514 43.456 1.00 22.07 83 LEU C N 1
ATOM 2599 C CA . LEU C 2 75 ? 37.147 15.716 44.128 1.00 25.39 83 LEU C CA 1
ATOM 2600 C C . LEU C 2 75 ? 37.862 15.332 45.424 1.00 28.58 83 LEU C C 1
ATOM 2601 O O . LEU C 2 75 ? 38.923 15.883 45.750 1.00 27.52 83 LEU C O 1
ATOM 2606 N N . GLU C 2 76 ? 37.292 14.370 46.149 1.00 24.38 84 GLU C N 1
ATOM 2607 C CA . GLU C 2 76 ? 37.893 13.912 47.386 1.00 17.37 84 GLU C CA 1
ATOM 2608 C C . GLU C 2 76 ? 39.245 13.264 47.113 1.00 19.29 84 GLU C C 1
ATOM 2609 O O . GLU C 2 76 ? 40.183 13.430 47.884 1.00 20.84 84 GLU C O 1
ATOM 2615 N N . LEU C 2 77 ? 39.331 12.523 46.013 1.00 17.14 85 LEU C N 1
ATOM 2616 C CA . LEU C 2 77 ? 40.565 11.848 45.626 1.00 23.01 85 LEU C CA 1
ATOM 2617 C C . LEU C 2 77 ? 41.638 12.874 45.258 1.00 28.11 85 LEU C C 1
ATOM 2618 O O . LEU C 2 77 ? 42.829 12.626 45.406 1.00 24.73 85 LEU C O 1
ATOM 2623 N N . ALA C 2 78 ? 41.203 14.031 44.777 1.00 33.58 86 ALA C N 1
ATOM 2624 C CA . ALA C 2 78 ? 42.117 15.086 44.369 1.00 30.50 86 ALA C CA 1
ATOM 2625 C C . ALA C 2 78 ? 42.831 15.766 45.525 1.00 36.09 86 ALA C C 1
ATOM 2626 O O . ALA C 2 78 ? 43.900 16.346 45.340 1.00 35.18 86 ALA C O 1
ATOM 2628 N N . ASP C 2 79 ? 42.239 15.712 46.712 1.00 39.11 87 ASP C N 1
ATOM 2629 C CA . ASP C 2 79 ? 42.838 16.334 47.887 1.00 45.30 87 ASP C CA 1
ATOM 2630 C C . ASP C 2 79 ? 43.036 15.264 48.964 1.00 49.26 87 ASP C C 1
ATOM 2631 O O . ASP C 2 79 ? 42.562 15.389 50.083 1.00 37.96 87 ASP C O 1
ATOM 2636 N N . THR C 2 80 ? 43.751 14.202 48.618 1.00 59.13 88 THR C N 1
ATOM 2637 C CA . THR C 2 80 ? 44.005 13.107 49.549 1.00 68.69 88 THR C CA 1
ATOM 2638 C C . THR C 2 80 ? 45.144 13.456 50.519 1.00 76.15 88 THR C C 1
ATOM 2639 O O . THR C 2 80 ? 45.668 14.513 50.564 1.00 85.10 88 THR C O 1
ATOM 2643 N N . GLU C 2 81 ? 45.544 12.499 51.317 1.00 79.10 89 GLU C N 1
ATOM 2644 C CA . GLU C 2 81 ? 46.543 12.678 52.378 1.00 72.94 89 GLU C CA 1
ATOM 2645 C C . GLU C 2 81 ? 47.887 12.068 52.015 1.00 67.95 89 GLU C C 1
ATOM 2646 O O . GLU C 2 81 ? 48.102 10.883 52.213 1.00 64.05 89 GLU C O 1
ATOM 2652 N N . PRO C 2 90 ? 49.074 6.424 38.809 1.00 57.88 98 PRO C N 1
ATOM 2653 C CA . PRO C 2 90 ? 48.229 7.465 39.409 1.00 47.61 98 PRO C CA 1
ATOM 2654 C C . PRO C 2 90 ? 47.422 6.882 40.552 1.00 39.35 98 PRO C C 1
ATOM 2655 O O . PRO C 2 90 ? 47.178 5.672 40.583 1.00 51.05 98 PRO C O 1
ATOM 2659 N N . LEU C 2 91 ? 46.987 7.726 41.478 1.00 35.03 99 LEU C N 1
ATOM 2660 C CA . LEU C 2 91 ? 46.233 7.206 42.605 1.00 33.94 99 LEU C CA 1
ATOM 2661 C C . LEU C 2 91 ? 44.987 6.547 42.080 1.00 25.98 99 LEU C C 1
ATOM 2662 O O . LEU C 2 91 ? 44.297 7.131 41.268 1.00 18.20 99 LEU C O 1
ATOM 2667 N N . THR C 2 92 ? 44.709 5.331 42.534 1.00 25.79 100 THR C N 1
ATOM 2668 C CA . THR C 2 92 ? 43.524 4.611 42.100 1.00 31.23 100 THR C CA 1
ATOM 2669 C C . THR C 2 92 ? 42.645 4.309 43.310 1.00 29.67 100 THR C C 1
ATOM 2670 O O . THR C 2 92 ? 43.020 3.502 44.152 1.00 44.03 100 THR C O 1
ATOM 2674 N N . LEU C 2 93 ? 41.493 4.970 43.405 1.00 21.00 101 LEU C N 1
ATOM 2675 C CA . LEU C 2 93 ? 40.576 4.745 44.510 1.00 17.64 101 LEU C CA 1
ATOM 2676 C C . LEU C 2 93 ? 39.522 3.731 44.084 1.00 21.14 101 LEU C C 1
ATOM 2677 O O . LEU C 2 93 ? 38.723 4.005 43.193 1.00 25.66 101 LEU C O 1
ATOM 2682 N N . GLN C 2 94 ? 39.539 2.557 44.712 1.00 23.99 102 GLN C N 1
ATOM 2683 C CA . GLN C 2 94 ? 38.566 1.501 44.425 1.00 21.83 102 GLN C CA 1
ATOM 2684 C C . GLN C 2 94 ? 37.553 1.487 45.545 1.00 16.17 102 GLN C C 1
ATOM 2685 O O . GLN C 2 94 ? 37.900 1.262 46.700 1.00 21.94 102 GLN C O 1
ATOM 2691 N N . VAL C 2 95 ? 36.297 1.728 45.197 1.00 23.09 103 VAL C N 1
ATOM 2692 C CA . VAL C 2 95 ? 35.231 1.779 46.187 1.00 17.91 103 VAL C CA 1
ATOM 2693 C C . VAL C 2 95 ? 34.083 0.832 45.896 1.00 17.25 103 VAL C C 1
ATOM 2694 O O . VAL C 2 95 ? 33.661 0.680 44.745 1.00 22.14 103 VAL C O 1
ATOM 2698 N N . ARG C 2 96 ? 33.581 0.191 46.947 1.00 23.63 104 ARG C N 1
ATOM 2699 C CA . ARG C 2 96 ? 32.434 -0.689 46.796 1.00 24.92 104 ARG C CA 1
ATOM 2700 C C . ARG C 2 96 ? 31.312 -0.224 47.696 1.00 26.19 104 ARG C C 1
ATOM 2701 O O . ARG C 2 96 ? 31.453 -0.171 48.917 1.00 35.98 104 ARG C O 1
ATOM 2709 N N . MET C 2 97 ? 30.199 0.133 47.083 1.00 24.12 105 MET C N 1
ATOM 2710 C CA . MET C 2 97 ? 29.055 0.562 47.846 1.00 21.52 105 MET C CA 1
ATOM 2711 C C . MET C 2 97 ? 28.087 -0.600 47.767 1.00 20.12 105 MET C C 1
ATOM 2712 O O . MET C 2 97 ? 27.896 -1.197 46.707 1.00 24.53 105 MET C O 1
ATOM 2717 N N . SER C 2 98 ? 27.496 -0.947 48.898 1.00 25.34 106 SER C N 1
ATOM 2718 C CA . SER C 2 98 ? 26.554 -2.051 48.924 1.00 22.68 106 SER C CA 1
ATOM 2719 C C . SER C 2 98 ? 25.399 -1.863 49.883 1.00 22.85 106 SER C C 1
ATOM 2720 O O . SER C 2 98 ? 25.507 -1.176 50.902 1.00 13.41 106 SER C O 1
ATOM 2723 N N . CYS C 2 99 ? 24.282 -2.477 49.522 1.00 20.90 107 CYS C N 1
ATOM 2724 C CA . CYS C 2 99 ? 23.095 -2.462 50.345 1.00 33.08 107 CYS C CA 1
ATOM 2725 C C . CYS C 2 99 ? 22.512 -3.878 50.236 1.00 35.78 107 CYS C C 1
ATOM 2726 O O . CYS C 2 99 ? 22.630 -4.522 49.197 1.00 30.50 107 CYS C O 1
ATOM 2729 N N . GLU C 2 100 ? 21.934 -4.386 51.320 1.00 38.12 108 GLU C N 1
ATOM 2730 C CA . GLU C 2 100 ? 21.385 -5.746 51.313 1.00 43.06 108 GLU C CA 1
ATOM 2731 C C . GLU C 2 100 ? 20.084 -5.819 52.110 1.00 41.21 108 GLU C C 1
ATOM 2732 O O . GLU C 2 100 ? 20.054 -5.370 53.253 1.00 48.60 108 GLU C O 1
ATOM 2738 N N . CYS C 2 101 ? 19.008 -6.346 51.510 1.00 40.90 109 CYS C N 1
ATOM 2739 C CA . CYS C 2 101 ? 17.722 -6.464 52.216 1.00 49.65 109 CYS C CA 1
ATOM 2740 C C . CYS C 2 101 ? 17.538 -7.872 52.703 1.00 47.73 109 CYS C C 1
ATOM 2741 O O . CYS C 2 101 ? 17.652 -8.817 51.931 1.00 49.08 109 CYS C O 1
ATOM 2744 N N . GLU C 2 102 ? 17.215 -8.012 53.977 1.00 55.29 110 GLU C N 1
ATOM 2745 C CA . GLU C 2 102 ? 17.001 -9.330 54.537 1.00 67.68 110 GLU C CA 1
ATOM 2746 C C . GLU C 2 102 ? 15.531 -9.716 54.367 1.00 71.10 110 GLU C C 1
ATOM 2747 O O . GLU C 2 102 ? 14.840 -9.165 53.508 1.00 66.35 110 GLU C O 1
ATOM 2753 N N . ALA C 2 103 ? 15.053 -10.663 55.166 0.00 73.08 111 ALA C N 1
ATOM 2754 C CA . ALA C 2 103 ? 13.666 -11.111 55.060 0.00 76.37 111 ALA C CA 1
ATOM 2755 C C . ALA C 2 103 ? 12.680 -10.137 55.696 0.00 77.88 111 ALA C C 1
ATOM 2756 O O . ALA C 2 103 ? 11.471 -10.240 55.496 0.00 78.60 111 ALA C O 1
ATOM 2758 N N . ASP C 2 104 ? 13.206 -9.192 56.462 1.00 79.57 112 ASP C N 1
ATOM 2759 C CA . ASP C 2 104 ? 12.388 -8.200 57.143 1.00 79.62 112 ASP C CA 1
ATOM 2760 C C . ASP C 2 104 ? 12.459 -6.853 56.435 1.00 87.71 112 ASP C C 1
ATOM 2761 O O . ASP C 2 104 ? 11.465 -6.129 56.337 1.00 88.04 112 ASP C O 1
ATOM 2766 N N . GLY C 2 105 ? 13.648 -6.533 55.936 1.00 91.30 113 GLY C N 1
ATOM 2767 C CA . GLY C 2 105 ? 13.867 -5.274 55.254 1.00 86.10 113 GLY C CA 1
ATOM 2768 C C . GLY C 2 105 ? 15.141 -4.677 55.806 1.00 83.03 113 GLY C C 1
ATOM 2769 O O . GLY C 2 105 ? 15.654 -3.695 55.284 1.00 87.27 113 GLY C O 1
ATOM 2770 N N . TYR C 2 106 ? 15.648 -5.294 56.871 1.00 81.81 114 TYR C N 1
ATOM 2771 C CA . TYR C 2 106 ? 16.872 -4.854 57.535 1.00 86.00 114 TYR C CA 1
ATOM 2772 C C . TYR C 2 106 ? 17.958 -4.590 56.509 1.00 80.97 114 TYR C C 1
ATOM 2773 O O . TYR C 2 106 ? 18.765 -5.468 56.204 1.00 78.05 114 TYR C O 1
ATOM 2782 N N . ILE C 2 107 ? 17.986 -3.370 55.990 1.00 78.68 115 ILE C N 1
ATOM 2783 C CA . ILE C 2 107 ? 18.970 -3.014 54.985 1.00 73.87 115 ILE C CA 1
ATOM 2784 C C . ILE C 2 107 ? 20.310 -2.654 55.610 1.00 64.77 115 ILE C C 1
ATOM 2785 O O . ILE C 2 107 ? 20.390 -1.833 56.523 1.00 66.43 115 ILE C O 1
ATOM 2790 N N . ARG C 2 108 ? 21.358 -3.309 55.136 1.00 54.21 116 ARG C N 1
ATOM 2791 C CA . ARG C 2 108 ? 22.695 -3.028 55.613 1.00 49.31 116 ARG C CA 1
ATOM 2792 C C . ARG C 2 108 ? 23.340 -2.240 54.490 1.00 44.71 116 ARG C C 1
ATOM 2793 O O . ARG C 2 108 ? 23.477 -2.732 53.369 1.00 39.94 116 ARG C O 1
ATOM 2801 N N . GLY C 2 109 ? 23.689 -0.996 54.781 1.00 38.23 117 GLY C N 1
ATOM 2802 C CA . GLY C 2 109 ? 24.332 -0.166 53.785 1.00 36.60 117 GLY C CA 1
ATOM 2803 C C . GLY C 2 109 ? 25.746 0.107 54.246 1.00 33.16 117 GLY C C 1
ATOM 2804 O O . GLY C 2 109 ? 25.949 0.571 55.365 1.00 31.86 117 GLY C O 1
ATOM 2805 N N . SER C 2 110 ? 26.727 -0.179 53.399 1.00 28.93 118 SER C N 1
ATOM 2806 C CA . SER C 2 110 ? 28.108 0.049 53.781 1.00 31.42 118 SER C CA 1
ATOM 2807 C C . SER C 2 110 ? 28.984 0.412 52.592 1.00 37.18 118 SER C C 1
ATOM 2808 O O . SER C 2 110 ? 28.611 0.191 51.444 1.00 32.59 118 SER C O 1
ATOM 2811 N N . TRP C 2 111 ? 30.153 0.972 52.895 1.00 39.35 119 TRP C N 1
ATOM 2812 C CA . TRP C 2 111 ? 31.129 1.372 51.890 1.00 32.54 119 TRP C CA 1
ATOM 2813 C C . TRP C 2 111 ? 32.499 0.794 52.220 1.00 31.59 119 TRP C C 1
ATOM 2814 O O . TRP C 2 111 ? 32.847 0.636 53.385 1.00 36.34 119 TRP C O 1
ATOM 2825 N N . GLN C 2 112 ? 33.267 0.475 51.187 1.00 22.96 120 GLN C N 1
ATOM 2826 C CA . GLN C 2 112 ? 34.603 -0.053 51.380 1.00 29.65 120 GLN C CA 1
ATOM 2827 C C . GLN C 2 112 ? 35.574 0.722 50.506 1.00 29.75 120 GLN C C 1
ATOM 2828 O O . GLN C 2 112 ? 35.406 0.778 49.287 1.00 29.88 120 GLN C O 1
ATOM 2834 N N . PHE C 2 113 ? 36.599 1.296 51.130 1.00 24.63 121 PHE C N 1
ATOM 2835 C CA . PHE C 2 113 ? 37.578 2.080 50.400 1.00 28.33 121 PHE C CA 1
ATOM 2836 C C . PHE C 2 113 ? 38.964 1.463 50.383 1.00 31.25 121 PHE C C 1
ATOM 2837 O O . PHE C 2 113 ? 39.475 1.023 51.408 1.00 29.33 121 PHE C O 1
ATOM 2845 N N . SER C 2 114 ? 39.554 1.448 49.190 1.00 40.88 122 SER C N 1
ATOM 2846 C CA . SER C 2 114 ? 40.898 0.933 48.936 1.00 32.43 122 SER C CA 1
ATOM 2847 C C . SER C 2 114 ? 41.600 2.005 48.104 1.00 34.31 122 SER C C 1
ATOM 2848 O O . SER C 2 114 ? 40.942 2.852 47.503 1.00 35.18 122 SER C O 1
ATOM 2851 N N . PHE C 2 115 ? 42.926 1.974 48.057 1.00 36.63 123 PHE C N 1
ATOM 2852 C CA . PHE C 2 115 ? 43.650 2.980 47.293 1.00 44.19 123 PHE C CA 1
ATOM 2853 C C . PHE C 2 115 ? 44.675 2.421 46.321 1.00 54.36 123 PHE C C 1
ATOM 2854 O O . PHE C 2 115 ? 45.165 3.135 45.439 1.00 57.43 123 PHE C O 1
ATOM 2862 N N . ASP C 2 116 ? 44.995 1.143 46.470 1.00 56.52 124 ASP C N 1
ATOM 2863 C CA . ASP C 2 116 ? 45.953 0.514 45.578 1.00 60.02 124 ASP C CA 1
ATOM 2864 C C . ASP C 2 116 ? 45.798 -0.988 45.654 1.00 61.14 124 ASP C C 1
ATOM 2865 O O . ASP C 2 116 ? 46.663 -1.738 45.207 1.00 67.58 124 ASP C O 1
ATOM 2870 N N . GLY C 2 117 ? 44.676 -1.424 46.214 1.00 61.46 125 GLY C N 1
ATOM 2871 C CA . GLY C 2 117 ? 44.428 -2.845 46.336 1.00 65.76 125 GLY C CA 1
ATOM 2872 C C . GLY C 2 117 ? 44.409 -3.270 47.789 1.00 69.39 125 GLY C C 1
ATOM 2873 O O . GLY C 2 117 ? 44.065 -4.410 48.103 1.00 72.75 125 GLY C O 1
ATOM 2874 N N . ARG C 2 118 ? 44.786 -2.359 48.682 1.00 66.61 126 ARG C N 1
ATOM 2875 C CA . ARG C 2 118 ? 44.791 -2.666 50.108 1.00 68.90 126 ARG C CA 1
ATOM 2876 C C . ARG C 2 118 ? 43.664 -1.908 50.792 1.00 61.36 126 ARG C C 1
ATOM 2877 O O . ARG C 2 118 ? 43.643 -0.677 50.782 1.00 61.99 126 ARG C O 1
ATOM 2885 N N . LYS C 2 119 ? 42.719 -2.636 51.377 1.00 54.26 127 LYS C N 1
ATOM 2886 C CA . LYS C 2 119 ? 41.608 -1.980 52.050 1.00 53.15 127 LYS C CA 1
ATOM 2887 C C . LYS C 2 119 ? 42.149 -0.900 52.988 1.00 50.51 127 LYS C C 1
ATOM 2888 O O . LYS C 2 119 ? 43.172 -1.081 53.647 1.00 52.37 127 LYS C O 1
ATOM 2894 N N . PHE C 2 120 ? 41.464 0.237 53.020 1.00 50.04 128 PHE C N 1
ATOM 2895 C CA . PHE C 2 120 ? 41.877 1.371 53.843 1.00 42.96 128 PHE C CA 1
ATOM 2896 C C . PHE C 2 120 ? 40.826 1.795 54.875 1.00 39.10 128 PHE C C 1
ATOM 2897 O O . PHE C 2 120 ? 41.126 1.962 56.055 1.00 36.97 128 PHE C O 1
ATOM 2905 N N . LEU C 2 121 ? 39.590 1.959 54.415 1.00 32.96 129 LEU C N 1
ATOM 2906 C CA . LEU C 2 121 ? 38.510 2.421 55.268 1.00 24.49 129 LEU C CA 1
ATOM 2907 C C . LEU C 2 121 ? 37.201 1.658 55.091 1.00 31.38 129 LEU C C 1
ATOM 2908 O O . LEU C 2 121 ? 36.911 1.139 54.015 1.00 32.28 129 LEU C O 1
ATOM 2913 N N . LEU C 2 122 ? 36.410 1.598 56.155 1.00 28.25 130 LEU C N 1
ATOM 2914 C CA . LEU C 2 122 ? 35.118 0.939 56.089 1.00 26.87 130 LEU C CA 1
ATOM 2915 C C . LEU C 2 122 ? 34.108 1.860 56.710 1.00 24.40 130 LEU C C 1
ATOM 2916 O O . LEU C 2 122 ? 34.349 2.425 57.769 1.00 18.17 130 LEU C O 1
ATOM 2921 N N . PHE C 2 123 ? 32.982 2.025 56.028 1.00 29.61 131 PHE C N 1
ATOM 2922 C CA . PHE C 2 123 ? 31.913 2.864 56.528 1.00 26.06 131 PHE C CA 1
ATOM 2923 C C . PHE C 2 123 ? 30.675 2.013 56.734 1.00 29.85 131 PHE C C 1
ATOM 2924 O O . PHE C 2 123 ? 30.230 1.303 55.824 1.00 32.14 131 PHE C O 1
ATOM 2932 N N . ASP C 2 124 ? 30.134 2.081 57.942 1.00 24.19 132 ASP C N 1
ATOM 2933 C CA . ASP C 2 124 ? 28.935 1.338 58.291 1.00 28.50 132 ASP C CA 1
ATOM 2934 C C . ASP C 2 124 ? 27.824 2.369 58.297 1.00 25.76 132 ASP C C 1
ATOM 2935 O O . ASP C 2 124 ? 27.660 3.093 59.278 1.00 27.65 132 ASP C O 1
ATOM 2940 N N . SER C 2 125 ? 27.076 2.442 57.202 1.00 24.67 133 SER C N 1
ATOM 2941 C CA . SER C 2 125 ? 25.992 3.413 57.085 1.00 31.99 133 SER C CA 1
ATOM 2942 C C . SER C 2 125 ? 25.022 3.313 58.243 1.00 35.61 133 SER C C 1
ATOM 2943 O O . SER C 2 125 ? 24.716 4.316 58.892 1.00 36.43 133 SER C O 1
ATOM 2946 N N . ASN C 2 126 ? 24.547 2.095 58.494 1.00 37.95 134 ASN C N 1
ATOM 2947 C CA . ASN C 2 126 ? 23.600 1.817 59.570 1.00 39.00 134 ASN C CA 1
ATOM 2948 C C . ASN C 2 126 ? 23.970 2.518 60.884 1.00 40.85 134 ASN C C 1
ATOM 2949 O O . ASN C 2 126 ? 23.244 3.391 61.358 1.00 38.13 134 ASN C O 1
ATOM 2954 N N . ASN C 2 127 ? 25.105 2.125 61.458 1.00 42.23 135 ASN C N 1
ATOM 2955 C CA . ASN C 2 127 ? 25.590 2.689 62.717 1.00 41.77 135 ASN C CA 1
ATOM 2956 C C . ASN C 2 127 ? 26.335 3.996 62.479 1.00 46.19 135 ASN C C 1
ATOM 2957 O O . ASN C 2 127 ? 26.731 4.683 63.424 1.00 44.92 135 ASN C O 1
ATOM 2962 N N . ARG C 2 128 ? 26.542 4.326 61.210 1.00 44.38 136 ARG C N 1
ATOM 2963 C CA . ARG C 2 128 ? 27.221 5.560 60.847 1.00 37.45 136 ARG C CA 1
ATOM 2964 C C . ARG C 2 128 ? 28.614 5.618 61.429 1.00 33.91 136 ARG C C 1
ATOM 2965 O O . ARG C 2 128 ? 29.065 6.682 61.830 1.00 40.39 136 ARG C O 1
ATOM 2973 N N . LYS C 2 129 ? 29.304 4.486 61.485 1.00 37.19 137 LYS C N 1
ATOM 2974 C CA . LYS C 2 129 ? 30.643 4.506 62.038 1.00 42.07 137 LYS C CA 1
ATOM 2975 C C . LYS C 2 129 ? 31.737 4.279 61.021 1.00 44.25 137 LYS C C 1
ATOM 2976 O O . LYS C 2 129 ? 31.690 3.351 60.215 1.00 43.55 137 LYS C O 1
ATOM 2982 N N . TRP C 2 130 ? 32.725 5.162 61.074 1.00 48.20 138 TRP C N 1
ATOM 2983 C CA . TRP C 2 130 ? 33.884 5.084 60.215 1.00 43.65 138 TRP C CA 1
ATOM 2984 C C . TRP C 2 130 ? 34.888 4.296 61.030 1.00 48.07 138 TRP C C 1
ATOM 2985 O O . TRP C 2 130 ? 35.223 4.680 62.151 1.00 55.45 138 TRP C O 1
ATOM 2996 N N . THR C 2 131 ? 35.356 3.185 60.486 1.00 40.04 139 THR C N 1
ATOM 2997 C CA . THR C 2 131 ? 36.331 2.387 61.192 1.00 34.24 139 THR C CA 1
ATOM 2998 C C . THR C 2 131 ? 37.565 2.209 60.320 1.00 39.10 139 THR C C 1
ATOM 2999 O O . THR C 2 131 ? 37.469 1.857 59.144 1.00 37.52 139 THR C O 1
ATOM 3003 N N . VAL C 2 132 ? 38.722 2.491 60.910 1.00 36.93 140 VAL C N 1
ATOM 3004 C CA . VAL C 2 132 ? 40.002 2.381 60.233 1.00 33.96 140 VAL C CA 1
ATOM 3005 C C . VAL C 2 132 ? 40.404 0.915 60.044 1.00 39.46 140 VAL C C 1
ATOM 3006 O O . VAL C 2 132 ? 40.212 0.079 60.928 1.00 40.10 140 VAL C O 1
ATOM 3010 N N . VAL C 2 133 ? 40.955 0.618 58.872 1.00 38.76 141 VAL C N 1
ATOM 3011 C CA . VAL C 2 133 ? 41.382 -0.731 58.511 1.00 39.11 141 VAL C CA 1
ATOM 3012 C C . VAL C 2 133 ? 42.884 -0.742 58.297 1.00 40.97 141 VAL C C 1
ATOM 3013 O O . VAL C 2 133 ? 43.533 -1.787 58.367 1.00 31.21 141 VAL C O 1
ATOM 3017 N N . HIS C 2 134 ? 43.423 0.443 58.041 1.00 45.60 142 HIS C N 1
ATOM 3018 C CA . HIS C 2 134 ? 44.844 0.617 57.778 1.00 47.30 142 HIS C CA 1
ATOM 3019 C C . HIS C 2 134 ? 45.368 1.753 58.647 1.00 42.53 142 HIS C C 1
ATOM 3020 O O . HIS C 2 134 ? 44.663 2.723 58.885 1.00 29.81 142 HIS C O 1
ATOM 3027 N N . ALA C 2 135 ? 46.605 1.630 59.117 1.00 41.22 143 ALA C N 1
ATOM 3028 C CA . ALA C 2 135 ? 47.193 2.663 59.949 1.00 31.09 143 ALA C CA 1
ATOM 3029 C C . ALA C 2 135 ? 47.238 3.990 59.195 1.00 29.44 143 ALA C C 1
ATOM 3030 O O . ALA C 2 135 ? 46.963 5.043 59.765 1.00 26.19 143 ALA C O 1
ATOM 3032 N N . GLY C 2 136 ? 47.564 3.938 57.908 1.00 26.53 144 GLY C N 1
ATOM 3033 C CA . GLY C 2 136 ? 47.647 5.159 57.128 1.00 25.76 144 GLY C CA 1
ATOM 3034 C C . GLY C 2 136 ? 46.318 5.760 56.709 1.00 35.21 144 GLY C C 1
ATOM 3035 O O . GLY C 2 136 ? 46.276 6.736 55.956 1.00 36.89 144 GLY C O 1
ATOM 3036 N N . ALA C 2 137 ? 45.221 5.193 57.192 1.00 31.28 145 ALA C N 1
ATOM 3037 C CA . ALA C 2 137 ? 43.909 5.707 56.825 1.00 33.95 145 ALA C CA 1
ATOM 3038 C C . ALA C 2 137 ? 43.278 6.513 57.946 1.00 35.69 145 ALA C C 1
ATOM 3039 O O . ALA C 2 137 ? 42.136 6.956 57.836 1.00 30.04 145 ALA C O 1
ATOM 3041 N N . ARG C 2 138 ? 44.036 6.720 59.016 1.00 36.87 146 ARG C N 1
ATOM 3042 C CA . ARG C 2 138 ? 43.540 7.456 60.176 1.00 44.95 146 ARG C CA 1
ATOM 3043 C C . ARG C 2 138 ? 43.154 8.896 59.846 1.00 43.40 146 ARG C C 1
ATOM 3044 O O . ARG C 2 138 ? 42.168 9.422 60.375 1.00 39.42 146 ARG C O 1
ATOM 3052 N N . ARG C 2 139 ? 43.916 9.526 58.958 1.00 46.99 147 ARG C N 1
ATOM 3053 C CA . ARG C 2 139 ? 43.646 10.909 58.591 1.00 41.46 147 ARG C CA 1
ATOM 3054 C C . ARG C 2 139 ? 42.432 11.094 57.699 1.00 38.78 147 ARG C C 1
ATOM 3055 O O . ARG C 2 139 ? 41.638 12.003 57.932 1.00 41.32 147 ARG C O 1
ATOM 3063 N N . MET C 2 140 ? 42.281 10.254 56.676 1.00 37.58 148 MET C N 1
ATOM 3064 C CA . MET C 2 140 ? 41.123 10.376 55.789 1.00 37.13 148 MET C CA 1
ATOM 3065 C C . MET C 2 140 ? 39.849 10.153 56.596 1.00 38.65 148 MET C C 1
ATOM 3066 O O . MET C 2 140 ? 38.830 10.789 56.337 1.00 48.19 148 MET C O 1
ATOM 3071 N N . LYS C 2 141 ? 39.911 9.260 57.581 1.00 34.67 149 LYS C N 1
ATOM 3072 C CA . LYS C 2 141 ? 38.755 8.989 58.429 1.00 33.32 149 LYS C CA 1
ATOM 3073 C C . LYS C 2 141 ? 38.347 10.296 59.096 1.00 36.11 149 LYS C C 1
ATOM 3074 O O . LYS C 2 141 ? 37.191 10.702 59.020 1.00 35.70 149 LYS C O 1
ATOM 3080 N N . GLU C 2 142 ? 39.312 10.940 59.751 1.00 39.46 150 GLU C N 1
ATOM 3081 C CA . GLU C 2 142 ? 39.112 12.226 60.434 1.00 38.54 150 GLU C CA 1
ATOM 3082 C C . GLU C 2 142 ? 38.431 13.223 59.503 1.00 31.29 150 GLU C C 1
ATOM 3083 O O . GLU C 2 142 ? 37.361 13.756 59.794 1.00 28.94 150 GLU C O 1
ATOM 3089 N N . LYS C 2 143 ? 39.093 13.481 58.383 1.00 25.96 151 LYS C N 1
ATOM 3090 C CA . LYS C 2 143 ? 38.594 14.409 57.390 1.00 25.38 151 LYS C CA 1
ATOM 3091 C C . LYS C 2 143 ? 37.148 14.095 57.030 1.00 28.00 151 LYS C C 1
ATOM 3092 O O . LYS C 2 143 ? 36.266 14.944 57.185 1.00 33.40 151 LYS C O 1
ATOM 3098 N N . TRP C 2 144 ? 36.905 12.871 56.567 1.00 22.80 152 TRP C N 1
ATOM 3099 C CA . TRP C 2 144 ? 35.562 12.463 56.159 1.00 23.88 152 TRP C CA 1
ATOM 3100 C C . TRP C 2 144 ? 34.578 12.358 57.299 1.00 27.73 152 TRP C C 1
ATOM 3101 O O . TRP C 2 144 ? 33.378 12.543 57.103 1.00 32.78 152 TRP C O 1
ATOM 3112 N N . GLU C 2 145 ? 35.071 12.048 58.491 1.00 31.65 153 GLU C N 1
ATOM 3113 C CA . GLU C 2 145 ? 34.177 11.944 59.629 1.00 38.77 153 GLU C CA 1
ATOM 3114 C C . GLU C 2 145 ? 33.692 13.345 59.938 1.00 36.61 153 GLU C C 1
ATOM 3115 O O . GLU C 2 145 ? 32.524 13.551 60.291 1.00 38.78 153 GLU C O 1
ATOM 3121 N N . LYS C 2 146 ? 34.593 14.311 59.794 1.00 34.38 154 LYS C N 1
ATOM 3122 C CA . LYS C 2 146 ? 34.240 15.698 60.046 1.00 37.90 154 LYS C CA 1
ATOM 3123 C C . LYS C 2 146 ? 33.502 16.282 58.844 1.00 37.68 154 LYS C C 1
ATOM 3124 O O . LYS C 2 146 ? 32.809 17.289 58.972 1.00 39.17 154 LYS C O 1
ATOM 3130 N N . ASP C 2 147 ? 33.640 15.660 57.674 1.00 34.94 155 ASP C N 1
ATOM 3131 C CA . ASP C 2 147 ? 32.905 16.152 56.514 1.00 29.08 155 ASP C CA 1
ATOM 3132 C C . ASP C 2 147 ? 31.538 15.492 56.628 1.00 26.72 155 ASP C C 1
ATOM 3133 O O . ASP C 2 147 ? 31.259 14.483 55.985 1.00 29.76 155 ASP C O 1
ATOM 3138 N N . SER C 2 148 ? 30.696 16.059 57.479 1.00 25.87 156 SER C N 1
ATOM 3139 C CA . SER C 2 148 ? 29.365 15.525 57.714 1.00 27.13 156 SER C CA 1
ATOM 3140 C C . SER C 2 148 ? 28.565 15.367 56.426 1.00 25.17 156 SER C C 1
ATOM 3141 O O . SER C 2 148 ? 27.788 14.433 56.284 1.00 37.15 156 SER C O 1
ATOM 3144 N N . GLY C 2 149 ? 28.764 16.281 55.484 1.00 29.21 157 GLY C N 1
ATOM 3145 C CA . GLY C 2 149 ? 28.049 16.208 54.224 1.00 25.20 157 GLY C CA 1
ATOM 3146 C C . GLY C 2 149 ? 28.403 14.970 53.425 1.00 28.62 157 GLY C C 1
ATOM 3147 O O . GLY C 2 149 ? 27.528 14.286 52.888 1.00 21.59 157 GLY C O 1
ATOM 3148 N N . LEU C 2 150 ? 29.697 14.681 53.347 1.00 19.46 158 LEU C N 1
ATOM 3149 C CA . LEU C 2 150 ? 30.168 13.519 52.614 1.00 23.59 158 LEU C CA 1
ATOM 3150 C C . LEU C 2 150 ? 29.608 12.253 53.268 1.00 27.69 158 LEU C C 1
ATOM 3151 O O . LEU C 2 150 ? 28.934 11.448 52.628 1.00 24.11 158 LEU C O 1
ATOM 3156 N N . THR C 2 151 ? 29.886 12.099 54.559 1.00 33.89 159 THR C N 1
ATOM 3157 C CA . THR C 2 151 ? 29.440 10.939 55.317 1.00 29.53 159 THR C CA 1
ATOM 3158 C C . THR C 2 151 ? 27.921 10.708 55.253 1.00 27.14 159 THR C C 1
ATOM 3159 O O . THR C 2 151 ? 27.465 9.557 55.192 1.00 23.77 159 THR C O 1
ATOM 3163 N N . THR C 2 152 ? 27.138 11.786 55.251 1.00 19.53 160 THR C N 1
ATOM 3164 C CA . THR C 2 152 ? 25.677 11.663 55.161 1.00 30.57 160 THR C CA 1
ATOM 3165 C C . THR C 2 152 ? 25.290 11.242 53.741 1.00 32.73 160 THR C C 1
ATOM 3166 O O . THR C 2 152 ? 24.292 10.550 53.519 1.00 27.65 160 THR C O 1
ATOM 3170 N N . PHE C 2 153 ? 26.099 11.669 52.781 1.00 26.50 161 PHE C N 1
ATOM 3171 C CA . PHE C 2 153 ? 25.868 11.330 51.395 1.00 17.55 161 PHE C CA 1
ATOM 3172 C C . PHE C 2 153 ? 26.044 9.832 51.260 1.00 13.42 161 PHE C C 1
ATOM 3173 O O . PHE C 2 153 ? 25.324 9.172 50.515 1.00 16.35 161 PHE C O 1
ATOM 3181 N N . PHE C 2 154 ? 27.006 9.299 51.998 1.00 12.14 162 PHE C N 1
ATOM 3182 C CA . PHE C 2 154 ? 27.281 7.877 51.949 1.00 22.29 162 PHE C CA 1
ATOM 3183 C C . PHE C 2 154 ? 26.200 7.057 52.637 1.00 23.83 162 PHE C C 1
ATOM 3184 O O . PHE C 2 154 ? 25.968 5.898 52.281 1.00 17.76 162 PHE C O 1
ATOM 3192 N N . LYS C 2 155 ? 25.532 7.656 53.616 1.00 20.85 163 LYS C N 1
ATOM 3193 C CA . LYS C 2 155 ? 24.475 6.945 54.325 1.00 29.26 163 LYS C CA 1
ATOM 3194 C C . LYS C 2 155 ? 23.198 6.974 53.495 1.00 27.15 163 LYS C C 1
ATOM 3195 O O . LYS C 2 155 ? 22.563 5.940 53.282 1.00 30.13 163 LYS C O 1
ATOM 3201 N N . MET C 2 156 ? 22.838 8.155 53.010 1.00 19.75 164 MET C N 1
ATOM 3202 C CA . MET C 2 156 ? 21.617 8.305 52.236 1.00 21.09 164 MET C CA 1
ATOM 3203 C C . MET C 2 156 ? 21.590 7.480 50.958 1.00 21.62 164 MET C C 1
ATOM 3204 O O . MET C 2 156 ? 20.593 6.813 50.665 1.00 29.29 164 MET C O 1
ATOM 3209 N N . VAL C 2 157 ? 22.681 7.499 50.204 1.00 13.88 165 VAL C N 1
ATOM 3210 C CA . VAL C 2 157 ? 22.699 6.761 48.956 1.00 20.50 165 VAL C CA 1
ATOM 3211 C C . VAL C 2 157 ? 22.674 5.242 49.127 1.00 26.39 165 VAL C C 1
ATOM 3212 O O . VAL C 2 157 ? 22.004 4.543 48.367 1.00 27.93 165 VAL C O 1
ATOM 3216 N N . SER C 2 158 ? 23.389 4.725 50.120 1.00 27.14 166 SER C N 1
ATOM 3217 C CA . SER C 2 158 ? 23.421 3.279 50.328 1.00 26.71 166 SER C CA 1
ATOM 3218 C C . SER C 2 158 ? 22.246 2.739 51.138 1.00 24.65 166 SER C C 1
ATOM 3219 O O . SER C 2 158 ? 21.838 1.598 50.949 1.00 26.38 166 SER C O 1
ATOM 3222 N N . MET C 2 159 ? 21.689 3.552 52.026 1.00 26.92 167 MET C N 1
ATOM 3223 C CA . MET C 2 159 ? 20.582 3.082 52.852 1.00 30.42 167 MET C CA 1
ATOM 3224 C C . MET C 2 159 ? 19.217 3.249 52.212 1.00 34.78 167 MET C C 1
ATOM 3225 O O . MET C 2 159 ? 18.283 2.519 52.541 1.00 42.38 167 MET C O 1
ATOM 3230 N N . ARG C 2 160 ? 19.091 4.198 51.292 1.00 37.23 168 ARG C N 1
ATOM 3231 C CA . ARG C 2 160 ? 17.800 4.425 50.668 1.00 29.11 168 ARG C CA 1
ATOM 3232 C C . ARG C 2 160 ? 17.789 4.293 49.146 1.00 26.54 168 ARG C C 1
ATOM 3233 O O . ARG C 2 160 ? 17.092 3.438 48.598 1.00 23.35 168 ARG C O 1
ATOM 324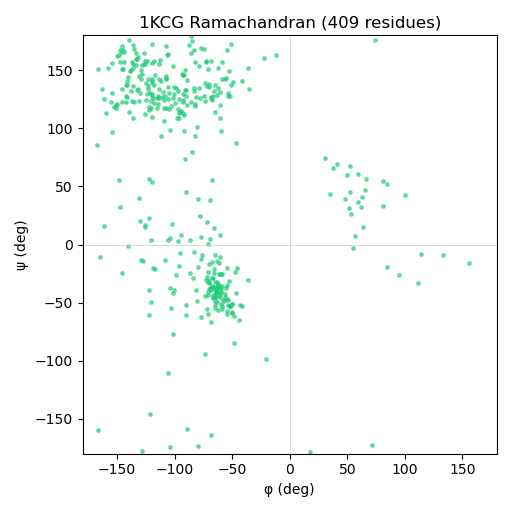1 N N . ASP C 2 161 ? 18.563 5.125 48.462 1.00 25.53 169 ASP C N 1
ATOM 3242 C CA . ASP C 2 161 ? 18.605 5.079 47.006 1.00 23.37 169 ASP C CA 1
ATOM 3243 C C . ASP C 2 161 ? 18.834 3.671 46.489 1.00 29.57 169 ASP C C 1
ATOM 3244 O O . ASP C 2 161 ? 18.088 3.190 45.633 1.00 33.62 169 ASP C O 1
ATOM 3249 N N . CYS C 2 162 ? 19.869 3.025 47.024 1.00 27.40 170 CYS C N 1
ATOM 3250 C CA . CYS C 2 162 ? 20.273 1.669 46.652 1.00 27.72 170 CYS C CA 1
ATOM 3251 C C . CYS C 2 162 ? 19.226 0.601 46.989 1.00 29.03 170 CYS C C 1
ATOM 3252 O O . CYS C 2 162 ? 19.049 -0.360 46.234 1.00 27.81 170 CYS C O 1
ATOM 3255 N N . LYS C 2 163 ? 18.544 0.767 48.123 1.00 29.65 171 LYS C N 1
ATOM 3256 C CA . LYS C 2 163 ? 17.488 -0.163 48.536 1.00 37.29 171 LYS C CA 1
ATOM 3257 C C . LYS C 2 163 ? 16.307 0.027 47.581 1.00 33.97 171 LYS C C 1
ATOM 3258 O O . LYS C 2 163 ? 15.555 -0.904 47.295 1.00 27.06 171 LYS C O 1
ATOM 3264 N N . SER C 2 164 ? 16.157 1.260 47.109 1.00 29.28 172 SER C N 1
ATOM 3265 C CA . SER C 2 164 ? 15.091 1.630 46.200 1.00 16.65 172 SER C CA 1
ATOM 3266 C C . SER C 2 164 ? 15.263 0.948 44.849 1.00 21.12 172 SER C C 1
ATOM 3267 O O . SER C 2 164 ? 14.312 0.404 44.294 1.00 19.28 172 SER C O 1
ATOM 3270 N N . TRP C 2 165 ? 16.475 0.963 44.313 1.00 18.40 173 TRP C N 1
ATOM 3271 C CA . TRP C 2 165 ? 16.683 0.324 43.030 1.00 17.08 173 TRP C CA 1
ATOM 3272 C C . TRP C 2 165 ? 16.579 -1.178 43.225 1.00 14.11 173 TRP C C 1
ATOM 3273 O O . TRP C 2 165 ? 16.118 -1.892 42.340 1.00 14.35 173 TRP C O 1
ATOM 3284 N N . LEU C 2 166 ? 16.995 -1.662 44.391 1.00 18.63 174 LEU C N 1
ATOM 3285 C CA . LEU C 2 166 ? 16.941 -3.097 44.670 1.00 16.50 174 LEU C CA 1
ATOM 3286 C C . LEU C 2 166 ? 15.489 -3.546 44.656 1.00 21.37 174 LEU C C 1
ATOM 3287 O O . LEU C 2 166 ? 15.115 -4.526 44.014 1.00 22.48 174 LEU C O 1
ATOM 3292 N N . ARG C 2 167 ? 14.672 -2.801 45.378 1.00 23.22 175 ARG C N 1
ATOM 3293 C CA . ARG C 2 167 ? 13.254 -3.083 45.469 1.00 31.51 175 ARG C CA 1
ATOM 3294 C C . ARG C 2 167 ? 12.581 -3.104 44.090 1.00 34.74 175 ARG C C 1
ATOM 3295 O O . ARG C 2 167 ? 11.850 -4.046 43.766 1.00 35.15 175 ARG C O 1
ATOM 3303 N N . ASP C 2 168 ? 12.838 -2.083 43.274 1.00 33.60 176 ASP C N 1
ATOM 3304 C CA . ASP C 2 168 ? 12.242 -2.010 41.943 1.00 30.89 176 ASP C CA 1
ATOM 3305 C C . ASP C 2 168 ? 12.744 -3.085 40.965 1.00 37.56 176 ASP C C 1
ATOM 3306 O O . ASP C 2 168 ? 11.971 -3.591 40.149 1.00 31.27 176 ASP C O 1
ATOM 3311 N N . PHE C 2 169 ? 14.024 -3.446 41.037 1.00 30.27 177 PHE C N 1
ATOM 3312 C CA . PHE C 2 169 ? 14.527 -4.483 40.145 1.00 29.98 177 PHE C CA 1
ATOM 3313 C C . PHE C 2 169 ? 13.861 -5.789 40.522 1.00 26.52 177 PHE C C 1
ATOM 3314 O O . PHE C 2 169 ? 13.438 -6.550 39.660 1.00 27.83 177 PHE C O 1
ATOM 3322 N N . LEU C 2 170 ? 13.780 -6.041 41.823 1.00 29.99 178 LEU C N 1
ATOM 3323 C CA . LEU C 2 170 ? 13.169 -7.263 42.342 1.00 31.22 178 LEU C CA 1
ATOM 3324 C C . LEU C 2 170 ? 11.681 -7.315 42.026 1.00 32.09 178 LEU C C 1
ATOM 3325 O O . LEU C 2 170 ? 11.199 -8.276 41.434 1.00 29.30 178 LEU C O 1
ATOM 3330 N N . MET C 2 171 ? 10.957 -6.279 42.427 1.00 37.08 179 MET C N 1
ATOM 3331 C CA . MET C 2 171 ? 9.526 -6.219 42.191 1.00 41.28 179 MET C CA 1
ATOM 3332 C C . MET C 2 171 ? 9.253 -6.447 40.702 1.00 43.76 179 MET C C 1
ATOM 3333 O O . MET C 2 171 ? 8.228 -7.009 40.316 1.00 50.82 179 MET C O 1
ATOM 3338 N N . HIS C 2 172 ? 10.196 -6.024 39.871 1.00 46.86 180 HIS C N 1
ATOM 3339 C CA . HIS C 2 172 ? 10.097 -6.173 38.424 1.00 41.59 180 HIS C CA 1
ATOM 3340 C C . HIS C 2 172 ? 10.522 -7.597 38.025 1.00 46.98 180 HIS C C 1
ATOM 3341 O O . HIS C 2 172 ? 9.921 -8.224 37.152 1.00 46.50 180 HIS C O 1
ATOM 3348 N N . ARG C 2 173 ? 11.551 -8.108 38.689 1.00 48.09 181 ARG C N 1
ATOM 3349 C CA . ARG C 2 173 ? 12.057 -9.443 38.416 1.00 49.42 181 ARG C CA 1
ATOM 3350 C C . ARG C 2 173 ? 10.981 -10.495 38.633 1.00 54.46 181 ARG C C 1
ATOM 3351 O O . ARG C 2 173 ? 11.025 -11.563 38.025 1.00 63.52 181 ARG C O 1
ATOM 3359 N N . LYS C 2 174 ? 10.006 -10.192 39.483 1.00 47.59 182 LYS C N 1
ATOM 3360 C CA . LYS C 2 174 ? 8.951 -11.153 39.769 1.00 53.76 182 LYS C CA 1
ATOM 3361 C C . LYS C 2 174 ? 7.749 -11.035 38.849 1.00 56.02 182 LYS C C 1
ATOM 3362 O O . LYS C 2 174 ? 7.419 -11.988 38.152 1.00 68.00 182 LYS C O 1
ATOM 3368 N N . LYS C 2 175 ? 7.096 -9.875 38.850 1.00 50.67 183 LYS C N 1
ATOM 3369 C CA . LYS C 2 175 ? 5.926 -9.654 38.009 1.00 48.55 183 LYS C CA 1
ATOM 3370 C C . LYS C 2 175 ? 6.029 -10.337 36.656 1.00 51.57 183 LYS C C 1
ATOM 3371 O O . LYS C 2 175 ? 5.020 -10.724 36.073 1.00 61.53 183 LYS C O 1
ATOM 3377 N N . ARG C 2 176 ? 7.246 -10.477 36.151 1.00 47.93 184 ARG C N 1
ATOM 3378 C CA . ARG C 2 176 ? 7.454 -11.177 34.896 1.00 58.59 184 ARG C CA 1
ATOM 3379 C C . ARG C 2 176 ? 7.116 -12.646 35.180 1.00 62.03 184 ARG C C 1
ATOM 3380 O O . ARG C 2 176 ? 6.132 -13.177 34.676 1.00 72.52 184 ARG C O 1
ATOM 3388 N N . LEU C 2 177 ? 7.929 -13.281 36.017 1.00 64.40 185 LEU C N 1
ATOM 3389 C CA . LEU C 2 177 ? 7.732 -14.675 36.406 1.00 68.97 185 LEU C CA 1
ATOM 3390 C C . LEU C 2 177 ? 6.288 -14.939 36.835 1.00 71.16 185 LEU C C 1
ATOM 3391 O O . LEU C 2 177 ? 5.467 -15.369 36.027 1.00 71.77 185 LEU C O 1
ATOM 3396 N N . GLU C 2 178 ? 5.968 -14.676 38.097 1.00 71.28 186 GLU C N 1
ATOM 3397 C CA . GLU C 2 178 ? 4.607 -14.894 38.570 1.00 73.05 186 GLU C CA 1
ATOM 3398 C C . GLU C 2 178 ? 3.689 -13.805 38.027 1.00 70.45 186 GLU C C 1
ATOM 3399 O O . GLU C 2 178 ? 2.483 -13.829 38.260 1.00 68.69 186 GLU C O 1
#

Foldseek 3Di:
DDFADDDPPFDGALQKTKDWFPWWFFQVVLQVVLVVPPWGFADWDDCVSPVCQQVDADWAFGQWFDDVPVRFIAGPVGHGRDPPQAAEDDDDVAGTWIAHHPRYTYGDHRGGIDITMIMDGD/DDDFADDPPPFDGFLQKTKDWFPWWFFQVVVQVVLVVVQWGFADWDDCVRPVCQLVDADKAFGQWFADPPPGFIDGPVGHGDDDPAEDEDEPDDDGTWIAHHPRYTYHDRSGGIDITMIMHRD/DKKKKKKKWKAADPDDDPDQRIWIWMAIRPHTQFIARLRPGDTDDRPDPPLCLPVFPLVVVVSVVSNVVRVVVRVVCVDPCNWIKIKMWMWMQDPVGPIWTKMWIDTPPDTFWIAGLVVRDIDGPDPVNVVVSVVVSVVVVNSVSSNCCRVPSRSVSSVRSVVSSPVVPD

Nearest PDB structures (foldseek):
  1hyr-assembly1_B  TM=9.958E-01  e=3.285E-23  Homo sapiens
  8ea6-assembly1_A  TM=9.937E-01  e=2.149E-22  Homo sapiens
  8tm2-assembly1_A  TM=9.924E-01  e=1.328E-21  Homo sapiens
  8eab-assembly1_B  TM=9.851E-01  e=1.978E-21  Homo sapiens
  1hq8-assembly1_A-2  TM=9.658E-01  e=3.935E-19  Mus musculus

Solvent-accessible surface area: 19132 Å² total; per-residue (Å²): 103,133,12,8,64,6,29,155,88,23,10,0,10,56,61,0,0,0,38,22,48,97,127,73,47,26,19,132,88,0,51,56,20,0,130,94,68,132,16,50,0,0,58,0,86,18,87,126,50,0,56,11,0,60,29,8,48,58,31,11,0,0,2,0,40,22,68,84,127,122,55,32,15,56,4,52,85,49,40,115,28,57,105,134,20,21,41,34,9,90,101,74,200,8,56,2,0,3,0,4,10,38,17,17,0,3,1,24,82,13,71,49,81,28,34,4,0,0,21,27,102,131,157,57,144,14,9,69,9,42,161,59,16,10,0,14,45,67,0,0,1,40,32,39,107,102,68,46,24,18,119,92,0,41,46,21,0,114,92,74,127,13,43,2,0,49,0,70,11,90,132,55,0,48,20,1,84,28,6,36,37,13,8,0,0,1,0,28,57,39,131,123,102,43,30,25,52,7,55,97,41,52,106,29,48,128,97,16,26,75,53,20,82,1,14,122,21,79,2,0,0,0,3,15,60,19,69,0,8,25,8,29,12,64,39,86,13,34,2,0,0,6,43,136,66,132,66,36,14,0,34,0,45,2,34,0,12,27,69,31,177,168,79,85,66,36,0,49,0,50,0,24,23,46,91,126,80,1,4,15,0,16,2,36,72,83,122,59,81,74,35,42,87,110,113,44,68,6,74,75,25,97,2,26,39,58,0,19,68,10,1,58,34,1,0,46,43,0,19,22,25,2,13,60,47,92,62,53,32,1,74,3,68,1,8,0,58,22,52,93,118,28,128,16,116,0,40,0,41,0,15,16,88,59,120,113,30,1,58,2,43,0,57,114,94,132,5,53,52,69,66,78,46,0,168,132,6,59,120,61,1,98,186,50,68,37,0,1,34,8,0,55,7,1,0,30,37,2,0,24,23,5,0,143,42,1,31,87,42,85,72,143,122,145,154

B-factor: mean 37.71, std 19.0, range [1.0, 118.74]